Protein AF-0000000077534216 (afdb_homodimer)

pLDDT: mean 87.54, std 15.59, range [31.77, 98.69]

Organism: Fusarium solani (NCBI:txid169388)

Radius of gyration: 26.54 Å; Cα contacts (8 Å, |Δi|>4): 901; chains: 2; bounding box: 44×90×78 Å

InterPro domains:
  IPR046797 PD-(D/E)XK nuclease-like [PF20516] (5-261)

Sequence (556 aa):
MDDPRSRQDLLHELSQLQEIKKLSRRCSRDMEGEAEWNNAVHSAVLRLAFGHDDSEIGWRYITNAKIDPRYLPTMSDGLTSSSKMVDFALFIGDGQVDQLHDVSTSPSGRLDQTISHFITGGSDSINHISYFALRHHPIFLGIETKTISRTEEEARVQLGIWVTAHVRRIWSLGSLTSASKASALRGVLQEMVFPLIYVQSAKWSLLFARPFFRLDAKGSEVLHIVIYHDISLGETSSIDGLYRLLQAFRIIRKWGGTVFRGWWRRILEIIYEADVSSMDDPRSRQDLLHELSQLQEIKKLSRRCSRDMEGEAEWNNAVHSAVLRLAFGHDDSEIGWRYITNAKIDPRYLPTMSDGLTSSSKMVDFALFIGDGQVDQLHDVSTSPSGRLDQTISHFITGGSDSINHISYFALRHHPIFLGIETKTISRTEEEARVQLGIWVTAHVRRIWSLGSLTSASKASALRGVLQEMVFPLIYVQSAKWSLLFARPFFRLDAKGSEVLHIVIYHDISLGETSSIDGLYRLLQAFRIIRKWGGTVFRGWWRRILEIIYEADVSS

Solvent-accessible surface area (backbone atoms only — not comparable to full-atom values): 29800 Å² total; per-residue (Å²): 133,82,69,88,65,51,70,68,55,50,51,51,50,50,51,52,48,53,50,36,27,51,42,36,47,48,36,61,73,44,55,48,54,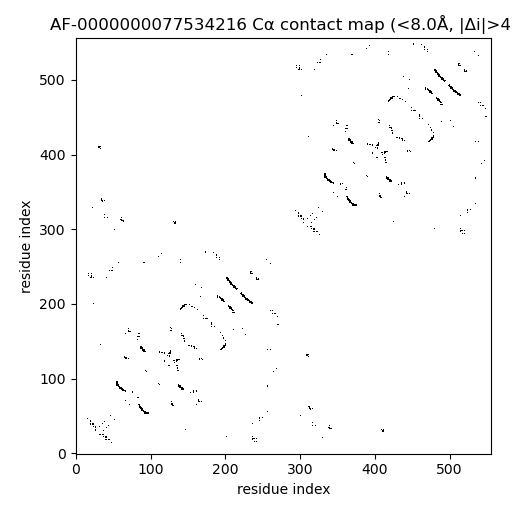55,59,28,44,42,57,60,30,53,44,49,52,49,41,71,62,52,53,83,59,36,39,48,46,32,72,46,50,36,64,80,35,40,51,39,75,92,30,55,52,75,84,52,64,88,54,58,74,74,45,42,34,39,39,32,37,30,25,41,33,54,49,70,56,78,74,71,73,84,81,67,76,73,68,81,62,42,64,34,63,62,37,48,72,72,40,69,51,92,83,45,38,69,40,37,40,66,41,74,57,42,20,62,28,53,64,60,34,47,31,33,73,37,36,89,90,49,58,69,65,58,48,50,52,19,49,48,44,50,52,47,13,39,51,45,36,56,48,60,66,27,50,79,73,38,72,68,40,28,53,53,48,48,55,54,48,58,69,43,73,38,48,34,34,46,30,49,71,49,39,35,31,36,30,41,29,36,50,43,79,42,68,46,96,87,66,47,82,39,84,39,74,48,73,48,80,71,42,80,46,34,27,36,76,39,69,69,27,39,51,38,36,43,52,52,45,53,52,48,50,52,42,45,61,45,56,53,44,48,52,51,53,52,49,50,50,54,57,58,57,67,73,69,82,116,133,82,69,88,64,50,71,67,53,51,51,50,50,50,52,51,49,52,49,37,25,51,42,36,47,46,36,62,73,44,54,50,55,56,59,30,41,42,56,59,29,54,43,49,52,49,41,70,63,51,53,85,60,36,39,48,47,32,72,46,50,36,62,80,35,40,51,39,74,92,30,55,52,74,84,52,63,88,54,58,74,74,45,42,34,41,37,31,39,31,27,42,34,54,46,72,57,78,69,75,66,86,80,68,77,73,71,79,62,44,65,35,61,61,38,48,70,70,41,69,52,91,83,45,38,70,40,37,39,65,41,75,57,41,21,62,29,53,64,58,33,48,31,34,72,37,36,88,89,48,58,69,64,57,49,50,51,19,51,48,45,49,51,47,12,39,52,44,37,57,46,60,67,26,51,80,73,39,70,69,38,29,54,53,49,48,56,53,47,56,69,43,72,38,46,34,34,44,30,48,71,50,39,36,30,36,31,41,31,35,50,42,79,42,67,45,98,86,66,46,81,40,85,41,75,48,73,47,78,71,42,82,45,32,26,35,76,39,69,70,26,38,52,40,37,44,53,50,45,52,51,48,51,53,42,45,61,44,57,53,43,48,53,50,51,53,50,48,50,55,57,59,58,67,73,69,82,113

Foldseek 3Di:
DDDPDDPVVVVVLLVLLVQLLVLLVVCVVVVNFPVSLVVRHVVSLQCSQPNPDPQAKDKDQCQPWFFDPVLFDPVCPPPDRSLGGAGMWMWGHQNPDPPPDDPDDDCPPRLQVLQCVVAPDQQAALFRTRDNVCRSTGTQETEHEHEPVDDPVSRVSSVVRRVSSGLSSLLVLQVVPDPVLNVQSLVLQQVDKGWYWYYYSFWIKIKIKGWDWDADPVRDIDIDIDIDDIDTQFTSNDSVRSVSVSVVSNVVSVCCSPVVSVSSVSSSCSNPVPPVPD/DDDPDDPVVVVVLLVLLVQLLVLLVVCVVVVNFPVSLVVRHVVSLQCSQPNPDPQAKDKDQCQPWFFDPVLFDPVCPPPDRSLGGAGMWMWGHQNPDPPPDDPDDDCPPRLQVLQCVVQPDQQAALFRTRDNVCRSTGTQETEHEHEPVDDPVSSVSSVVRRVSSGLSSLLVLQVVPDPVLNVQSLVLQQVDKGWYWYYYSFWIKIKIKGWDWDQDPVRDIDIDIDIDDIDTQFTSNDSVRSVSVSVVSNVVSVCCSPVVVVSSSSSSCSNPVPPVVD

Nearest PDB structures (foldseek):
  6yfc-assembly1_AA  TM=5.023E-01  e=2.000E-01  Leviviridae sp.
  8yqt-assembly1_B  TM=3.505E-01  e=1.943E+00  African swine fever virus
  2qr1-assembly2_C  TM=4.656E-01  e=4.225E+00  Schizosaccharomyces pombe
  1h93-assembly1_A  TM=2.850E-01  e=8.940E-01  Leuconostoc mesenteroides
  8fl0-assembly1_ND  TM=2.246E-01  e=5.134E-01  Homo sapiens

Secondary structure (DSSP, 8-state):
----S-HHHHHHHHHHHHHHHHHHHHHHHTT--HHHHIIIIIHHHHHHHH-S--SSEEEEE-TT-PBPGGG--GGGTT--GGGG--SEEEEE------TTS---S-----HHHHHHHH--STT--SSSB--GGGTTS-EEEEEEEE-TTS-HHHHHHHHHHHHHHHHHHHHHHHTTT-HHHHHHHHHHHHH--EEEEEEETTEEEEEEEEEEEEE-TTS-EEEEEEEEEEEEEEESSSHHHHHHHHHHHHHHHHHIIIIIHHHHHHHHHHHH------/----S-HHHHHHHHHHHHHHHHHHHHHHHTT--HHHHIIIIIHHHHHHHH-S--SSEEEEE-TT-PBPGGG--GGGTT--GGGG--SEEEEE------TTS---S-----HHHHHHHH--STT--SSSB--GGGTTS-EEEEEEEE-TTS-HHHHHHHHHHHHHHHHHHHHHTTTTT-HHHHHHHHHHHHH--EEEEEEETTEEEEEEEEEEEEE-TTS-EEEEEEEEEEEEEEESSSHHHHHHHHHHHHHHHHHIIIIIHHHHHHHHHHHH------

Structure (mmCIF, N/CA/C/O backbone):
data_AF-0000000077534216-model_v1
#
loop_
_entity.id
_entity.type
_entity.pdbx_description
1 polymer 'PD-(D/E)XK nuclease-like domain-containing protein'
#
loop_
_atom_site.group_PDB
_atom_site.id
_atom_site.type_symbol
_atom_site.label_atom_id
_atom_site.label_alt_id
_atom_site.label_comp_id
_atom_site.label_asym_id
_atom_site.label_entity_id
_atom_site.label_seq_id
_atom_site.pdbx_PDB_ins_code
_atom_site.Cartn_x
_atom_site.Cartn_y
_atom_site.Cartn_z
_atom_site.occupancy
_atom_site.B_iso_or_equiv
_atom_site.auth_seq_id
_atom_site.auth_comp_id
_atom_site.auth_asym_id
_atom_site.auth_atom_id
_atom_site.pdbx_PDB_model_num
ATOM 1 N N . MET A 1 1 ? -22.688 -28.359 8.742 1 41.25 1 MET A N 1
ATOM 2 C CA . MET A 1 1 ? -21.344 -28.797 9.094 1 41.25 1 MET A CA 1
ATOM 3 C C . MET A 1 1 ? -20.719 -27.859 10.141 1 41.25 1 MET A C 1
ATOM 5 O O . MET A 1 1 ? -20.875 -26.641 10.062 1 41.25 1 MET A O 1
ATOM 9 N N . ASP A 1 2 ? -20.438 -28.312 11.297 1 54.56 2 ASP A N 1
ATOM 10 C CA . ASP A 1 2 ? -20 -27.641 12.523 1 54.56 2 ASP A CA 1
ATOM 11 C C . ASP A 1 2 ? -18.688 -26.891 12.297 1 54.56 2 ASP A C 1
ATOM 13 O O . ASP A 1 2 ? -17.734 -27.438 11.75 1 54.56 2 ASP A O 1
ATOM 17 N N . ASP A 1 3 ? -18.703 -25.688 12.344 1 68.62 3 ASP A N 1
ATOM 18 C CA . ASP A 1 3 ? -17.516 -24.828 12.273 1 68.62 3 ASP A CA 1
ATOM 19 C C . ASP A 1 3 ? -16.531 -25.172 13.398 1 68.62 3 ASP A C 1
ATOM 21 O O . ASP A 1 3 ? -16.891 -25.078 14.578 1 68.62 3 ASP A O 1
ATOM 25 N N . PRO A 1 4 ? -15.5 -25.922 13.109 1 79.12 4 PRO A N 1
ATOM 26 C CA . PRO A 1 4 ? -14.539 -26.344 14.141 1 79.12 4 PRO A CA 1
ATOM 27 C C . PRO A 1 4 ? -13.984 -25.156 14.938 1 79.12 4 PRO A C 1
ATOM 29 O O . PRO A 1 4 ? -13.359 -25.359 15.984 1 79.12 4 PRO A O 1
ATOM 32 N N . ARG A 1 5 ? -14.32 -24.062 14.578 1 81.44 5 ARG A N 1
ATOM 33 C CA . ARG A 1 5 ? -13.781 -22.891 15.273 1 81.44 5 ARG A CA 1
ATOM 34 C C . ARG A 1 5 ? -14.547 -22.641 16.578 1 81.44 5 ARG A C 1
ATOM 36 O O . ARG A 1 5 ? -15.75 -22.891 16.656 1 81.44 5 ARG A O 1
ATOM 43 N N . SER A 1 6 ? -13.789 -22.141 17.562 1 89.69 6 SER A N 1
ATOM 44 C CA . SER A 1 6 ? -14.391 -21.797 18.844 1 89.69 6 SER A CA 1
ATOM 45 C C . SER A 1 6 ? -15.266 -20.562 18.719 1 89.69 6 SER A C 1
ATOM 47 O O . SER A 1 6 ? -15.156 -19.797 17.75 1 89.69 6 SER A O 1
ATOM 49 N N . ARG A 1 7 ? -16.125 -20.406 19.688 1 90.12 7 ARG A N 1
ATOM 50 C CA . ARG A 1 7 ? -16.969 -19.219 19.734 1 90.12 7 ARG A CA 1
ATOM 51 C C . ARG A 1 7 ? -16.125 -17.953 19.781 1 90.12 7 ARG A C 1
ATOM 53 O O . ARG A 1 7 ? -16.453 -16.938 19.156 1 90.12 7 ARG A O 1
ATOM 60 N N . GLN A 1 8 ? -15.062 -18.031 20.547 1 88.56 8 GLN A N 1
ATOM 61 C CA . GLN A 1 8 ? -14.156 -16.891 20.672 1 88.56 8 GLN A CA 1
ATOM 62 C C . GLN A 1 8 ? -13.523 -16.547 19.328 1 88.56 8 GLN A C 1
ATOM 64 O O . GLN A 1 8 ? -13.398 -15.367 18.984 1 88.56 8 GLN A O 1
ATOM 69 N N . ASP A 1 9 ? -13.227 -17.516 18.578 1 89.44 9 ASP A N 1
ATOM 70 C CA . ASP A 1 9 ? -12.641 -17.312 17.266 1 89.44 9 ASP A CA 1
ATOM 71 C C . ASP A 1 9 ? -13.656 -16.688 16.297 1 89.44 9 ASP A C 1
ATOM 73 O O . ASP A 1 9 ? -13.305 -15.82 15.5 1 89.44 9 ASP A O 1
ATOM 77 N N . LEU A 1 10 ? -14.859 -17.156 16.453 1 91.62 10 LEU A N 1
ATOM 78 C CA . LEU A 1 10 ? -15.914 -16.672 15.578 1 91.62 10 LEU A CA 1
ATOM 79 C C . LEU A 1 10 ? -16.25 -15.211 15.891 1 91.62 10 LEU A C 1
ATOM 81 O O . LEU A 1 10 ? -16.516 -14.422 14.984 1 91.62 10 LEU A O 1
ATOM 85 N N . LEU A 1 11 ? -16.188 -14.891 17.109 1 92.56 11 LEU A N 1
ATOM 86 C CA . LEU A 1 11 ? -16.453 -13.516 17.516 1 92.56 11 LEU A CA 1
ATOM 87 C C . LEU A 1 11 ? -15.32 -12.594 17.078 1 92.56 11 LEU A C 1
ATOM 89 O O . LEU A 1 11 ? -15.562 -11.445 16.703 1 92.56 11 LEU A O 1
ATOM 93 N N . HIS A 1 12 ? -14.172 -13.148 17.156 1 91.12 12 HIS A N 1
ATOM 94 C CA . HIS A 1 12 ? -13.016 -12.383 16.688 1 91.12 12 HIS A CA 1
ATOM 95 C C . HIS A 1 12 ? -13.094 -12.117 15.188 1 91.12 12 HIS A C 1
ATOM 97 O O . HIS A 1 12 ? -12.812 -11.008 14.734 1 91.12 12 HIS A O 1
ATOM 103 N N . GLU A 1 13 ? -13.5 -13.094 14.484 1 94.62 13 GLU A N 1
ATOM 104 C CA . GLU A 1 13 ? -13.68 -12.938 13.047 1 94.62 13 GLU A CA 1
ATOM 105 C C . GLU A 1 13 ? -14.742 -11.898 12.727 1 94.62 13 GLU A C 1
ATOM 107 O O . GLU A 1 13 ? -14.547 -11.039 11.867 1 94.62 13 GLU A O 1
ATOM 112 N N . LEU A 1 14 ? -15.828 -11.992 13.43 1 96.12 14 LEU A N 1
ATOM 113 C CA . LEU A 1 14 ? -16.906 -11.031 13.219 1 96.12 14 LEU A CA 1
ATOM 114 C C . LEU A 1 14 ? -16.422 -9.609 13.508 1 96.12 14 LEU A C 1
ATOM 116 O O . LEU A 1 14 ? -16.766 -8.672 12.781 1 96.12 14 LEU A O 1
ATOM 120 N N . SER A 1 15 ? -15.664 -9.477 14.523 1 95.56 15 SER A N 1
ATOM 121 C CA . SER A 1 15 ? -15.133 -8.164 14.883 1 95.56 15 SER A CA 1
ATOM 122 C C . SER A 1 15 ? -14.234 -7.613 13.781 1 95.56 15 SER A C 1
ATOM 124 O O . SER A 1 15 ? -14.289 -6.426 13.461 1 95.56 15 SER A O 1
ATOM 126 N N . GLN A 1 16 ? -13.461 -8.453 13.234 1 96 16 GLN A N 1
ATOM 127 C CA . GLN A 1 16 ? -12.586 -8.047 12.141 1 96 16 GLN A CA 1
ATOM 128 C C . GLN A 1 16 ? -13.391 -7.645 10.906 1 96 16 GLN A C 1
ATOM 130 O O . GLN A 1 16 ? -13.047 -6.672 10.227 1 96 16 GLN A O 1
ATOM 135 N N . LEU A 1 17 ? -14.438 -8.359 10.672 1 98.19 17 LEU A N 1
ATOM 136 C CA . LEU A 1 17 ? -15.289 -8.047 9.523 1 98.19 17 LEU A CA 1
ATOM 137 C C . LEU A 1 17 ? -15.992 -6.711 9.719 1 98.19 17 LEU A C 1
ATOM 139 O O . LEU A 1 17 ? -16.156 -5.941 8.773 1 98.19 17 LEU A O 1
ATOM 143 N N . GLN A 1 18 ? -16.391 -6.477 10.906 1 98.12 18 GLN A N 1
ATOM 144 C CA . GLN A 1 18 ? -17.031 -5.199 11.211 1 98.12 18 GLN A CA 1
ATOM 145 C C . GLN A 1 18 ? -16.047 -4.039 11.008 1 98.12 18 GLN A C 1
ATOM 147 O O . GLN A 1 18 ? -16.438 -2.971 10.531 1 98.12 18 GLN A O 1
ATOM 152 N N . GLU A 1 19 ? -14.859 -4.277 11.375 1 97.19 19 GLU A N 1
ATOM 153 C CA . GLU A 1 19 ? -13.836 -3.254 11.18 1 97.19 19 GLU A CA 1
ATOM 154 C C . GLU A 1 19 ? -13.594 -2.994 9.695 1 97.19 19 GLU A C 1
ATOM 156 O O . GLU A 1 19 ? -13.461 -1.843 9.273 1 97.19 19 GLU A O 1
ATOM 161 N N . ILE A 1 20 ? -13.523 -4.035 8.938 1 98.44 20 ILE A N 1
ATOM 162 C CA . ILE A 1 20 ? -13.312 -3.893 7.5 1 98.44 20 ILE A CA 1
ATOM 163 C C . ILE A 1 20 ? -14.484 -3.135 6.883 1 98.44 20 ILE A C 1
ATOM 165 O O . ILE A 1 20 ? -14.289 -2.264 6.031 1 98.44 20 ILE A O 1
ATOM 169 N N . LYS A 1 21 ? -15.641 -3.473 7.285 1 98.69 21 LYS A N 1
ATOM 170 C CA . LYS A 1 21 ? -16.828 -2.771 6.793 1 98.69 21 LYS A CA 1
ATOM 171 C C . LYS A 1 21 ? -16.75 -1.281 7.109 1 98.69 21 LYS A C 1
ATOM 173 O O . LYS A 1 21 ? -17.062 -0.444 6.258 1 98.69 21 LYS A O 1
ATOM 178 N N . LYS A 1 22 ? -16.359 -0.98 8.297 1 97.75 22 LYS A N 1
ATOM 179 C CA . LYS A 1 22 ? -16.219 0.416 8.711 1 97.75 22 LYS A CA 1
ATOM 180 C C . LYS A 1 22 ? -15.188 1.142 7.852 1 97.75 22 LYS A C 1
ATOM 182 O O . LYS A 1 22 ? -15.414 2.279 7.434 1 97.75 22 LYS A O 1
ATOM 187 N N . LEU A 1 23 ? -14.125 0.489 7.617 1 97.88 23 LEU A N 1
ATOM 188 C CA . LEU A 1 23 ? -13.062 1.074 6.805 1 97.88 23 LEU A CA 1
ATOM 189 C C . LEU A 1 23 ? -13.523 1.258 5.359 1 97.88 23 LEU A C 1
ATOM 191 O O . LEU A 1 23 ? -13.188 2.258 4.723 1 97.88 23 LEU A O 1
ATOM 195 N N . SER A 1 24 ? -14.258 0.255 4.898 1 98.25 24 SER A N 1
ATOM 196 C CA . SER A 1 24 ? -14.828 0.358 3.555 1 98.25 24 SER A CA 1
ATOM 197 C C . SER A 1 24 ? -15.758 1.562 3.438 1 98.25 24 SER A C 1
ATOM 199 O O . SER A 1 24 ? -15.695 2.303 2.453 1 98.25 24 SER A O 1
ATOM 201 N N . ARG A 1 25 ? -16.516 1.787 4.379 1 97.31 25 ARG A N 1
ATOM 202 C CA . ARG A 1 25 ? -17.438 2.922 4.395 1 97.31 25 ARG A CA 1
ATOM 203 C C . ARG A 1 25 ? -16.672 4.242 4.457 1 97.31 25 ARG A C 1
ATOM 205 O O . ARG A 1 25 ? -17.047 5.207 3.783 1 97.31 25 ARG A O 1
ATOM 212 N N . ARG A 1 26 ? -15.711 4.254 5.23 1 95.62 26 ARG A N 1
ATOM 213 C CA . ARG A 1 26 ? -14.898 5.457 5.32 1 95.62 26 ARG A CA 1
ATOM 214 C C . ARG A 1 26 ? -14.266 5.797 3.975 1 95.62 26 ARG A C 1
ATOM 216 O O . ARG A 1 26 ? -14.305 6.949 3.537 1 95.62 26 ARG A O 1
ATOM 223 N N . CYS A 1 27 ? -13.688 4.781 3.375 1 96.94 27 CYS A N 1
ATOM 224 C CA . CYS A 1 27 ? -13.031 5.008 2.094 1 96.94 27 CYS A CA 1
ATOM 225 C C . CYS A 1 27 ? -14.023 5.516 1.054 1 96.94 27 CYS A C 1
ATOM 227 O O . CYS A 1 27 ? -13.695 6.395 0.255 1 96.94 27 CYS A O 1
ATOM 229 N N . SER A 1 28 ? -15.188 4.934 1.085 1 96.06 28 SER A N 1
ATOM 230 C CA . SER A 1 28 ? -16.219 5.359 0.148 1 96.06 28 SER A CA 1
ATOM 231 C C . SER A 1 28 ? -16.672 6.785 0.44 1 96.06 28 SER A C 1
ATOM 233 O O . SER A 1 28 ? -16.719 7.625 -0.461 1 96.06 28 SER A O 1
ATOM 235 N N . ARG A 1 29 ? -16.922 7.039 1.652 1 93.69 29 ARG A N 1
ATOM 236 C CA . ARG A 1 29 ? -17.422 8.336 2.082 1 93.69 29 ARG A CA 1
ATOM 237 C C . ARG A 1 29 ? -16.422 9.445 1.784 1 93.69 29 ARG A C 1
ATOM 239 O O . ARG A 1 29 ? -16.781 10.508 1.29 1 93.69 29 ARG A O 1
ATOM 246 N N . ASP A 1 30 ? -15.227 9.148 2.066 1 92.62 30 ASP A N 1
ATOM 247 C CA . ASP A 1 30 ? -14.188 10.172 1.972 1 92.62 30 ASP A CA 1
ATOM 248 C C . ASP A 1 30 ? -13.578 10.211 0.574 1 92.62 30 ASP A C 1
ATOM 250 O O . ASP A 1 30 ? -12.664 11 0.309 1 92.62 30 ASP A O 1
ATOM 254 N N . MET A 1 31 ? -13.992 9.336 -0.294 1 92.56 31 MET A N 1
ATOM 255 C CA . MET A 1 31 ? -13.477 9.258 -1.657 1 92.56 31 MET A CA 1
ATOM 256 C C . MET A 1 31 ? -11.969 9.047 -1.655 1 92.56 31 MET A C 1
ATOM 258 O O . MET A 1 31 ? -11.234 9.789 -2.316 1 92.56 31 MET A O 1
ATOM 262 N N . GLU A 1 32 ? -11.578 8.039 -0.865 1 95.44 32 GLU A N 1
ATOM 263 C CA . GLU A 1 32 ? -10.164 7.695 -0.741 1 95.44 32 GLU A CA 1
ATOM 264 C C . GLU A 1 32 ? -9.602 7.199 -2.068 1 95.44 32 GLU A C 1
ATOM 266 O O . GLU A 1 32 ? -10.336 6.672 -2.904 1 95.44 32 GLU A O 1
ATOM 271 N N . GLY A 1 33 ? -8.266 7.395 -2.254 1 94.19 33 GLY A N 1
ATOM 272 C CA . GLY A 1 33 ? -7.59 6.91 -3.445 1 94.19 33 GLY A CA 1
ATOM 273 C C . GLY A 1 33 ? -7.336 5.414 -3.416 1 94.19 33 GLY A C 1
ATOM 274 O O . GLY A 1 33 ? -7.516 4.77 -2.383 1 94.19 33 GLY A O 1
ATOM 275 N N . GLU A 1 34 ? -6.879 4.906 -4.426 1 95.19 34 GLU A N 1
ATOM 276 C CA . GLU A 1 34 ? -6.641 3.48 -4.629 1 95.19 34 GLU A CA 1
ATOM 277 C C . GLU A 1 34 ? -5.668 2.928 -3.594 1 95.19 34 GLU A C 1
ATOM 279 O O . GLU A 1 34 ? -5.898 1.856 -3.029 1 95.19 34 GLU A O 1
ATOM 284 N N . ALA A 1 35 ? -4.621 3.611 -3.336 1 96.5 35 ALA A N 1
ATOM 285 C CA . ALA A 1 35 ? -3.604 3.133 -2.402 1 96.5 35 ALA A CA 1
ATOM 286 C C . ALA A 1 35 ? -4.184 2.953 -1.003 1 96.5 35 ALA A C 1
ATOM 288 O O . ALA A 1 35 ? -3.895 1.963 -0.327 1 96.5 35 ALA A O 1
ATOM 289 N N . GLU A 1 36 ? -4.988 3.887 -0.583 1 97.69 36 GLU A N 1
ATOM 290 C CA . GLU A 1 36 ? -5.598 3.783 0.74 1 97.69 36 GLU A CA 1
ATOM 291 C C . GLU A 1 36 ? -6.652 2.68 0.779 1 97.69 36 GLU A C 1
ATOM 293 O O . GLU A 1 36 ? -6.773 1.967 1.777 1 97.69 36 GLU A O 1
ATOM 298 N N . TRP A 1 37 ? -7.422 2.527 -0.261 1 97.88 37 TRP A N 1
ATOM 299 C CA . TRP A 1 37 ? -8.312 1.378 -0.362 1 97.88 37 TRP A CA 1
ATOM 300 C C . TRP A 1 37 ? -7.543 0.072 -0.202 1 97.88 37 TRP A C 1
ATOM 302 O O . TRP A 1 37 ? -7.953 -0.81 0.557 1 97.88 37 TRP A O 1
ATOM 312 N N . ASN A 1 38 ? -6.457 -0.051 -0.912 1 98.25 38 ASN A N 1
ATOM 313 C CA . ASN A 1 38 ? -5.629 -1.252 -0.854 1 98.25 38 ASN A CA 1
ATOM 314 C C . ASN A 1 38 ? -5.074 -1.481 0.548 1 98.25 38 ASN A C 1
ATOM 316 O O . ASN A 1 38 ? -5.07 -2.609 1.042 1 98.25 38 ASN A O 1
ATOM 320 N N . ASN A 1 39 ? -4.684 -0.424 1.11 1 98 39 ASN A N 1
ATOM 321 C CA . ASN A 1 39 ? -4.043 -0.501 2.418 1 98 39 ASN A CA 1
ATOM 322 C C . ASN A 1 39 ? -5.055 -0.801 3.521 1 98 39 ASN A C 1
ATOM 324 O O . ASN A 1 39 ? -4.844 -1.703 4.332 1 98 39 ASN A O 1
ATOM 328 N N . ALA A 1 40 ? -6.152 -0.065 3.539 1 97.94 40 ALA A N 1
ATOM 329 C CA . ALA A 1 40 ? -7.066 -0.088 4.676 1 97.94 40 ALA A CA 1
ATOM 330 C C . ALA A 1 40 ? -8.086 -1.22 4.543 1 97.94 40 ALA A C 1
ATOM 332 O O . ALA A 1 40 ? -8.516 -1.8 5.543 1 97.94 40 ALA A O 1
ATOM 333 N N . VAL A 1 41 ? -8.43 -1.552 3.307 1 98.56 41 VAL A N 1
ATOM 334 C CA . VAL A 1 41 ? -9.586 -2.426 3.146 1 98.56 41 VAL A CA 1
ATOM 335 C C . VAL A 1 41 ? -9.156 -3.734 2.486 1 98.56 41 VAL A C 1
ATOM 337 O O . VAL A 1 41 ? -9.328 -4.812 3.064 1 98.56 41 VAL A O 1
ATOM 340 N N . HIS A 1 42 ? -8.602 -3.639 1.305 1 98.69 42 HIS A N 1
ATOM 341 C CA . HIS A 1 42 ? -8.328 -4.848 0.538 1 98.69 42 HIS A CA 1
ATOM 342 C C . HIS A 1 42 ? -7.281 -5.715 1.232 1 98.69 42 HIS A C 1
ATOM 344 O O . HIS A 1 42 ? -7.434 -6.934 1.312 1 98.69 42 HIS A O 1
ATOM 350 N N . SER A 1 43 ? -6.277 -5.062 1.726 1 98.5 43 SER A N 1
ATOM 351 C CA . SER A 1 43 ? -5.266 -5.812 2.467 1 98.5 43 SER A CA 1
ATOM 352 C C . SER A 1 43 ? -5.859 -6.457 3.713 1 98.5 43 SER A C 1
ATOM 354 O O . SER A 1 43 ? -5.445 -7.551 4.105 1 98.5 43 SER A O 1
ATOM 356 N N . ALA A 1 44 ? -6.773 -5.742 4.332 1 98.06 44 ALA A N 1
ATOM 357 C CA . ALA A 1 44 ? -7.398 -6.289 5.535 1 98.06 44 ALA A CA 1
ATOM 358 C C . ALA A 1 44 ? -8.188 -7.555 5.215 1 98.06 44 ALA A C 1
ATOM 360 O O . ALA A 1 44 ? -8.18 -8.508 5.996 1 98.06 44 ALA A O 1
ATOM 361 N N . VAL A 1 45 ? -8.805 -7.562 4.09 1 98.56 45 VAL A N 1
ATOM 362 C CA . VAL A 1 45 ? -9.555 -8.742 3.656 1 98.56 45 VAL A CA 1
ATOM 363 C C . VAL A 1 45 ? -8.594 -9.906 3.43 1 98.56 45 VAL A C 1
ATOM 365 O O . VAL A 1 45 ? -8.828 -11.016 3.916 1 98.56 45 VAL A O 1
ATOM 368 N N . LEU A 1 46 ? -7.551 -9.656 2.729 1 98.38 46 LEU A N 1
ATOM 369 C CA . LEU A 1 46 ? -6.59 -10.703 2.404 1 98.38 46 LEU A CA 1
ATOM 370 C C . LEU A 1 46 ? -5.891 -11.211 3.662 1 98.38 46 LEU A C 1
ATOM 372 O O . LEU A 1 46 ? -5.633 -12.406 3.797 1 98.38 46 LEU A O 1
ATOM 376 N N . ARG A 1 47 ? -5.613 -10.281 4.559 1 97.25 47 ARG A N 1
ATOM 377 C CA . ARG A 1 47 ? -4.996 -10.672 5.82 1 97.25 47 ARG A CA 1
ATOM 378 C C . ARG A 1 47 ? -5.914 -11.586 6.617 1 97.25 47 ARG A C 1
ATOM 380 O O . ARG A 1 47 ? -5.449 -12.531 7.258 1 97.25 47 ARG A O 1
ATOM 387 N N . LEU A 1 48 ? -7.125 -11.258 6.648 1 96.81 48 LEU A N 1
ATOM 388 C CA . LEU A 1 48 ? -8.086 -12.078 7.375 1 96.81 48 LEU A CA 1
ATOM 389 C C . LEU A 1 48 ? -8.227 -13.453 6.723 1 96.81 48 LEU A C 1
ATOM 391 O O . LEU A 1 48 ? -8.328 -14.469 7.418 1 96.81 48 LEU A O 1
ATOM 395 N N . ALA A 1 49 ? -8.195 -13.484 5.434 1 96.81 49 ALA A N 1
ATOM 396 C CA . ALA A 1 49 ? -8.438 -14.711 4.68 1 96.81 49 ALA A CA 1
ATOM 397 C C . ALA A 1 49 ? -7.211 -15.617 4.703 1 96.81 49 ALA A C 1
ATOM 399 O O . ALA A 1 49 ? -7.34 -16.844 4.801 1 96.81 49 ALA A O 1
ATOM 400 N N . PHE A 1 50 ? -5.996 -15.016 4.613 1 96.06 50 PHE A N 1
ATOM 401 C CA . PHE A 1 50 ? -4.816 -15.828 4.352 1 96.06 50 PHE A CA 1
ATOM 402 C C . PHE A 1 50 ? -3.84 -15.766 5.52 1 96.06 50 PHE A C 1
ATOM 404 O O . PHE A 1 50 ? -2.936 -16.594 5.629 1 96.06 50 PHE A O 1
ATOM 411 N N . GLY A 1 51 ? -3.998 -14.773 6.336 1 92.12 51 GLY A N 1
ATOM 412 C CA . GLY A 1 51 ? -3.068 -14.602 7.441 1 92.12 51 GLY A CA 1
ATOM 413 C C . GLY A 1 51 ? -1.667 -14.234 6.988 1 92.12 51 GLY A C 1
ATOM 414 O O . GLY A 1 51 ? -1.487 -13.656 5.914 1 92.12 51 GLY A O 1
ATOM 415 N N . HIS A 1 52 ? -0.678 -14.523 7.84 1 88.81 52 HIS A N 1
ATOM 416 C CA . HIS A 1 52 ? 0.703 -14.141 7.57 1 88.81 52 HIS A CA 1
ATOM 417 C C . HIS A 1 52 ? 1.568 -15.359 7.281 1 88.81 52 HIS A C 1
ATOM 419 O O . HIS A 1 52 ? 2.717 -15.227 6.852 1 88.81 52 HIS A O 1
ATOM 425 N N . ASP A 1 53 ? 0.995 -16.469 7.504 1 86.06 53 ASP A N 1
ATOM 426 C CA . ASP A 1 53 ? 1.726 -17.703 7.215 1 86.06 53 ASP A CA 1
ATOM 427 C C . ASP A 1 53 ? 1.648 -18.047 5.73 1 86.06 53 ASP A C 1
ATOM 429 O O . ASP A 1 53 ? 0.58 -18.391 5.223 1 86.06 53 ASP A O 1
ATOM 433 N N . ASP A 1 54 ? 2.76 -17.984 5.176 1 89.38 54 ASP A N 1
ATOM 434 C CA . ASP A 1 54 ? 2.756 -18.188 3.729 1 89.38 54 ASP A CA 1
ATOM 435 C C . ASP A 1 54 ? 3.406 -19.516 3.363 1 89.38 54 ASP A C 1
ATOM 437 O O . ASP A 1 54 ? 3.889 -19.688 2.242 1 89.38 54 ASP A O 1
ATOM 441 N N . SER A 1 55 ? 3.424 -20.469 4.32 1 87.62 55 SER A N 1
ATOM 442 C CA . SER A 1 55 ? 4.062 -21.75 4.066 1 87.62 55 SER A CA 1
ATOM 443 C C . SER A 1 55 ? 3.344 -22.516 2.963 1 87.62 55 SER A C 1
ATOM 445 O O . SER A 1 55 ? 3.986 -23.156 2.127 1 87.62 55 SER A O 1
ATOM 447 N N . GLU A 1 56 ? 2.02 -22.438 2.963 1 91.38 56 GLU A N 1
ATOM 448 C CA . GLU A 1 56 ? 1.262 -23.125 1.929 1 91.38 56 GLU A CA 1
ATOM 449 C C . GLU A 1 56 ? 0.845 -22.172 0.813 1 91.38 56 GLU A C 1
ATOM 451 O O . GLU A 1 56 ? 1.169 -22.406 -0.355 1 91.38 56 GLU A O 1
ATOM 456 N N . ILE A 1 57 ? 0.071 -21.188 1.238 1 96.19 57 ILE A N 1
ATOM 457 C CA . ILE A 1 57 ? -0.382 -20.125 0.345 1 96.19 57 ILE A CA 1
ATOM 458 C C . ILE A 1 57 ? -0.076 -18.766 0.964 1 96.19 57 ILE A C 1
ATOM 460 O O . ILE A 1 57 ? -0.296 -18.547 2.16 1 96.19 57 ILE A O 1
ATOM 464 N N . GLY A 1 58 ? 0.497 -17.938 0.186 1 96.75 58 GLY A N 1
ATOM 465 C CA . GLY A 1 58 ? 0.76 -16.578 0.658 1 96.75 58 GLY A CA 1
ATOM 466 C C . GLY A 1 58 ? 0.223 -15.508 -0.271 1 96.75 58 GLY A C 1
ATOM 467 O O . GLY A 1 58 ? -0.355 -15.82 -1.315 1 96.75 58 GLY A O 1
ATOM 468 N N . TRP A 1 59 ? 0.316 -14.281 0.152 1 98.12 59 TRP A N 1
ATOM 469 C CA . TRP A 1 59 ? -0.054 -13.117 -0.655 1 98.12 59 TRP A CA 1
ATOM 470 C C . TRP A 1 59 ? 0.914 -11.969 -0.427 1 98.12 59 TRP A C 1
ATOM 472 O O . TRP A 1 59 ? 1.6 -11.914 0.597 1 98.12 59 TRP A O 1
ATOM 482 N N . ARG A 1 60 ? 1.054 -11.125 -1.446 1 98.31 60 ARG A N 1
ATOM 483 C CA . ARG A 1 60 ? 1.934 -9.961 -1.371 1 98.31 60 ARG A CA 1
ATOM 484 C C . ARG A 1 60 ? 1.311 -8.758 -2.068 1 98.31 60 ARG A C 1
ATOM 486 O O . ARG A 1 60 ? 0.548 -8.914 -3.025 1 98.31 60 ARG A O 1
ATOM 493 N N . TYR A 1 61 ? 1.568 -7.641 -1.474 1 98.25 61 TYR A N 1
ATOM 494 C CA . TYR A 1 61 ? 1.278 -6.371 -2.129 1 98.25 61 TYR A CA 1
ATOM 495 C C . TYR A 1 61 ? 2.398 -5.98 -3.086 1 98.25 61 TYR A C 1
ATOM 497 O O . TYR A 1 61 ? 3.494 -5.613 -2.652 1 98.25 61 TYR A O 1
ATOM 505 N N . ILE A 1 62 ? 2.146 -6.02 -4.453 1 97.62 62 ILE A N 1
ATOM 506 C CA . ILE A 1 62 ? 3.24 -5.953 -5.414 1 97.62 62 ILE A CA 1
ATOM 507 C C . ILE A 1 62 ? 2.945 -4.879 -6.461 1 97.62 62 ILE A C 1
ATOM 509 O O . ILE A 1 62 ? 3.16 -5.094 -7.656 1 97.62 62 ILE A O 1
ATOM 513 N N . THR A 1 63 ? 2.479 -3.744 -6.039 1 95.56 63 THR A N 1
ATOM 514 C CA . THR A 1 63 ? 1.974 -2.707 -6.934 1 95.56 63 THR A CA 1
ATOM 515 C C . THR A 1 63 ? 3.094 -2.158 -7.812 1 95.56 63 THR A C 1
ATOM 517 O O . THR A 1 63 ? 2.834 -1.503 -8.82 1 95.56 63 THR A O 1
ATOM 520 N N . ASN A 1 64 ? 4.359 -2.461 -7.551 1 91.94 64 ASN A N 1
ATOM 521 C CA . ASN A 1 64 ? 5.473 -1.943 -8.336 1 91.94 64 ASN A CA 1
ATOM 522 C C . ASN A 1 64 ? 6.227 -3.064 -9.047 1 91.94 64 ASN A C 1
ATOM 524 O O . ASN A 1 64 ? 7.297 -2.838 -9.617 1 91.94 64 ASN A O 1
ATOM 528 N N . ALA A 1 65 ? 5.699 -4.246 -8.945 1 94.88 65 ALA A N 1
ATOM 529 C CA . ALA A 1 65 ? 6.336 -5.367 -9.633 1 94.88 65 ALA A CA 1
ATOM 530 C C . ALA A 1 65 ? 5.996 -5.367 -11.117 1 94.88 65 ALA A C 1
ATOM 532 O O . ALA A 1 65 ? 4.859 -5.664 -11.5 1 94.88 65 ALA A O 1
ATOM 533 N N . LYS A 1 66 ? 6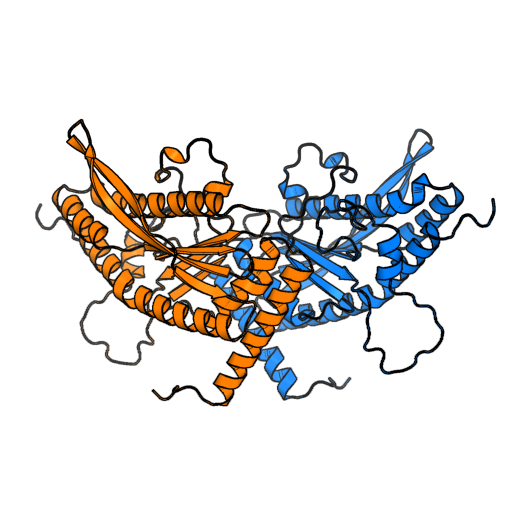.961 -5.164 -11.875 1 94.12 66 LYS A N 1
ATOM 534 C CA . LYS A 1 66 ? 6.734 -5.07 -13.312 1 94.12 66 LYS A CA 1
ATOM 535 C C . LYS A 1 66 ? 6.824 -6.441 -13.977 1 94.12 66 LYS A C 1
ATOM 537 O O . LYS A 1 66 ? 7.652 -7.27 -13.586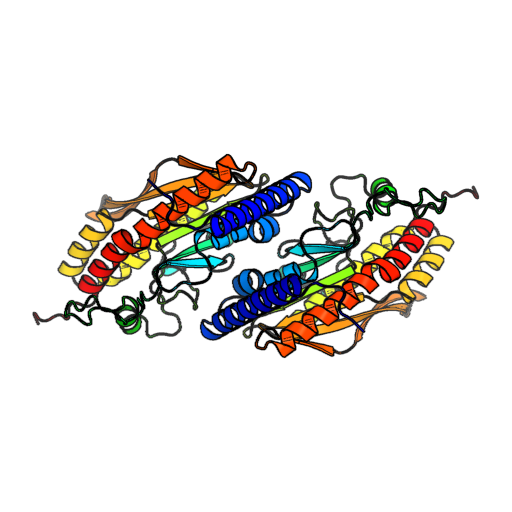 1 94.12 66 LYS A O 1
ATOM 542 N N . ILE A 1 67 ? 6.035 -6.539 -14.922 1 96.56 67 ILE A N 1
ATOM 543 C CA . ILE A 1 67 ? 6.137 -7.73 -15.758 1 96.56 67 ILE A CA 1
ATOM 544 C C . ILE A 1 67 ? 7.441 -7.691 -16.547 1 96.56 67 ILE A C 1
ATOM 546 O O . ILE A 1 67 ? 7.828 -6.645 -17.078 1 96.56 67 ILE A O 1
ATOM 550 N N . ASP A 1 68 ? 8.141 -8.781 -16.594 1 94.5 68 ASP A N 1
ATOM 551 C CA . ASP A 1 68 ? 9.336 -8.922 -17.422 1 94.5 68 ASP A CA 1
ATOM 552 C C . ASP A 1 68 ? 9.023 -8.656 -18.891 1 94.5 68 ASP A C 1
ATOM 554 O O . ASP A 1 68 ? 8.148 -9.312 -19.469 1 94.5 68 ASP A O 1
ATOM 558 N N . PRO A 1 69 ? 9.742 -7.734 -19.469 1 93.25 69 PRO A N 1
ATOM 559 C CA . PRO A 1 69 ? 9.438 -7.352 -20.844 1 93.25 69 PRO A CA 1
ATOM 560 C C . PRO A 1 69 ? 9.492 -8.539 -21.812 1 93.25 69 PRO A C 1
ATOM 562 O O . PRO A 1 69 ? 8.812 -8.531 -22.844 1 93.25 69 PRO A O 1
ATOM 565 N N . ARG A 1 70 ? 10.203 -9.648 -21.562 1 92.19 70 ARG A N 1
ATOM 566 C CA . ARG A 1 70 ? 10.336 -10.812 -22.422 1 92.19 70 ARG A CA 1
ATOM 567 C C . ARG A 1 70 ? 9 -11.516 -22.609 1 92.19 70 ARG A C 1
ATOM 569 O O . ARG A 1 70 ? 8.805 -12.242 -23.594 1 92.19 70 ARG A O 1
ATOM 576 N N . TYR A 1 71 ? 8.086 -11.195 -21.625 1 93.75 71 TYR A N 1
ATOM 577 C CA . TYR A 1 71 ? 6.859 -11.977 -21.641 1 93.75 71 TYR A CA 1
ATOM 578 C C . TYR A 1 71 ? 5.66 -11.109 -22 1 93.75 71 TYR A C 1
ATOM 580 O O . TYR A 1 71 ? 4.523 -11.594 -22.031 1 93.75 71 TYR A O 1
ATOM 588 N N . LEU A 1 72 ? 5.902 -9.906 -22.266 1 94.38 72 LEU A N 1
ATOM 589 C CA . LEU A 1 72 ? 4.812 -8.992 -22.594 1 94.38 72 LEU A CA 1
ATOM 590 C C . LEU A 1 72 ? 4.23 -9.32 -23.969 1 94.38 72 LEU A C 1
ATOM 592 O O . LEU A 1 72 ? 4.977 -9.562 -24.922 1 94.38 72 LEU A O 1
ATOM 596 N N . PRO A 1 73 ? 2.938 -9.328 -24.031 1 89.69 73 PRO A N 1
ATOM 597 C CA . PRO A 1 73 ? 2.336 -9.508 -25.359 1 89.69 73 PRO A CA 1
ATOM 598 C C . PRO A 1 73 ? 2.482 -8.273 -26.234 1 89.69 73 PRO A C 1
ATOM 600 O O . PRO A 1 73 ? 2.674 -7.164 -25.734 1 89.69 73 PRO A O 1
ATOM 603 N N . THR A 1 74 ? 2.334 -8.531 -27.406 1 81.81 74 THR A N 1
ATOM 604 C CA . THR A 1 74 ? 2.512 -7.473 -28.391 1 81.81 74 THR A CA 1
ATOM 605 C C . THR A 1 74 ? 1.467 -6.379 -28.203 1 81.81 74 THR A C 1
ATOM 607 O O . THR A 1 74 ? 1.752 -5.199 -28.406 1 81.81 74 THR A O 1
ATOM 610 N N . MET A 1 75 ? 0.303 -6.738 -27.781 1 76.69 75 MET A N 1
ATOM 611 C CA . MET A 1 75 ? -0.786 -5.777 -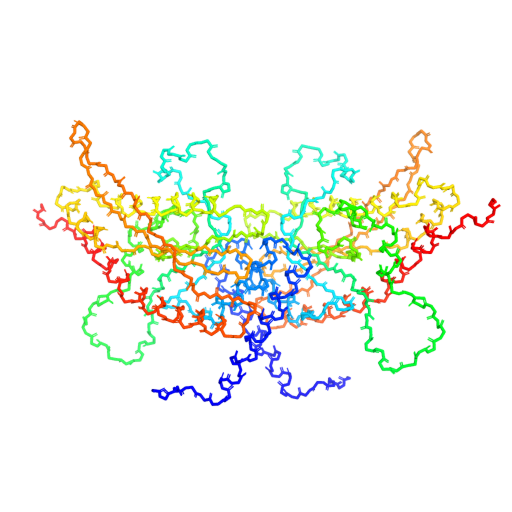27.625 1 76.69 75 MET A CA 1
ATOM 612 C C . MET A 1 75 ? -0.465 -4.758 -26.547 1 76.69 75 MET A C 1
ATOM 614 O O . MET A 1 75 ? -1.132 -3.727 -26.438 1 76.69 75 MET A O 1
ATOM 618 N N . SER A 1 76 ? 0.478 -5.117 -25.781 1 80.62 76 SER A N 1
ATOM 619 C CA . SER A 1 76 ? 0.823 -4.219 -24.688 1 80.62 76 SER A CA 1
ATOM 620 C C . SER A 1 76 ? 1.686 -3.061 -25.172 1 80.62 76 SER A C 1
ATOM 622 O O . SER A 1 76 ? 1.94 -2.113 -24.422 1 80.62 76 SER A O 1
ATOM 624 N N . ASP A 1 77 ? 2.01 -3.172 -26.391 1 81.62 77 ASP A N 1
ATOM 625 C CA . ASP A 1 77 ? 2.871 -2.123 -26.922 1 81.62 77 ASP A CA 1
ATOM 626 C C . ASP A 1 77 ? 2.174 -0.765 -26.891 1 81.62 77 ASP A C 1
ATOM 628 O O . ASP A 1 77 ? 1.007 -0.649 -27.266 1 81.62 77 ASP A O 1
ATOM 632 N N . GLY A 1 78 ? 2.814 0.15 -26.312 1 80.88 78 GLY A N 1
ATOM 633 C CA . GLY A 1 78 ? 2.258 1.493 -26.266 1 80.88 78 GLY A CA 1
ATOM 634 C C . GLY A 1 78 ? 1.474 1.768 -25 1 80.88 78 GLY A C 1
ATOM 635 O O . GLY A 1 78 ? 1.067 2.904 -24.734 1 80.88 78 GLY A O 1
ATOM 636 N N . LEU A 1 79 ? 1.244 0.678 -24.391 1 83.81 79 LEU A N 1
ATOM 637 C CA . LEU A 1 79 ? 0.518 0.879 -23.141 1 83.81 79 LEU A CA 1
ATOM 638 C C . LEU A 1 79 ? 1.45 1.385 -22.047 1 83.81 79 LEU A C 1
ATOM 640 O O . LEU A 1 79 ? 2.668 1.218 -22.141 1 83.81 79 LEU A O 1
ATOM 644 N N . THR A 1 80 ? 0.884 2.006 -21.078 1 83 80 THR A N 1
ATOM 645 C CA . THR A 1 80 ? 1.645 2.588 -19.984 1 83 80 THR A CA 1
ATOM 646 C C . THR A 1 80 ? 2.24 1.494 -19.094 1 83 80 THR A C 1
ATOM 648 O O . THR A 1 80 ? 1.781 0.35 -19.125 1 83 80 THR A O 1
ATOM 651 N N . SER A 1 81 ? 3.229 1.935 -18.375 1 79.75 81 SER A N 1
ATOM 652 C CA . SER A 1 81 ? 3.869 1.015 -17.438 1 79.75 81 SER A CA 1
ATOM 653 C C . SER A 1 81 ? 2.877 0.492 -16.406 1 79.75 81 SER A C 1
ATOM 655 O O . SER A 1 81 ? 2.961 -0.663 -15.984 1 79.75 81 SER A O 1
ATOM 657 N N . SER A 1 82 ? 1.957 1.337 -16.078 1 78.31 82 SER A N 1
ATOM 658 C CA . SER A 1 82 ? 0.969 0.962 -15.078 1 78.31 82 SER A CA 1
ATOM 659 C C . SER A 1 82 ? 0.073 -0.166 -15.578 1 78.31 82 SER A C 1
ATOM 661 O O . SER A 1 82 ? -0.521 -0.894 -14.781 1 78.31 82 SER A O 1
ATOM 663 N N . SER A 1 83 ? 0.036 -0.325 -16.844 1 83.94 83 SER A N 1
ATOM 664 C CA . SER A 1 83 ? -0.792 -1.375 -17.422 1 83.94 83 SER A CA 1
ATOM 665 C C . SER A 1 83 ? -0.104 -2.732 -17.344 1 83.94 83 SER A C 1
ATOM 667 O O . SER A 1 83 ? -0.726 -3.766 -17.594 1 83.94 83 SER A O 1
ATOM 669 N N . LYS A 1 84 ? 1.067 -2.686 -16.844 1 88.62 84 LYS A N 1
ATOM 670 C CA . LYS A 1 84 ? 1.878 -3.898 -16.859 1 88.62 84 LYS A CA 1
ATOM 671 C C . LYS A 1 84 ? 2.195 -4.375 -15.453 1 88.62 84 LYS A C 1
ATOM 673 O O . LYS A 1 84 ? 3.271 -4.918 -15.203 1 88.62 84 LYS A O 1
ATOM 678 N N . MET A 1 85 ? 1.25 -4.074 -14.555 1 93.69 85 MET A N 1
ATOM 679 C CA . MET A 1 85 ? 1.373 -4.477 -13.156 1 93.69 85 MET A CA 1
ATOM 680 C C . MET A 1 85 ? 0.008 -4.809 -12.562 1 93.69 85 MET A C 1
ATOM 682 O O . MET A 1 85 ? -1.024 -4.457 -13.141 1 93.69 85 MET A O 1
ATOM 686 N N . VAL A 1 86 ? 0.034 -5.523 -11.516 1 96.94 86 VAL A N 1
ATOM 687 C CA . VAL A 1 86 ? -1.155 -5.707 -10.688 1 96.94 86 VAL A CA 1
ATOM 688 C C . VAL A 1 86 ? -0.842 -5.344 -9.242 1 96.94 86 VAL A C 1
ATOM 690 O O . VAL A 1 86 ? 0.316 -5.102 -8.891 1 96.94 86 VAL A O 1
ATOM 693 N N . ASP A 1 87 ? -1.855 -5.336 -8.414 1 97.5 87 ASP A N 1
ATOM 694 C CA . ASP A 1 87 ? -1.679 -4.801 -7.062 1 97.5 87 ASP A CA 1
ATOM 695 C C . ASP A 1 87 ? -1.3 -5.906 -6.082 1 97.5 87 ASP A C 1
ATOM 697 O O . ASP A 1 87 ? -0.468 -5.695 -5.195 1 97.5 87 ASP A O 1
ATOM 701 N N . PHE A 1 88 ? -1.914 -7.055 -6.227 1 98.62 88 PHE A N 1
ATOM 702 C CA . PHE A 1 88 ? -1.645 -8.156 -5.312 1 98.62 88 PHE A CA 1
ATOM 703 C C . PHE A 1 88 ? -1.383 -9.445 -6.078 1 98.62 88 PHE A C 1
ATOM 705 O O . PHE A 1 88 ? -1.874 -9.617 -7.195 1 98.62 88 PHE A O 1
ATOM 712 N N . ALA A 1 89 ? -0.623 -10.289 -5.465 1 98.56 89 ALA A N 1
ATOM 713 C CA . ALA A 1 89 ? -0.424 -11.641 -5.973 1 98.56 89 ALA A CA 1
ATOM 714 C C . ALA A 1 89 ? -0.618 -12.672 -4.863 1 98.56 89 ALA A C 1
ATOM 716 O O . ALA A 1 89 ? -0.194 -12.461 -3.725 1 98.56 89 ALA A O 1
ATOM 717 N N . LEU A 1 90 ? -1.317 -13.734 -5.164 1 98.62 90 LEU A N 1
ATOM 718 C CA . LEU A 1 90 ? -1.318 -14.945 -4.344 1 98.62 90 LEU A CA 1
ATOM 719 C C . LEU A 1 90 ? -0.377 -15.992 -4.926 1 98.62 90 LEU A C 1
ATOM 721 O O . LEU A 1 90 ? -0.292 -16.156 -6.145 1 98.62 90 LEU A O 1
ATOM 725 N N . PHE A 1 91 ? 0.314 -16.688 -4.066 1 97.75 91 PHE A N 1
ATOM 726 C CA . PHE A 1 91 ? 1.354 -17.594 -4.559 1 97.75 91 PHE A CA 1
ATOM 727 C C . PHE A 1 91 ? 1.435 -18.844 -3.699 1 97.75 91 PHE A C 1
ATOM 729 O O . PHE A 1 91 ? 0.895 -18.875 -2.592 1 97.75 91 PHE A O 1
ATOM 736 N N . ILE A 1 92 ? 2.072 -19.828 -4.23 1 95.81 92 ILE A N 1
ATOM 737 C CA . ILE A 1 92 ? 2.285 -21.094 -3.545 1 95.81 92 ILE A CA 1
ATOM 738 C C . ILE A 1 92 ? 3.541 -21.016 -2.682 1 95.81 92 ILE A C 1
ATOM 740 O O . ILE A 1 92 ? 4.598 -20.594 -3.152 1 95.81 92 ILE A O 1
ATOM 744 N N . GLY A 1 93 ? 3.367 -21.344 -1.4 1 91.25 93 GLY A N 1
ATOM 745 C CA . GLY A 1 93 ? 4.5 -21.391 -0.488 1 91.25 93 GLY A CA 1
ATOM 746 C C . GLY A 1 93 ? 5.27 -22.703 -0.556 1 91.25 93 GLY A C 1
ATOM 747 O O . GLY A 1 93 ? 5.008 -23.531 -1.423 1 91.25 93 GLY A O 1
ATOM 748 N N . ASP A 1 94 ? 6.375 -22.859 0.247 1 75.62 94 ASP A N 1
ATOM 749 C CA . ASP A 1 94 ? 7.293 -24 0.195 1 75.62 94 ASP A CA 1
ATOM 750 C C . ASP A 1 94 ? 6.664 -25.234 0.826 1 75.62 94 ASP A C 1
ATOM 752 O O . ASP A 1 94 ? 7.141 -26.359 0.612 1 75.62 94 ASP A O 1
ATOM 756 N N . GLY A 1 95 ? 5.445 -25.219 1.258 1 66 95 GLY A N 1
ATOM 757 C CA . GLY A 1 95 ? 4.762 -26.375 1.806 1 66 95 GLY A CA 1
ATOM 758 C C . GLY A 1 95 ? 5.34 -26.844 3.129 1 66 95 GLY A C 1
ATOM 759 O O . GLY A 1 95 ? 5.109 -27.969 3.553 1 66 95 GLY A O 1
ATOM 760 N N . GLN A 1 96 ? 6.371 -26.219 3.742 1 52.59 96 GLN A N 1
ATOM 761 C CA . GLN A 1 96 ? 6.906 -26.844 4.941 1 52.59 96 GLN A CA 1
ATOM 762 C C . GLN A 1 96 ? 5.797 -27.156 5.941 1 52.59 96 GLN A C 1
ATOM 764 O O . GLN A 1 96 ? 5.23 -26.25 6.555 1 52.59 96 GLN A O 1
ATOM 769 N N . VAL A 1 97 ? 4.844 -27.953 5.594 1 43.03 97 VAL A N 1
ATOM 770 C CA . VAL A 1 97 ? 4.027 -28.484 6.676 1 43.03 97 VAL A CA 1
ATOM 771 C C . VAL A 1 97 ? 4.918 -28.859 7.859 1 43.03 97 VAL A C 1
ATOM 773 O O . VAL A 1 97 ? 6.043 -29.328 7.676 1 43.03 97 VAL A O 1
ATOM 776 N N . ASP A 1 98 ? 4.645 -28.391 8.977 1 40.5 98 ASP A N 1
ATOM 777 C CA . ASP A 1 98 ? 5.23 -29 10.172 1 40.5 98 ASP A CA 1
ATOM 778 C C . ASP A 1 98 ? 5.512 -30.484 9.953 1 40.5 98 ASP A C 1
ATOM 780 O O . ASP A 1 98 ? 4.605 -31.25 9.633 1 40.5 98 ASP A O 1
ATOM 784 N N . GLN A 1 99 ? 6.605 -30.891 9.602 1 37.16 99 GLN A N 1
ATOM 785 C CA . GLN A 1 99 ? 7.113 -32.25 9.609 1 37.16 99 GLN A CA 1
ATOM 786 C C . GLN A 1 99 ? 6.59 -33.031 10.82 1 37.16 99 GLN A C 1
ATOM 788 O O . GLN A 1 99 ? 7.188 -34.031 11.227 1 37.16 99 GLN A O 1
ATOM 793 N N . LEU A 1 100 ? 5.879 -32.562 11.805 1 35.75 100 LEU A N 1
ATOM 794 C CA . LEU A 1 100 ? 5.797 -33.688 12.719 1 35.75 100 LEU A CA 1
ATOM 795 C C . LEU A 1 100 ? 5.301 -34.938 11.984 1 35.75 100 LEU A C 1
ATOM 797 O O . LEU A 1 100 ? 5.457 -36.062 12.484 1 35.75 100 LEU A O 1
ATOM 801 N N . HIS A 1 101 ? 3.994 -34.906 11.484 1 34.81 101 HIS A N 1
ATOM 802 C CA . HIS A 1 101 ? 3.572 -36.312 11.305 1 34.81 101 HIS A CA 1
ATOM 803 C C . HIS A 1 101 ? 4.465 -37.031 10.297 1 34.81 101 HIS A C 1
ATOM 805 O O . HIS A 1 101 ? 5.359 -37.781 10.688 1 34.81 101 HIS A O 1
ATOM 811 N N . ASP A 1 102 ? 3.701 -37.938 9.273 1 32.94 102 ASP A N 1
ATOM 812 C CA . ASP A 1 102 ? 4.188 -39.125 8.578 1 32.94 102 ASP A CA 1
ATOM 813 C C . ASP A 1 102 ? 5.262 -38.781 7.555 1 32.94 102 ASP A C 1
ATOM 815 O O . ASP A 1 102 ? 5.008 -38 6.625 1 32.94 102 ASP A O 1
ATOM 819 N N . VAL A 1 103 ? 6.543 -38.812 7.824 1 35.22 103 VAL A N 1
ATOM 820 C CA . VAL A 1 103 ? 7.77 -39.031 7.07 1 35.22 103 VAL A CA 1
ATOM 821 C C . VAL A 1 103 ? 7.457 -39.844 5.809 1 35.22 103 VAL A C 1
ATOM 823 O O . VAL A 1 103 ? 8.359 -40.344 5.148 1 35.22 103 VAL A O 1
ATOM 826 N N . SER A 1 104 ? 6.262 -40.531 5.742 1 33.47 104 SER A N 1
ATOM 827 C CA . SER A 1 104 ? 6.23 -41.375 4.574 1 33.47 104 SER A CA 1
ATOM 828 C C . SER A 1 104 ? 6.738 -40.656 3.33 1 33.47 104 SER A C 1
ATOM 830 O O . SER A 1 104 ? 6.727 -39.438 3.27 1 33.47 104 SER A O 1
ATOM 832 N N . THR A 1 105 ? 7.156 -41.562 2.205 1 34.12 105 THR A N 1
ATOM 833 C CA . THR A 1 105 ? 7.902 -41.656 0.955 1 34.12 105 THR A CA 1
ATOM 834 C C . THR A 1 105 ? 7.461 -40.562 -0.019 1 34.12 105 THR A C 1
ATOM 836 O O . THR A 1 105 ? 7.977 -40.469 -1.136 1 34.12 105 THR A O 1
ATOM 839 N N . SER A 1 106 ? 6.195 -40.25 0.016 1 36.5 106 SER A N 1
ATOM 840 C CA . SER A 1 106 ? 6.047 -39.719 -1.328 1 36.5 106 SER A CA 1
ATOM 841 C C . SER A 1 106 ? 6.863 -38.438 -1.501 1 36.5 106 SER A C 1
ATOM 843 O O . SER A 1 106 ? 6.859 -37.562 -0.628 1 36.5 106 SER A O 1
ATOM 845 N N . PRO A 1 107 ? 8.039 -38.469 -2.172 1 37.62 107 PRO A N 1
ATOM 846 C CA . PRO A 1 107 ? 8.805 -37.312 -2.623 1 37.62 107 PRO A CA 1
ATOM 847 C C . PRO A 1 107 ? 7.918 -36.094 -2.873 1 37.62 107 PRO A C 1
ATOM 849 O O . PRO A 1 107 ? 8.203 -35.281 -3.764 1 37.62 107 PRO A O 1
ATOM 852 N N . SER A 1 108 ? 6.762 -36.062 -2.469 1 42.06 108 SER A N 1
ATOM 853 C CA . SER A 1 108 ? 6.125 -34.781 -2.807 1 42.06 108 SER A CA 1
ATOM 854 C C . SER A 1 108 ? 7.062 -33.625 -2.553 1 42.06 108 SER A C 1
ATOM 856 O O . SER A 1 108 ? 7.223 -33.156 -1.413 1 42.06 108 SER A O 1
ATOM 858 N N . GLY A 1 109 ? 8.258 -33.688 -3.1 1 48.97 109 GLY A N 1
ATOM 859 C CA . GLY A 1 109 ? 9.383 -32.781 -3.076 1 48.97 109 GLY A CA 1
ATOM 860 C C . GLY A 1 109 ? 8.961 -31.312 -3.094 1 48.97 109 GLY A C 1
ATOM 861 O O . GLY A 1 109 ? 7.867 -30.984 -3.562 1 48.97 109 GLY A O 1
ATOM 862 N N . ARG A 1 110 ? 9.461 -30.453 -2.129 1 62.91 110 ARG A N 1
ATOM 863 C CA . ARG A 1 110 ? 9.344 -29 -1.933 1 62.91 110 ARG A CA 1
ATOM 864 C C . ARG A 1 110 ? 9.523 -28.25 -3.248 1 62.91 110 ARG A C 1
ATOM 866 O O . ARG A 1 110 ? 10.562 -28.375 -3.895 1 62.91 110 ARG A O 1
ATOM 873 N N . LEU A 1 111 ? 8.336 -27.859 -3.859 1 75.38 111 LEU A N 1
ATOM 874 C CA . LEU A 1 111 ? 8.391 -27.062 -5.082 1 75.38 111 LEU A CA 1
ATOM 875 C C . LEU A 1 111 ? 9.586 -26.109 -5.059 1 75.38 111 LEU A C 1
ATOM 877 O O . LEU A 1 111 ? 10.258 -25.938 -6.074 1 75.38 111 LEU A O 1
ATOM 881 N N . ASP A 1 112 ? 9.844 -25.75 -3.889 1 69.75 112 ASP A N 1
ATOM 882 C CA . ASP A 1 112 ? 10.875 -24.719 -3.744 1 69.75 112 ASP A CA 1
ATOM 883 C C . ASP A 1 112 ? 12.258 -25.281 -4.055 1 69.75 112 ASP A C 1
ATOM 885 O O . ASP A 1 112 ? 13.078 -24.609 -4.688 1 69.75 112 ASP A O 1
ATOM 889 N N . GLN A 1 113 ? 12.453 -26.438 -3.621 1 74.25 113 GLN A N 1
ATOM 890 C CA . GLN A 1 113 ? 13.766 -27.016 -3.869 1 74.25 113 GLN A CA 1
ATOM 891 C C . GLN A 1 113 ? 14 -27.234 -5.363 1 74.25 113 GLN A C 1
ATOM 893 O O . GLN A 1 113 ? 15.078 -26.938 -5.879 1 74.25 113 GLN A O 1
ATOM 898 N N . THR A 1 114 ? 13.031 -27.734 -5.965 1 79.31 114 THR A N 1
ATOM 899 C CA . THR A 1 114 ? 13.148 -27.953 -7.402 1 79.31 114 THR A CA 1
ATOM 900 C C . THR A 1 114 ? 13.281 -26.641 -8.148 1 79.31 114 THR A C 1
ATOM 902 O O . THR A 1 114 ? 14.109 -26.516 -9.062 1 79.31 114 THR A O 1
ATOM 905 N N . ILE A 1 115 ? 12.547 -25.688 -7.73 1 87.25 115 ILE A N 1
ATOM 906 C CA . ILE A 1 115 ? 12.555 -24.391 -8.383 1 87.25 115 ILE A CA 1
ATOM 907 C C . ILE A 1 115 ? 13.906 -23.719 -8.18 1 87.25 115 ILE A C 1
ATOM 909 O O . ILE A 1 115 ? 14.438 -23.062 -9.086 1 87.25 115 ILE A O 1
ATOM 913 N N . SER A 1 116 ? 14.445 -23.906 -7.035 1 81.81 116 SER A N 1
ATOM 914 C CA . SER A 1 116 ? 15.719 -23.266 -6.715 1 81.81 116 SER A CA 1
ATOM 915 C C . SER A 1 116 ? 16.844 -23.781 -7.613 1 81.81 116 SER A C 1
ATOM 917 O O . SER A 1 116 ? 17.828 -23.078 -7.84 1 81.81 116 SER A O 1
ATOM 919 N N . HIS A 1 117 ? 16.625 -24.891 -8.164 1 77.06 117 HIS A N 1
ATOM 920 C CA . HIS A 1 117 ? 17.609 -25.453 -9.086 1 77.06 117 HIS A CA 1
ATOM 921 C C . HIS A 1 117 ? 17.547 -24.766 -10.445 1 77.06 117 HIS A C 1
ATOM 923 O O . HIS A 1 117 ? 18.547 -24.672 -11.148 1 77.06 117 HIS A O 1
ATOM 929 N N . PHE A 1 118 ? 16.406 -24.281 -10.68 1 75.06 118 PHE A N 1
ATOM 930 C CA . PHE A 1 118 ? 16.141 -23.672 -11.977 1 75.06 118 PHE A CA 1
ATOM 931 C C . PHE A 1 118 ? 16.406 -22.172 -11.93 1 75.06 118 PHE A C 1
ATOM 933 O O . PHE A 1 118 ? 16.875 -21.578 -12.914 1 75.06 118 PHE A O 1
ATOM 940 N N . ILE A 1 119 ? 16.062 -21.672 -10.867 1 79.94 119 ILE A N 1
ATOM 941 C CA . ILE A 1 119 ? 16.203 -20.234 -10.688 1 79.94 119 ILE A CA 1
ATOM 942 C C . ILE A 1 119 ? 17.438 -19.922 -9.859 1 79.94 119 ILE A C 1
ATOM 944 O O . ILE A 1 119 ? 17.391 -19.906 -8.625 1 79.94 119 ILE A O 1
ATOM 948 N N . THR A 1 120 ? 18.562 -19.781 -10.562 1 73.12 120 THR A N 1
ATOM 949 C CA . THR A 1 120 ? 19.828 -19.625 -9.859 1 73.12 120 THR A CA 1
ATOM 950 C C . THR A 1 120 ? 20.344 -18.203 -9.961 1 73.12 120 THR A C 1
ATOM 952 O O . THR A 1 120 ? 21.031 -17.703 -9.062 1 73.12 120 THR A O 1
ATOM 955 N N . GLY A 1 121 ? 20.016 -17.641 -11.055 1 72.25 121 GLY A N 1
ATOM 956 C CA . GLY A 1 121 ? 20.5 -16.281 -11.227 1 72.25 121 GLY A CA 1
ATOM 957 C C . GLY A 1 121 ? 19.719 -15.258 -10.422 1 72.25 121 GLY A C 1
ATOM 958 O O . GLY A 1 121 ? 18.547 -15.461 -10.133 1 72.25 121 GLY A O 1
ATOM 959 N N . GLY A 1 122 ? 20.406 -14.258 -10.086 1 67.31 122 GLY A N 1
ATOM 960 C CA . GLY A 1 122 ? 19.797 -13.211 -9.273 1 67.31 122 GLY A CA 1
ATOM 961 C C . GLY A 1 122 ? 18.609 -12.539 -9.945 1 67.31 122 GLY A C 1
ATOM 962 O O . GLY A 1 122 ? 17.719 -12.039 -9.273 1 67.31 122 GLY A O 1
ATOM 963 N N . SER A 1 123 ? 18.562 -12.633 -11.18 1 72.69 123 SER A N 1
ATOM 964 C CA . SER A 1 123 ? 17.484 -11.953 -11.906 1 72.69 123 SER A CA 1
ATOM 965 C C . SER A 1 123 ? 16.469 -12.945 -12.438 1 72.69 123 SER A C 1
ATOM 967 O O . SER A 1 123 ? 15.453 -12.547 -13.023 1 72.69 123 SER A O 1
ATOM 969 N N . ASP A 1 124 ? 16.672 -14.164 -12.141 1 84.75 124 ASP A N 1
ATOM 970 C CA . ASP A 1 124 ? 15.781 -15.195 -12.648 1 84.75 124 ASP A CA 1
ATOM 971 C C . ASP A 1 124 ? 14.586 -15.383 -11.727 1 84.75 124 ASP A C 1
ATOM 973 O O . ASP A 1 124 ? 14.688 -15.188 -10.516 1 84.75 124 ASP A O 1
ATOM 977 N N . SER A 1 125 ? 13.469 -15.617 -12.336 1 93.12 125 SER A N 1
ATOM 978 C CA . SER A 1 125 ? 12.234 -15.844 -11.586 1 93.12 125 SER A CA 1
ATOM 979 C C . SER A 1 125 ? 11.391 -16.938 -12.219 1 93.12 125 SER A C 1
ATOM 981 O O . SER A 1 125 ? 11.359 -17.078 -13.445 1 93.12 125 SER A O 1
ATOM 983 N N . ILE A 1 126 ? 10.805 -17.672 -11.391 1 93.56 126 ILE A N 1
ATOM 984 C CA . ILE A 1 126 ? 9.875 -18.688 -11.891 1 93.56 126 ILE A CA 1
ATOM 985 C C . ILE A 1 126 ? 8.625 -18 -12.438 1 93.56 126 ILE A C 1
ATOM 987 O O . ILE A 1 126 ? 7.855 -18.609 -13.188 1 93.56 126 ILE A O 1
ATOM 991 N N . ASN A 1 127 ? 8.445 -16.766 -12.055 1 96.5 127 ASN A N 1
ATOM 992 C CA . ASN A 1 127 ? 7.266 -15.992 -12.438 1 96.5 127 ASN A CA 1
ATOM 993 C C . ASN A 1 127 ? 7.574 -15.031 -13.578 1 96.5 127 ASN A C 1
ATOM 995 O O . ASN A 1 127 ? 8.734 -14.875 -13.969 1 96.5 127 ASN A O 1
ATOM 999 N N . HIS A 1 128 ? 6.559 -14.406 -14.062 1 96.56 128 HIS A N 1
ATOM 1000 C CA . HIS A 1 128 ? 6.633 -13.484 -15.188 1 96.56 128 HIS A CA 1
ATOM 1001 C C . HIS A 1 128 ? 6.965 -12.07 -14.719 1 96.56 128 HIS A C 1
ATOM 1003 O O . HIS A 1 128 ? 6.969 -11.133 -15.516 1 96.56 128 HIS A O 1
ATOM 1009 N N . ILE A 1 129 ? 7.156 -11.891 -13.461 1 95.88 129 ILE A N 1
ATOM 1010 C CA . ILE A 1 129 ? 7.496 -10.578 -12.922 1 95.88 129 ILE A CA 1
ATOM 1011 C C . ILE A 1 129 ? 8.898 -10.617 -12.32 1 95.88 129 ILE A C 1
ATOM 1013 O O . ILE A 1 129 ? 9.367 -11.664 -11.875 1 95.88 129 ILE A O 1
ATOM 1017 N N . SER A 1 130 ? 9.422 -9.406 -12.312 1 89 130 SER A N 1
ATOM 1018 C CA . SER A 1 130 ? 10.703 -9.211 -11.656 1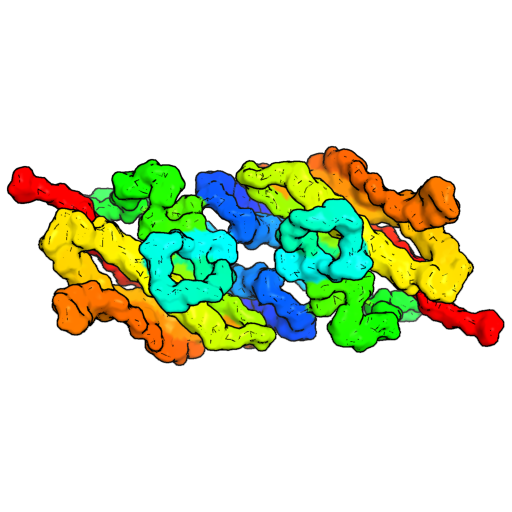 89 130 SER A CA 1
ATOM 1019 C C . SER A 1 130 ? 10.516 -8.789 -10.195 1 89 130 SER A C 1
ATOM 1021 O O . SER A 1 130 ? 10.617 -7.609 -9.867 1 89 130 SER A O 1
ATOM 1023 N N . TYR A 1 131 ? 10.219 -9.672 -9.375 1 93.62 131 TYR A N 1
ATOM 1024 C CA . TYR A 1 131 ? 10.023 -9.445 -7.945 1 93.62 131 TYR A CA 1
ATOM 1025 C C . TYR A 1 131 ? 10.773 -10.484 -7.121 1 93.62 131 TYR A C 1
ATOM 1027 O O . TYR A 1 131 ? 10.367 -11.641 -7.043 1 93.62 131 TYR A O 1
ATOM 1035 N N . PHE A 1 132 ? 11.805 -10.086 -6.516 1 91.56 132 PHE A N 1
ATOM 1036 C CA . PHE A 1 132 ? 12.789 -10.977 -5.902 1 91.56 132 PHE A CA 1
ATOM 1037 C C . PHE A 1 132 ? 12.125 -11.883 -4.875 1 91.56 132 PHE A C 1
ATOM 1039 O O . PHE A 1 132 ? 12.406 -13.086 -4.828 1 91.56 132 PHE A O 1
ATOM 1046 N N . ALA A 1 133 ? 11.273 -11.344 -4.121 1 92.75 133 ALA A N 1
ATOM 1047 C CA . ALA A 1 133 ? 10.711 -12.078 -2.988 1 92.75 133 ALA A CA 1
ATOM 1048 C C . ALA A 1 133 ? 9.859 -13.25 -3.463 1 92.75 133 ALA A C 1
ATOM 1050 O O . ALA A 1 133 ? 9.648 -14.219 -2.723 1 92.75 133 ALA A O 1
ATOM 1051 N N . LEU A 1 134 ? 9.398 -13.211 -4.699 1 94.88 134 LEU A N 1
ATOM 1052 C CA . LEU A 1 134 ? 8.5 -14.258 -5.176 1 94.88 134 LEU A CA 1
ATOM 1053 C C . LEU A 1 134 ? 9.172 -15.117 -6.238 1 94.88 134 LEU A C 1
ATOM 1055 O O . LEU A 1 134 ? 8.539 -15.984 -6.84 1 94.88 134 LEU A O 1
ATOM 1059 N N . ARG A 1 135 ? 10.422 -14.977 -6.445 1 93.25 135 ARG A N 1
ATOM 1060 C CA . ARG A 1 135 ? 11.102 -15.578 -7.59 1 93.25 135 ARG A CA 1
ATOM 1061 C C . ARG A 1 135 ? 11.062 -17.094 -7.512 1 93.25 135 ARG A C 1
ATOM 1063 O O . ARG A 1 135 ? 11.234 -17.781 -8.523 1 93.25 135 ARG A O 1
ATOM 1070 N N . HIS A 1 136 ? 10.852 -17.625 -6.312 1 91.94 136 HIS A N 1
ATOM 1071 C CA . HIS A 1 136 ? 10.828 -19.078 -6.168 1 91.94 136 HIS A CA 1
ATOM 1072 C C . HIS A 1 136 ? 9.422 -19.562 -5.824 1 91.94 136 HIS A C 1
ATOM 1074 O O . HIS A 1 136 ? 9.242 -20.734 -5.469 1 91.94 136 HIS A O 1
ATOM 1080 N N . HIS A 1 137 ? 8.438 -18.672 -5.855 1 94.31 137 HIS A N 1
ATOM 1081 C CA . HIS A 1 137 ? 7.07 -19 -5.465 1 94.31 137 HIS A CA 1
ATOM 1082 C C . HIS A 1 137 ? 6.098 -18.781 -6.621 1 94.31 137 HIS A C 1
ATOM 1084 O O . HIS A 1 137 ? 5.73 -17.641 -6.926 1 94.31 137 HIS A O 1
ATOM 1090 N N . PRO A 1 138 ? 5.633 -19.859 -7.199 1 96.12 138 PRO A N 1
ATOM 1091 C CA . PRO A 1 138 ? 4.711 -19.688 -8.328 1 96.12 138 PRO A CA 1
ATOM 1092 C C . PRO A 1 138 ? 3.463 -18.891 -7.953 1 96.12 138 PRO A C 1
ATOM 1094 O O . PRO A 1 138 ? 2.75 -19.266 -7.012 1 96.12 138 PRO A O 1
ATOM 1097 N N . ILE A 1 139 ? 3.225 -17.859 -8.641 1 98.19 139 ILE A N 1
ATOM 1098 C CA . ILE A 1 139 ? 2.01 -17.062 -8.477 1 98.19 139 ILE A CA 1
ATOM 1099 C C . ILE A 1 139 ? 0.833 -17.781 -9.133 1 98.19 139 ILE A C 1
ATOM 1101 O O . ILE A 1 139 ? 0.958 -18.297 -10.242 1 98.19 139 ILE A O 1
ATOM 1105 N N . PHE A 1 140 ? -0.33 -17.812 -8.43 1 98.19 140 PHE A N 1
ATOM 1106 C CA . PHE A 1 140 ? -1.437 -18.516 -9.078 1 98.19 140 PHE A CA 1
ATOM 1107 C C . PHE A 1 140 ? -2.623 -17.578 -9.273 1 98.19 140 PHE A C 1
ATOM 1109 O O . PHE A 1 140 ? -3.584 -17.906 -9.961 1 98.19 140 PHE A O 1
ATOM 1116 N N . LEU A 1 141 ? -2.545 -16.359 -8.711 1 98.38 141 LEU A N 1
ATOM 1117 C CA . LEU A 1 141 ? -3.668 -15.445 -8.828 1 98.38 141 LEU A CA 1
ATOM 1118 C C . LEU A 1 141 ? -3.197 -14 -8.711 1 98.38 141 LEU A C 1
ATOM 1120 O O . LEU A 1 141 ? -2.445 -13.656 -7.801 1 98.38 141 LEU A O 1
ATOM 1124 N N . GLY A 1 142 ? -3.555 -13.148 -9.711 1 98.19 142 GLY A N 1
ATOM 1125 C CA . GLY A 1 142 ? -3.336 -11.711 -9.656 1 98.19 142 GLY A CA 1
ATOM 1126 C C . GLY A 1 142 ? -4.594 -10.93 -9.336 1 98.19 142 GLY A C 1
ATOM 1127 O O . GLY A 1 142 ? -5.684 -11.281 -9.781 1 98.19 142 GLY A O 1
ATOM 1128 N N . ILE A 1 143 ? -4.453 -9.883 -8.547 1 98.38 143 ILE A N 1
ATOM 1129 C CA . ILE A 1 143 ? -5.574 -9.008 -8.203 1 98.38 143 ILE A CA 1
ATOM 1130 C C . ILE A 1 143 ? -5.289 -7.59 -8.695 1 98.38 143 ILE A C 1
ATOM 1132 O O . ILE A 1 143 ? -4.25 -7.012 -8.367 1 98.38 143 ILE A O 1
ATOM 1136 N N . GLU A 1 144 ? -6.176 -7.066 -9.453 1 97.44 144 GLU A N 1
ATOM 1137 C CA . GLU A 1 144 ? -6.148 -5.684 -9.914 1 97.44 144 GLU A CA 1
ATOM 1138 C C . GLU A 1 144 ? -7.242 -4.855 -9.25 1 97.44 144 GLU A C 1
ATOM 1140 O O . GLU A 1 144 ? -8.391 -5.301 -9.148 1 97.44 144 GLU A O 1
ATOM 1145 N N . THR A 1 145 ? -6.867 -3.699 -8.773 1 96.94 145 THR A N 1
ATOM 1146 C CA . THR A 1 145 ? -7.836 -2.867 -8.07 1 96.94 145 THR A CA 1
ATOM 1147 C C . THR A 1 145 ? -7.98 -1.511 -8.75 1 96.94 145 THR A C 1
ATOM 1149 O O . THR A 1 145 ? -7.035 -1.016 -9.367 1 96.94 145 THR A O 1
ATOM 1152 N N . LYS A 1 146 ? -9.172 -1.052 -8.711 1 94.5 146 LYS A N 1
ATOM 1153 C CA . LYS A 1 146 ? -9.508 0.29 -9.18 1 94.5 146 LYS A CA 1
ATOM 1154 C C . LYS A 1 146 ? -10.477 0.98 -8.219 1 94.5 146 LYS A C 1
ATOM 1156 O O . LYS A 1 146 ? -11.133 0.321 -7.414 1 94.5 146 LYS A O 1
ATOM 1161 N N . THR A 1 147 ? -10.422 2.242 -8.281 1 90.94 147 THR A N 1
ATOM 1162 C CA . THR A 1 147 ? -11.484 3.02 -7.641 1 90.94 147 THR A CA 1
ATOM 1163 C C . THR A 1 147 ? -12.453 3.574 -8.68 1 90.94 147 THR A C 1
ATOM 1165 O O . THR A 1 147 ? -12.312 3.305 -9.875 1 90.94 147 THR A O 1
ATOM 1168 N N . ILE A 1 148 ? -13.438 4.199 -8.273 1 76.31 148 ILE A N 1
ATOM 1169 C CA . ILE A 1 148 ? -14.57 4.586 -9.109 1 76.31 148 ILE A CA 1
ATOM 1170 C C . ILE A 1 148 ? -14.086 5.477 -10.25 1 76.31 148 ILE A C 1
ATOM 1172 O O . ILE A 1 148 ? -14.641 5.445 -11.352 1 76.31 148 ILE A O 1
ATOM 1176 N N . SER A 1 149 ? -13.039 5.988 -10.102 1 70.69 149 SER A N 1
ATOM 1177 C CA . SER A 1 149 ? -12.586 6.922 -11.117 1 70.69 149 SER A CA 1
ATOM 1178 C C . SER A 1 149 ? -11.961 6.188 -12.305 1 70.69 149 SER A C 1
ATOM 1180 O O . SER A 1 149 ? -11.797 6.762 -13.383 1 70.69 149 SER A O 1
ATOM 1182 N N . ARG A 1 150 ? -11.781 4.965 -12.148 1 71.69 150 ARG A N 1
ATOM 1183 C CA . ARG A 1 150 ? -11.117 4.223 -13.211 1 71.69 150 ARG A CA 1
ATOM 1184 C C . ARG A 1 150 ? -12.031 3.127 -13.758 1 71.69 150 ARG A C 1
ATOM 1186 O O . ARG A 1 150 ? -12.867 2.584 -13.039 1 71.69 150 ARG A O 1
ATOM 1193 N N . THR A 1 151 ? -11.672 2.666 -14.969 1 76.19 151 THR A N 1
ATOM 1194 C CA . THR A 1 151 ? -12.633 1.831 -15.688 1 76.19 151 THR A CA 1
ATOM 1195 C C . THR A 1 151 ? -12.328 0.351 -15.477 1 76.19 151 THR A C 1
ATOM 1197 O O . THR A 1 151 ? -11.172 -0.025 -15.273 1 76.19 151 THR A O 1
ATOM 1200 N N . GLU A 1 152 ? -13.375 -0.318 -15.531 1 82.12 152 GLU A N 1
ATOM 1201 C CA . GLU A 1 152 ? -13.289 -1.775 -15.516 1 82.12 152 GLU A CA 1
ATOM 1202 C C . GLU A 1 152 ? -12.516 -2.291 -16.719 1 82.12 152 GLU A C 1
ATOM 1204 O O . GLU A 1 152 ? -11.781 -3.281 -16.625 1 82.12 152 GLU A O 1
ATOM 1209 N N . GLU A 1 153 ? -12.656 -1.64 -17.766 1 83.88 153 GLU A N 1
ATOM 1210 C CA . GLU A 1 153 ? -11.977 -2.043 -19 1 83.88 153 GLU A CA 1
ATOM 1211 C C . GLU A 1 153 ? -10.461 -1.971 -18.828 1 83.88 153 GLU A C 1
ATOM 1213 O O . GLU A 1 153 ? -9.734 -2.857 -19.297 1 83.88 153 GLU A O 1
ATOM 1218 N N . GLU A 1 154 ? -10.031 -0.992 -18.203 1 87.5 154 GLU A N 1
ATOM 1219 C CA . GLU A 1 154 ? -8.602 -0.855 -17.938 1 87.5 154 GLU A CA 1
ATOM 1220 C C . GLU A 1 154 ? -8.086 -2.012 -17.094 1 87.5 154 GLU A C 1
ATOM 1222 O O . GLU A 1 154 ? -7.004 -2.541 -17.344 1 87.5 154 GLU A O 1
ATOM 1227 N N . ALA A 1 155 ? -8.914 -2.297 -16.141 1 89.38 155 ALA A N 1
ATOM 1228 C CA . ALA A 1 155 ? -8.531 -3.391 -15.25 1 89.38 155 ALA A CA 1
ATOM 1229 C C . ALA A 1 155 ? -8.469 -4.715 -16.016 1 89.38 155 ALA A C 1
ATOM 1231 O O . ALA A 1 155 ? -7.562 -5.523 -15.781 1 89.38 155 ALA A O 1
ATOM 1232 N N . ARG A 1 156 ? -9.336 -4.922 -16.906 1 89.31 156 ARG A N 1
ATOM 1233 C CA . ARG A 1 156 ? -9.383 -6.152 -17.688 1 89.31 156 ARG A CA 1
ATOM 1234 C C . ARG A 1 156 ? -8.18 -6.254 -18.625 1 89.31 156 ARG A C 1
ATOM 1236 O O . ARG A 1 156 ? -7.625 -7.34 -18.812 1 89.31 156 ARG A O 1
ATOM 1243 N N . VAL A 1 157 ? -7.855 -5.16 -19.156 1 91.31 157 VAL A N 1
ATOM 1244 C CA . VAL A 1 157 ? -6.68 -5.133 -20.016 1 91.31 157 VAL A CA 1
ATOM 1245 C C . VAL A 1 157 ? -5.434 -5.484 -19.203 1 91.31 157 VAL A C 1
ATOM 1247 O O . VAL A 1 157 ? -4.613 -6.297 -19.641 1 91.31 157 VAL A O 1
ATOM 1250 N N . GLN A 1 158 ? -5.305 -4.922 -18.031 1 94.06 158 GLN A N 1
ATOM 1251 C CA . GLN A 1 158 ? -4.152 -5.176 -17.172 1 94.06 158 GLN A CA 1
ATOM 1252 C C . GLN A 1 158 ? -4.086 -6.645 -16.766 1 94.06 158 GLN A C 1
ATOM 1254 O O . GLN A 1 158 ? -3.016 -7.258 -16.781 1 94.06 158 GLN A O 1
ATOM 1259 N N . LEU A 1 159 ? -5.223 -7.172 -16.453 1 95.81 159 LEU A N 1
ATOM 1260 C CA . LEU A 1 159 ? -5.281 -8.578 -16.078 1 95.81 159 LEU A CA 1
ATOM 1261 C C . LEU A 1 159 ? -4.992 -9.484 -17.266 1 95.81 159 LEU A C 1
ATOM 1263 O O . LEU A 1 159 ? -4.363 -10.531 -17.125 1 95.81 159 LEU A O 1
ATOM 1267 N N . GLY A 1 160 ? -5.453 -9.039 -18.406 1 95.19 160 GLY A N 1
ATOM 1268 C CA . GLY A 1 160 ? -5.148 -9.781 -19.625 1 95.19 160 GLY A CA 1
ATOM 1269 C C . GLY A 1 160 ? -3.662 -9.836 -19.938 1 95.19 160 GLY A C 1
ATOM 1270 O O . GLY A 1 160 ? -3.129 -10.898 -20.25 1 95.19 160 GLY A O 1
ATOM 1271 N N . ILE A 1 161 ? -3.029 -8.734 -19.844 1 96.69 161 ILE A N 1
ATOM 1272 C CA . ILE A 1 161 ? -1.588 -8.664 -20.047 1 96.69 161 ILE A CA 1
ATOM 1273 C C . ILE A 1 161 ? -0.869 -9.523 -19.016 1 96.69 161 ILE A C 1
ATOM 1275 O O . ILE A 1 161 ? 0.049 -10.273 -19.359 1 96.69 161 ILE A O 1
ATOM 1279 N N . TRP A 1 162 ? -1.335 -9.43 -17.797 1 97.56 162 TRP A N 1
ATOM 1280 C CA . TRP A 1 162 ? -0.755 -10.164 -16.672 1 97.56 162 TRP A CA 1
ATOM 1281 C C . TRP A 1 162 ? -0.789 -11.672 -16.938 1 97.56 162 TRP A C 1
ATOM 1283 O O . TRP A 1 162 ? 0.24 -12.344 -16.844 1 97.56 162 TRP A O 1
ATOM 1293 N N . VAL A 1 163 ? -1.946 -12.156 -17.281 1 97.44 163 VAL A N 1
ATOM 1294 C CA . VAL A 1 163 ? -2.104 -13.602 -17.391 1 97.44 163 VAL A CA 1
ATOM 1295 C C . VAL A 1 163 ? -1.425 -14.086 -18.672 1 97.44 163 VAL A C 1
ATOM 1297 O O . VAL A 1 163 ? -0.866 -15.188 -18.703 1 97.44 163 VAL A O 1
ATOM 1300 N N . THR A 1 164 ? -1.437 -13.281 -19.688 1 96.69 164 THR A N 1
ATOM 1301 C CA . THR A 1 164 ? -0.735 -13.672 -20.906 1 96.69 164 THR A CA 1
ATOM 1302 C C . THR A 1 164 ? 0.762 -13.805 -20.641 1 96.69 164 THR A C 1
ATOM 1304 O O . THR A 1 164 ? 1.377 -14.797 -21.047 1 96.69 164 THR A O 1
ATOM 1307 N N . ALA A 1 165 ? 1.31 -12.836 -20 1 97.12 165 ALA A N 1
ATOM 1308 C CA . ALA A 1 165 ? 2.727 -12.891 -19.641 1 97.12 165 ALA A CA 1
ATOM 1309 C C . ALA A 1 165 ? 3.027 -14.086 -18.75 1 97.12 165 ALA A C 1
ATOM 1311 O O . ALA A 1 165 ? 4.078 -14.719 -18.891 1 97.12 165 ALA A O 1
ATOM 1312 N N . HIS A 1 166 ? 2.107 -14.352 -17.875 1 97.88 166 HIS A N 1
ATOM 1313 C CA . HIS A 1 166 ? 2.25 -15.484 -16.969 1 97.88 166 HIS A CA 1
ATOM 1314 C C . HIS A 1 166 ? 2.352 -16.797 -17.734 1 97.88 166 HIS A C 1
ATOM 1316 O O . HIS A 1 166 ? 3.279 -17.578 -17.5 1 97.88 166 HIS A O 1
ATOM 1322 N N . VAL A 1 167 ? 1.493 -17 -18.594 1 96.94 167 VAL A N 1
ATOM 1323 C CA . VAL A 1 167 ? 1.455 -18.219 -19.391 1 96.94 167 VAL A CA 1
ATOM 1324 C C . VAL A 1 167 ? 2.689 -18.297 -20.281 1 96.94 167 VAL A C 1
ATOM 1326 O O . VAL A 1 167 ? 3.289 -19.375 -20.438 1 96.94 167 VAL A O 1
ATOM 1329 N N . ARG A 1 168 ? 3.066 -17.219 -20.828 1 94.94 168 ARG A N 1
ATOM 1330 C CA . ARG A 1 168 ? 4.254 -17.188 -21.672 1 94.94 168 ARG A CA 1
ATOM 1331 C C . ARG A 1 168 ? 5.5 -17.562 -20.891 1 94.94 168 ARG A C 1
ATOM 1333 O O . ARG A 1 168 ? 6.387 -18.25 -21.406 1 94.94 168 ARG A O 1
ATOM 1340 N N . ARG A 1 169 ? 5.59 -17.109 -19.703 1 95.19 169 ARG A N 1
ATOM 1341 C CA . ARG A 1 169 ? 6.727 -17.469 -18.859 1 95.19 169 ARG A CA 1
ATOM 1342 C C . ARG A 1 169 ? 6.758 -18.969 -18.578 1 95.19 169 ARG A C 1
ATOM 1344 O O . ARG A 1 169 ? 7.809 -19.609 -18.703 1 95.19 169 ARG A O 1
ATOM 1351 N N . ILE A 1 170 ? 5.605 -19.5 -18.234 1 94.81 170 ILE A N 1
ATOM 1352 C CA . ILE A 1 170 ? 5.543 -20.938 -18 1 94.81 170 ILE A CA 1
ATOM 1353 C C . ILE A 1 170 ? 5.938 -21.688 -19.266 1 94.81 170 ILE A C 1
ATOM 1355 O O . ILE A 1 170 ? 6.734 -22.641 -19.219 1 94.81 170 ILE A O 1
ATOM 1359 N N . TRP A 1 171 ? 5.434 -21.234 -20.344 1 93.06 171 TRP A N 1
ATOM 1360 C CA . TRP A 1 171 ? 5.723 -21.859 -21.641 1 93.06 171 TRP A CA 1
ATOM 1361 C C . TRP A 1 171 ? 7.215 -21.812 -21.938 1 93.06 171 TRP A C 1
ATOM 1363 O O . TRP A 1 171 ? 7.781 -22.781 -22.453 1 93.06 171 TRP A O 1
ATOM 1373 N N . SER A 1 172 ? 7.816 -20.766 -21.609 1 90.31 172 SER A N 1
ATOM 1374 C CA . SER A 1 172 ? 9.227 -20.547 -21.922 1 90.31 172 SER A CA 1
ATOM 1375 C C . SER A 1 172 ? 10.117 -21.484 -21.094 1 90.31 172 SER A C 1
ATOM 1377 O O . SER A 1 172 ? 11.281 -21.688 -21.438 1 90.31 172 SER A O 1
ATOM 1379 N N . LEU A 1 173 ? 9.617 -22.016 -20.062 1 86.44 173 LEU A N 1
ATOM 1380 C CA . LEU A 1 173 ? 10.406 -22.891 -19.203 1 86.44 173 LEU A CA 1
ATOM 1381 C C . LEU A 1 173 ? 10.758 -24.188 -19.922 1 86.44 173 LEU A C 1
ATOM 1383 O O . LEU A 1 173 ? 11.797 -24.797 -19.641 1 86.44 173 LEU A O 1
ATOM 1387 N N . GLY A 1 174 ? 9.961 -24.641 -20.797 1 78.31 174 GLY A N 1
ATOM 1388 C CA . GLY A 1 174 ? 10.211 -25.953 -21.391 1 78.31 174 GLY A CA 1
ATOM 1389 C C . GLY A 1 174 ? 10.188 -25.922 -22.906 1 78.31 174 GLY A C 1
ATOM 1390 O O . GLY A 1 174 ? 10.641 -26.875 -23.547 1 78.31 174 GLY A O 1
ATOM 1391 N N . SER A 1 175 ? 9.711 -24.938 -23.438 1 69.5 175 SER A N 1
ATOM 1392 C CA . SER A 1 175 ? 9.43 -24.969 -24.875 1 69.5 175 SER A CA 1
ATOM 1393 C C . SER A 1 175 ? 10.711 -24.938 -25.688 1 69.5 175 SER A C 1
ATOM 1395 O O . SER A 1 175 ? 10.734 -25.406 -26.844 1 69.5 175 SER A O 1
ATOM 1397 N N . LEU A 1 176 ? 11.672 -24.484 -25.031 1 70 176 LEU A N 1
ATOM 1398 C CA . LEU A 1 176 ? 12.883 -24.344 -25.828 1 70 176 LEU A CA 1
ATOM 1399 C C . LEU A 1 176 ? 13.828 -25.516 -25.609 1 70 176 LEU A C 1
ATOM 1401 O O . LEU A 1 176 ? 14.891 -25.594 -26.219 1 70 176 LEU A O 1
ATOM 1405 N N . THR A 1 177 ? 13.398 -26.5 -24.891 1 75.75 177 THR A N 1
ATOM 1406 C CA . THR A 1 177 ? 14.32 -27.578 -24.531 1 75.75 177 THR A CA 1
ATOM 1407 C C . THR A 1 177 ? 14.188 -28.75 -25.5 1 75.75 177 THR A C 1
ATOM 1409 O O . THR A 1 177 ? 15.18 -29.234 -26.047 1 75.75 177 THR A O 1
ATOM 1412 N N . SER A 1 178 ? 13.086 -29.344 -25.734 1 82.88 178 SER A N 1
ATOM 1413 C CA . SER A 1 178 ? 12.844 -30.422 -26.688 1 82.88 178 SER A CA 1
ATOM 1414 C C . SER A 1 178 ? 11.383 -30.453 -27.125 1 82.88 178 SER A C 1
ATOM 1416 O O . SER A 1 178 ? 10.516 -29.922 -26.453 1 82.88 178 SER A O 1
ATOM 1418 N N . ALA A 1 179 ? 11.234 -31.047 -28.219 1 84.75 179 ALA A N 1
ATOM 1419 C CA . ALA A 1 179 ? 9.883 -31.156 -28.766 1 84.75 179 ALA A CA 1
ATOM 1420 C C . ALA A 1 179 ? 8.984 -31.969 -27.828 1 84.75 179 ALA A C 1
ATOM 1422 O O . ALA A 1 179 ? 7.793 -31.672 -27.688 1 84.75 179 ALA A O 1
ATOM 1423 N N . SER A 1 180 ? 9.562 -32.938 -27.25 1 87.56 180 SER A N 1
ATOM 1424 C CA . SER A 1 180 ? 8.805 -33.781 -26.328 1 87.56 180 SER A CA 1
ATOM 1425 C C . SER A 1 180 ? 8.383 -33 -25.094 1 87.56 180 SER A C 1
ATOM 1427 O O . SER A 1 180 ? 7.242 -33.125 -24.641 1 87.56 180 SER A O 1
ATOM 1429 N N . LYS A 1 181 ? 9.234 -32.219 -24.609 1 88.44 181 LYS A N 1
ATOM 1430 C CA . LYS A 1 181 ? 8.93 -31.406 -23.438 1 88.44 181 LYS A CA 1
ATOM 1431 C C . LYS A 1 181 ? 7.91 -30.312 -23.766 1 88.44 181 LYS A C 1
ATOM 1433 O O . LYS A 1 181 ? 7.02 -30.031 -22.969 1 88.44 181 LYS A O 1
ATOM 1438 N N . ALA A 1 182 ? 8.062 -29.797 -24.891 1 88.69 182 ALA A N 1
ATOM 1439 C CA . ALA A 1 182 ? 7.117 -28.781 -25.344 1 88.69 182 ALA A CA 1
ATOM 1440 C C . ALA A 1 182 ? 5.703 -29.344 -25.453 1 88.69 182 ALA A C 1
ATOM 1442 O O . ALA A 1 182 ? 4.738 -28.688 -25.031 1 88.69 182 ALA A O 1
ATOM 1443 N N . SER A 1 183 ? 5.645 -30.5 -25.984 1 90.88 183 SER A N 1
ATOM 1444 C CA . SER A 1 183 ? 4.344 -31.141 -26.125 1 90.88 183 SER A CA 1
ATOM 1445 C C . SER A 1 183 ? 3.734 -31.469 -24.766 1 90.88 183 SER A C 1
ATOM 1447 O O . SER A 1 183 ? 2.535 -31.266 -24.562 1 90.88 183 SER A O 1
ATOM 1449 N N . ALA A 1 184 ? 4.535 -31.938 -23.875 1 93.44 184 ALA A N 1
ATOM 1450 C CA . ALA A 1 184 ? 4.062 -32.25 -22.531 1 93.44 184 ALA A CA 1
ATOM 1451 C C . ALA A 1 184 ? 3.604 -31.016 -21.797 1 93.44 184 ALA A C 1
ATOM 1453 O O . ALA A 1 184 ? 2.561 -31.016 -21.141 1 93.44 184 ALA A O 1
ATOM 1454 N N . LEU A 1 185 ? 4.395 -30.016 -21.938 1 93.38 185 LEU A N 1
ATOM 1455 C CA . LEU A 1 185 ? 4.062 -28.75 -21.281 1 93.38 185 LEU A CA 1
ATOM 1456 C C . LEU A 1 185 ? 2.779 -28.156 -21.844 1 93.38 185 LEU A C 1
ATOM 1458 O O . LEU A 1 185 ? 1.971 -27.594 -21.109 1 93.38 185 LEU A O 1
ATOM 1462 N N . ARG A 1 186 ? 2.643 -28.266 -23.094 1 93 186 ARG A N 1
ATOM 1463 C CA . ARG A 1 186 ? 1.417 -27.812 -23.75 1 93 186 ARG A CA 1
ATOM 1464 C C . ARG A 1 186 ? 0.194 -28.5 -23.141 1 93 186 ARG A C 1
ATOM 1466 O O . ARG A 1 186 ? -0.838 -27.859 -22.922 1 93 186 ARG A O 1
ATOM 1473 N N . GLY A 1 187 ? 0.302 -29.75 -22.969 1 94 187 GLY A N 1
ATOM 1474 C CA . GLY A 1 187 ? -0.784 -30.516 -22.359 1 94 187 GLY A CA 1
ATOM 1475 C C . GLY A 1 187 ? -1.184 -30 -20.984 1 94 187 GLY A C 1
ATOM 1476 O O . GLY A 1 187 ? -2.373 -29.844 -20.703 1 94 187 GLY A O 1
ATOM 1477 N N . VAL A 1 188 ? -0.233 -29.719 -20.141 1 95.88 188 VAL A N 1
ATOM 1478 C CA . VAL A 1 188 ? -0.494 -29.203 -18.797 1 95.88 188 VAL A CA 1
ATOM 1479 C C . VAL A 1 188 ? -1.117 -27.812 -18.891 1 95.88 188 VAL A C 1
ATOM 1481 O O . VAL A 1 188 ? -2.1 -27.531 -18.203 1 95.88 188 VAL A O 1
ATOM 1484 N N . LEU A 1 189 ? -0.54 -26.984 -19.734 1 95.94 189 LEU A N 1
ATOM 1485 C CA . LEU A 1 189 ? -1.003 -25.609 -19.875 1 95.94 189 LEU A CA 1
ATOM 1486 C C . LEU A 1 189 ? -2.459 -25.578 -20.328 1 95.94 189 LEU A C 1
ATOM 1488 O O . LEU A 1 189 ? -3.229 -24.719 -19.891 1 95.94 189 LEU A O 1
ATOM 1492 N N . GLN A 1 190 ? -2.816 -26.469 -21.141 1 94.62 190 GLN A N 1
ATOM 1493 C CA . GLN A 1 190 ? -4.176 -26.5 -21.672 1 94.62 190 GLN A CA 1
ATOM 1494 C C . GLN A 1 190 ? -5.172 -26.922 -20.594 1 94.62 190 GLN A C 1
ATOM 1496 O O . GLN A 1 190 ? -6.367 -26.625 -20.688 1 94.62 190 GLN A O 1
ATOM 1501 N N . GLU A 1 191 ? -4.684 -27.547 -19.578 1 97 191 GLU A N 1
ATOM 1502 C CA . GLU A 1 191 ? -5.531 -27.938 -18.453 1 97 191 GLU A CA 1
ATOM 1503 C C . GLU A 1 191 ? -5.625 -26.828 -17.422 1 97 191 GLU A C 1
ATOM 1505 O O . GLU A 1 191 ? -6.574 -26.781 -16.641 1 97 191 GLU A O 1
ATOM 1510 N N . MET A 1 192 ? -4.707 -25.969 -17.438 1 97.75 192 MET A N 1
ATOM 1511 C CA . MET A 1 192 ? -4.582 -24.984 -16.375 1 97.75 192 MET A CA 1
ATOM 1512 C C . MET A 1 192 ? -5.664 -23.906 -16.5 1 97.75 192 MET A C 1
ATOM 1514 O O . MET A 1 192 ? -6.055 -23.547 -17.609 1 97.75 192 MET A O 1
ATOM 1518 N N . VAL A 1 193 ? -6.172 -23.531 -15.359 1 97.31 193 VAL A N 1
ATOM 1519 C CA . VAL A 1 193 ? -7.059 -22.375 -15.211 1 97.31 193 VAL A CA 1
ATOM 1520 C C . VAL A 1 193 ? -6.387 -21.312 -14.344 1 97.31 193 VAL A C 1
ATOM 1522 O O . VAL A 1 193 ? -5.77 -21.641 -13.328 1 97.31 193 VAL A O 1
ATOM 1525 N N . PHE A 1 194 ? -6.465 -20.109 -14.812 1 97.94 194 PHE A N 1
ATOM 1526 C CA . PHE A 1 194 ? -5.855 -19 -14.078 1 97.94 194 PHE A CA 1
ATOM 1527 C C . PHE A 1 194 ? -6.926 -18.062 -13.531 1 97.94 194 PHE A C 1
ATOM 1529 O O . PHE A 1 194 ? -7.508 -17.266 -14.273 1 97.94 194 PHE A O 1
ATOM 1536 N N . PRO A 1 195 ? -7.145 -18.172 -12.242 1 97.5 195 PRO A N 1
ATOM 1537 C CA . PRO A 1 195 ? -8.078 -17.188 -11.664 1 97.5 195 PRO A CA 1
ATOM 1538 C C . PRO A 1 195 ? -7.5 -15.781 -11.617 1 97.5 195 PRO A C 1
ATOM 1540 O O . PRO A 1 195 ? -6.301 -15.602 -11.391 1 97.5 195 PRO A O 1
ATOM 1543 N N . LEU A 1 196 ? -8.328 -14.82 -11.844 1 97.69 196 LEU A N 1
ATOM 1544 C CA . LEU A 1 196 ? -8.039 -13.391 -11.773 1 97.69 196 LEU A CA 1
ATOM 1545 C C . LEU A 1 196 ? -9.109 -12.664 -10.969 1 97.69 196 LEU A C 1
ATOM 1547 O O . LEU A 1 196 ? -10.289 -13.023 -11.016 1 97.69 196 LEU A O 1
ATOM 1551 N N . ILE A 1 197 ? -8.656 -11.672 -10.25 1 97.81 197 ILE A N 1
ATOM 1552 C CA . ILE A 1 197 ? -9.633 -10.906 -9.492 1 97.81 197 ILE A CA 1
ATOM 1553 C C . ILE A 1 197 ? -9.523 -9.422 -9.844 1 97.81 197 ILE A C 1
ATOM 1555 O O . ILE A 1 197 ? -8.414 -8.883 -9.922 1 97.81 197 ILE A O 1
ATOM 1559 N N . TYR A 1 198 ? -10.633 -8.867 -10.086 1 96.31 198 TYR A N 1
ATOM 1560 C CA . TYR A 1 198 ? -10.781 -7.422 -10.219 1 96.31 198 TYR A CA 1
ATOM 1561 C C . TYR A 1 198 ? -11.594 -6.844 -9.07 1 96.31 198 TYR A C 1
ATOM 1563 O O . TYR A 1 198 ? -12.656 -7.371 -8.727 1 96.31 198 TYR A O 1
ATOM 1571 N N . VAL A 1 199 ? -11.023 -5.773 -8.445 1 97.19 199 VAL A N 1
ATOM 1572 C CA . VAL A 1 199 ? -11.719 -5.105 -7.348 1 97.19 199 VAL A CA 1
ATOM 1573 C C . VAL A 1 199 ? -11.984 -3.648 -7.723 1 97.19 199 VAL A C 1
ATOM 1575 O O . VAL A 1 199 ? -11.078 -2.938 -8.172 1 97.19 199 VAL A O 1
ATOM 1578 N N . GLN A 1 200 ? -13.164 -3.289 -7.609 1 96 200 GLN A N 1
ATOM 1579 C CA . GLN A 1 200 ? -13.523 -1.879 -7.715 1 96 200 GLN A CA 1
ATOM 1580 C C . GLN A 1 200 ? -14.094 -1.357 -6.402 1 96 200 GLN A C 1
ATOM 1582 O O . GLN A 1 200 ? -15.266 -1.603 -6.086 1 96 200 GLN A O 1
ATOM 1587 N N . SER A 1 201 ? -13.297 -0.55 -5.676 1 96.25 201 SER A N 1
ATOM 1588 C CA . SER A 1 201 ? -13.68 -0.072 -4.352 1 96.25 201 SER A CA 1
ATOM 1589 C C . SER A 1 201 ? -14.125 -1.224 -3.457 1 96.25 201 SER A C 1
ATOM 1591 O O . SER A 1 201 ? -13.312 -2.062 -3.066 1 96.25 201 SER A O 1
ATOM 1593 N N . ALA A 1 202 ? -15.43 -1.371 -3.297 1 97.75 202 ALA A N 1
ATOM 1594 C CA . ALA A 1 202 ? -15.906 -2.369 -2.346 1 97.75 202 ALA A CA 1
ATOM 1595 C C . ALA A 1 202 ? -16.25 -3.678 -3.049 1 97.75 202 ALA A C 1
ATOM 1597 O O . ALA A 1 202 ? -16.422 -4.715 -2.4 1 97.75 202 ALA A O 1
ATOM 1598 N N . LYS A 1 203 ? -16.312 -3.725 -4.332 1 96.69 203 LYS A N 1
ATOM 1599 C CA . LYS A 1 203 ? -16.844 -4.867 -5.07 1 96.69 203 LYS A CA 1
ATOM 1600 C C . LYS A 1 203 ? -15.711 -5.73 -5.629 1 96.69 203 LYS A C 1
ATOM 1602 O O . LYS A 1 203 ? -14.773 -5.219 -6.242 1 96.69 203 LYS A O 1
ATOM 1607 N N . TRP A 1 204 ? -15.828 -7.02 -5.449 1 97.56 204 TRP A N 1
ATOM 1608 C CA . TRP A 1 204 ? -14.836 -7.992 -5.887 1 97.56 204 TRP A CA 1
ATOM 1609 C C . TRP A 1 204 ? -15.414 -8.914 -6.957 1 97.56 204 TRP A C 1
ATOM 1611 O O . TRP A 1 204 ? -16.484 -9.484 -6.777 1 97.56 204 TRP A O 1
ATOM 1621 N N . SER A 1 205 ? -14.672 -9.07 -8 1 96.5 205 SER A N 1
ATOM 1622 C CA . SER A 1 205 ? -15.086 -9.953 -9.094 1 96.5 205 SER A CA 1
ATOM 1623 C C . SER A 1 205 ? -13.992 -10.961 -9.438 1 96.5 205 SER A C 1
ATOM 1625 O O . SER A 1 205 ? -12.805 -10.625 -9.438 1 96.5 205 SER A O 1
ATOM 1627 N N . LEU A 1 206 ? -14.469 -12.141 -9.719 1 96.81 206 LEU A N 1
ATOM 1628 C CA . LEU A 1 206 ? -13.57 -13.227 -10.102 1 96.81 206 LEU A CA 1
ATOM 1629 C C . LEU A 1 206 ? -13.695 -13.539 -11.586 1 96.81 206 LEU A C 1
ATOM 1631 O O . LEU A 1 206 ? -14.805 -13.641 -12.109 1 96.81 206 LEU A O 1
ATOM 1635 N N . LEU A 1 207 ? -12.57 -13.602 -12.227 1 96.31 207 LEU A N 1
ATOM 1636 C CA . LEU A 1 207 ? -12.469 -14.031 -13.617 1 96.31 207 LEU A CA 1
ATOM 1637 C C . LEU A 1 207 ? -11.609 -15.281 -13.742 1 96.31 207 LEU A C 1
ATOM 1639 O O . LEU A 1 207 ? -10.852 -15.609 -12.82 1 96.31 207 LEU A O 1
ATOM 1643 N N . PHE A 1 208 ? -11.805 -15.969 -14.852 1 96.38 208 PHE A N 1
ATOM 1644 C CA . PHE A 1 208 ? -10.977 -17.125 -15.164 1 96.38 208 PHE A CA 1
ATOM 1645 C C . PHE A 1 208 ? -10.352 -17 -16.547 1 96.38 208 PHE A C 1
ATOM 1647 O O . PHE A 1 208 ? -11.008 -16.531 -17.484 1 96.38 208 PHE A O 1
ATOM 1654 N N . ALA A 1 209 ? -9.125 -17.297 -16.594 1 97.06 209 ALA A N 1
ATOM 1655 C CA . ALA A 1 209 ? -8.43 -17.297 -17.875 1 97.06 209 ALA A CA 1
ATOM 1656 C C . ALA A 1 209 ? -7.91 -18.688 -18.219 1 97.06 209 ALA A C 1
ATOM 1658 O O . ALA A 1 209 ? -7.504 -19.438 -17.328 1 97.06 209 ALA A O 1
ATOM 1659 N N . ARG A 1 210 ? -7.934 -19.016 -19.5 1 96.62 210 ARG A N 1
ATOM 1660 C CA . ARG A 1 210 ? -7.383 -20.281 -19.984 1 96.62 210 ARG A CA 1
ATOM 1661 C C . ARG A 1 210 ? -6.551 -20.047 -21.25 1 96.62 210 ARG A C 1
ATOM 1663 O O . ARG A 1 210 ? -6.918 -19.25 -22.109 1 96.62 210 ARG A O 1
ATOM 1670 N N . PRO A 1 211 ? -5.5 -20.719 -21.297 1 95.94 211 PRO A N 1
ATOM 1671 C CA . PRO A 1 211 ? -4.691 -20.672 -22.516 1 95.94 211 PRO A CA 1
ATOM 1672 C C . PRO A 1 211 ? -5.141 -21.703 -23.562 1 95.94 211 PRO A C 1
ATOM 1674 O O . PRO A 1 211 ? -5.59 -22.797 -23.203 1 95.94 211 PRO A O 1
ATOM 1677 N N . PHE A 1 212 ? -5.023 -21.266 -24.797 1 93.31 212 PHE A N 1
ATOM 1678 C CA . PHE A 1 212 ? -5.258 -22.141 -25.938 1 93.31 212 PHE A CA 1
ATOM 1679 C C . PHE A 1 212 ? -4.156 -21.984 -26.969 1 93.31 212 PHE A C 1
ATOM 1681 O O . PHE A 1 212 ? -3.627 -20.875 -27.156 1 93.31 212 PHE A O 1
ATOM 1688 N N . PHE A 1 213 ? -3.836 -23.109 -27.547 1 91.38 213 PHE A N 1
ATOM 1689 C CA . PHE A 1 213 ? -2.869 -23.078 -28.641 1 91.38 213 PHE A CA 1
ATOM 1690 C C . PHE A 1 213 ? -3.559 -23.281 -29.984 1 91.38 213 PHE A C 1
ATOM 1692 O O . PHE A 1 213 ? -4.406 -24.172 -30.125 1 91.38 213 PHE A O 1
ATOM 1699 N N . ARG A 1 214 ? -3.223 -22.375 -30.828 1 88.88 214 ARG A N 1
ATOM 1700 C CA . ARG A 1 214 ? -3.74 -22.484 -32.188 1 88.88 214 ARG A CA 1
ATOM 1701 C C . ARG A 1 214 ? -2.625 -22.312 -33.219 1 88.88 214 ARG A C 1
ATOM 1703 O O . ARG A 1 214 ? -1.585 -21.734 -32.906 1 88.88 214 ARG A O 1
ATOM 1710 N N . LEU A 1 215 ? -2.803 -22.938 -34.375 1 86.94 215 LEU A N 1
ATOM 1711 C CA . LEU A 1 215 ? -1.861 -22.734 -35.469 1 86.94 215 LEU A CA 1
ATOM 1712 C C . LEU A 1 215 ? -2.197 -21.484 -36.25 1 86.94 215 LEU A C 1
ATOM 1714 O O . LEU A 1 215 ? -3.373 -21.188 -36.5 1 86.94 215 LEU A O 1
ATOM 1718 N N . ASP A 1 216 ? -1.198 -20.703 -36.406 1 83.06 216 ASP A N 1
ATOM 1719 C CA . ASP A 1 216 ? -1.433 -19.531 -37.281 1 83.06 216 ASP A CA 1
ATOM 1720 C C . ASP A 1 216 ? -1.377 -19.922 -38.75 1 83.06 216 ASP A C 1
ATOM 1722 O O . ASP A 1 216 ? -1.321 -21.109 -39.094 1 83.06 216 ASP A O 1
ATOM 1726 N N . ALA A 1 217 ? -1.511 -18.859 -39.594 1 86.75 217 ALA A N 1
ATOM 1727 C CA . ALA A 1 217 ? -1.557 -19.078 -41.062 1 86.75 217 ALA A CA 1
ATOM 1728 C C . ALA A 1 217 ? -0.274 -19.75 -41.531 1 86.75 217 ALA A C 1
ATOM 1730 O O . ALA A 1 217 ? -0.284 -20.469 -42.531 1 86.75 217 ALA A O 1
ATOM 1731 N N . LYS A 1 218 ? 0.842 -19.609 -41 1 88.75 218 LYS A N 1
ATOM 1732 C CA . LYS A 1 218 ? 2.143 -20.125 -41.406 1 88.75 218 LYS A CA 1
ATOM 1733 C C . LYS A 1 218 ? 2.43 -21.469 -40.75 1 88.75 218 LYS A C 1
ATOM 1735 O O . LYS A 1 218 ? 3.512 -22.031 -40.938 1 88.75 218 LYS A O 1
ATOM 1740 N N . GLY A 1 219 ? 1.545 -21.891 -39.906 1 81.38 219 GLY A N 1
ATOM 1741 C CA . GLY A 1 219 ? 1.697 -23.188 -39.25 1 81.38 219 GLY A CA 1
ATOM 1742 C C . GLY A 1 219 ? 2.416 -23.109 -37.938 1 81.38 219 GLY A C 1
ATOM 1743 O O . GLY A 1 219 ? 2.76 -24.125 -37.344 1 81.38 219 GLY A O 1
ATOM 1744 N N . SER A 1 220 ? 2.619 -21.844 -37.5 1 81.69 220 SER A N 1
ATOM 1745 C CA . SER A 1 220 ? 3.293 -21.688 -36.219 1 81.69 220 SER A CA 1
ATOM 1746 C C . SER A 1 220 ? 2.295 -21.688 -35.062 1 81.69 220 SER A C 1
ATOM 1748 O O . SER A 1 220 ? 1.196 -21.141 -35.188 1 81.69 220 SER A O 1
ATOM 1750 N N . GLU A 1 221 ? 2.639 -22.281 -34 1 80.56 221 GLU A N 1
ATOM 1751 C CA . GLU A 1 221 ? 1.782 -22.328 -32.812 1 80.56 221 GLU A CA 1
ATOM 1752 C C . GLU A 1 221 ? 1.744 -20.984 -32.094 1 80.56 221 GLU A C 1
ATOM 1754 O O . GLU A 1 221 ? 2.789 -20.406 -31.797 1 80.56 221 GLU A O 1
ATOM 1759 N N . VAL A 1 222 ? 0.427 -20.516 -31.953 1 85.81 222 VAL A N 1
ATOM 1760 C CA . VAL A 1 222 ? 0.24 -19.234 -31.281 1 85.81 222 VAL A CA 1
ATOM 1761 C C . VAL A 1 222 ? -0.572 -19.438 -30 1 85.81 222 VAL A C 1
ATOM 1763 O O . VAL A 1 222 ? -1.576 -20.156 -30 1 85.81 222 VAL A O 1
ATOM 1766 N N . LEU A 1 223 ? -0.063 -18.828 -28.953 1 88.81 223 LEU A N 1
ATOM 1767 C CA . LEU A 1 223 ? -0.743 -18.875 -27.656 1 88.81 223 LEU A CA 1
ATOM 1768 C C . LEU A 1 223 ? -1.855 -17.828 -27.609 1 88.81 223 LEU A C 1
ATOM 1770 O O . LEU A 1 223 ? -1.623 -16.656 -27.875 1 88.81 223 LEU A O 1
ATOM 1774 N N . HIS A 1 224 ? -3.09 -18.312 -27.297 1 90.56 224 HIS A N 1
ATOM 1775 C CA . HIS A 1 224 ? -4.242 -17.453 -27.078 1 90.56 224 HIS A CA 1
ATOM 1776 C C . HIS A 1 224 ? -4.758 -17.578 -25.656 1 90.56 224 HIS A C 1
ATOM 1778 O O . HIS A 1 224 ? -4.801 -18.688 -25.094 1 90.56 224 HIS A O 1
ATOM 1784 N N . ILE A 1 225 ? -5.105 -16.391 -25.125 1 94 225 ILE A N 1
ATOM 1785 C CA . ILE A 1 225 ? -5.688 -16.391 -23.781 1 94 225 ILE A CA 1
ATOM 1786 C C . ILE A 1 225 ? -7.156 -15.969 -23.859 1 94 225 ILE A C 1
ATOM 1788 O O . ILE A 1 225 ? -7.488 -14.961 -24.484 1 94 225 ILE A O 1
ATOM 1792 N N . VAL A 1 226 ? -8.023 -16.734 -23.312 1 94.19 226 VAL A N 1
ATOM 1793 C CA . VAL A 1 226 ? -9.438 -16.375 -23.188 1 94.19 226 VAL A CA 1
ATOM 1794 C C . VAL A 1 226 ? -9.781 -16.109 -21.719 1 94.19 226 VAL A C 1
ATOM 1796 O O . VAL A 1 226 ? -9.5 -16.922 -20.844 1 94.19 226 VAL A O 1
ATOM 1799 N N . ILE A 1 227 ? -10.336 -14.945 -21.469 1 94.25 227 ILE A N 1
ATOM 1800 C CA . ILE A 1 227 ? -10.805 -14.594 -20.141 1 94.25 227 ILE A CA 1
ATOM 1801 C C . ILE A 1 227 ? -12.328 -14.656 -20.094 1 94.25 227 ILE A C 1
ATOM 1803 O O . ILE A 1 227 ? -13.008 -13.977 -20.859 1 94.25 227 ILE A O 1
ATOM 1807 N N . TYR A 1 228 ? -12.812 -15.445 -19.266 1 91 228 TYR A N 1
ATOM 1808 C CA . TYR A 1 228 ? -14.258 -15.641 -19.141 1 91 228 TYR A CA 1
ATOM 1809 C C . TYR A 1 228 ? -14.852 -14.664 -18.125 1 91 228 TYR A C 1
ATOM 1811 O O . TYR A 1 228 ? -14.156 -14.195 -17.219 1 91 228 TYR A O 1
ATOM 1819 N N . HIS A 1 229 ? -16.094 -14.406 -18.281 1 75.75 229 HIS A N 1
ATOM 1820 C CA . HIS A 1 229 ? -16.828 -13.375 -17.562 1 75.75 229 HIS A CA 1
ATOM 1821 C C . HIS A 1 229 ? -16.781 -13.609 -16.047 1 75.75 229 HIS A C 1
ATOM 1823 O O . HIS A 1 229 ? -16.625 -14.742 -15.602 1 75.75 229 HIS A O 1
ATOM 1829 N N . ASP A 1 230 ? -17.219 -12.508 -15.445 1 75.69 230 ASP A N 1
ATOM 1830 C CA . ASP A 1 230 ? -16.938 -12.336 -14.023 1 75.69 230 ASP A CA 1
ATOM 1831 C C . ASP A 1 230 ? -18.078 -12.883 -13.172 1 75.69 230 ASP A C 1
ATOM 1833 O O . ASP A 1 230 ? -19.234 -12.891 -13.609 1 75.69 230 ASP A O 1
ATOM 1837 N N . ILE A 1 231 ? -17.672 -13.508 -12.172 1 90.38 231 ILE A N 1
ATOM 1838 C CA . ILE A 1 231 ? -18.531 -13.898 -11.055 1 90.38 231 ILE A CA 1
ATOM 1839 C C . ILE A 1 231 ? -18.344 -12.922 -9.898 1 90.38 231 ILE A C 1
ATOM 1841 O O . ILE A 1 231 ? -17.203 -12.578 -9.547 1 90.38 231 ILE A O 1
ATOM 1845 N N . SER A 1 232 ? -19.453 -12.492 -9.398 1 93.31 232 SER A N 1
ATOM 1846 C CA . SER A 1 232 ? -19.359 -11.656 -8.203 1 93.31 232 SER A CA 1
ATOM 1847 C C . SER A 1 232 ? -18.906 -12.469 -6.996 1 93.31 232 SER A C 1
ATOM 1849 O O . SER A 1 232 ? -19.547 -13.453 -6.633 1 93.31 232 SER A O 1
ATOM 1851 N N . LEU A 1 233 ? -17.859 -12.055 -6.402 1 95.5 233 LEU A N 1
ATOM 1852 C CA . LEU A 1 233 ? -17.312 -12.758 -5.242 1 95.5 233 LEU A CA 1
ATOM 1853 C C . LEU A 1 233 ? -17.938 -12.234 -3.953 1 95.5 233 LEU A C 1
ATOM 1855 O O . LEU A 1 233 ? -18.094 -12.984 -2.984 1 95.5 233 LEU A O 1
ATOM 1859 N N . GLY A 1 234 ? -18.125 -10.945 -3.908 1 96.69 234 GLY A N 1
ATOM 1860 C CA . GLY A 1 234 ? -18.625 -10.281 -2.715 1 96.69 234 GLY A CA 1
ATOM 1861 C C . GLY A 1 234 ? -18.266 -8.805 -2.66 1 96.69 234 GLY A C 1
ATOM 1862 O O . GLY A 1 234 ? -17.859 -8.219 -3.67 1 96.69 234 GLY A O 1
ATOM 1863 N N . GLU A 1 235 ? -18.531 -8.266 -1.468 1 98.06 235 GLU A N 1
ATOM 1864 C CA . GLU A 1 235 ? -18.25 -6.848 -1.27 1 98.06 235 GLU A CA 1
ATOM 1865 C C . GLU A 1 235 ? -17.922 -6.551 0.191 1 98.06 235 GLU A C 1
ATOM 1867 O O . GLU A 1 235 ? -18.281 -7.324 1.083 1 98.06 235 GLU A O 1
ATOM 1872 N N . THR A 1 236 ? -17.281 -5.434 0.364 1 98.62 236 THR A N 1
ATOM 1873 C CA . THR A 1 236 ? -16.828 -5.113 1.711 1 98.62 236 THR A CA 1
ATOM 1874 C C . THR A 1 236 ? -17.766 -4.129 2.387 1 98.62 236 THR A C 1
ATOM 1876 O O . THR A 1 236 ? -17.562 -3.762 3.547 1 98.62 236 THR A O 1
ATOM 1879 N N . SER A 1 237 ? -18.844 -3.752 1.714 1 97.62 237 SER A N 1
ATOM 1880 C CA . SER A 1 237 ? -19.766 -2.76 2.266 1 97.62 237 SER A CA 1
ATOM 1881 C C . SER A 1 237 ? -20.797 -3.406 3.188 1 97.62 237 SER A C 1
ATOM 1883 O O . SER A 1 237 ? -21.547 -2.711 3.875 1 97.62 237 SER A O 1
ATOM 1885 N N . SER A 1 238 ? -20.844 -4.734 3.203 1 98.06 238 SER A N 1
ATOM 1886 C CA . SER A 1 238 ? -21.797 -5.441 4.059 1 98.06 238 SER A CA 1
ATOM 1887 C C . SER A 1 238 ? -21.156 -6.66 4.707 1 98.06 238 SER A C 1
ATOM 1889 O O . SER A 1 238 ? -20.203 -7.234 4.168 1 98.06 238 SER A O 1
ATOM 1891 N N . ILE A 1 239 ? -21.734 -7.039 5.812 1 98.06 239 ILE A N 1
ATOM 1892 C CA . ILE A 1 239 ? -21.219 -8.188 6.539 1 98.06 239 ILE A CA 1
ATOM 1893 C C . ILE A 1 239 ? -21.438 -9.461 5.723 1 98.06 239 ILE A C 1
ATOM 1895 O O . ILE A 1 239 ? -20.562 -10.312 5.633 1 98.06 239 ILE A O 1
ATOM 1899 N N . ASP A 1 240 ? -22.578 -9.516 5.152 1 97.62 240 ASP A N 1
ATOM 1900 C CA . ASP A 1 240 ? -22.875 -10.672 4.309 1 97.62 240 ASP A CA 1
ATOM 1901 C C . ASP A 1 240 ? -21.891 -10.773 3.145 1 97.62 240 ASP A C 1
ATOM 1903 O O . ASP A 1 240 ? -21.422 -11.859 2.811 1 97.62 240 ASP A O 1
ATOM 1907 N N . GLY A 1 241 ? -21.656 -9.688 2.527 1 98.12 241 GLY A N 1
ATOM 1908 C CA . GLY 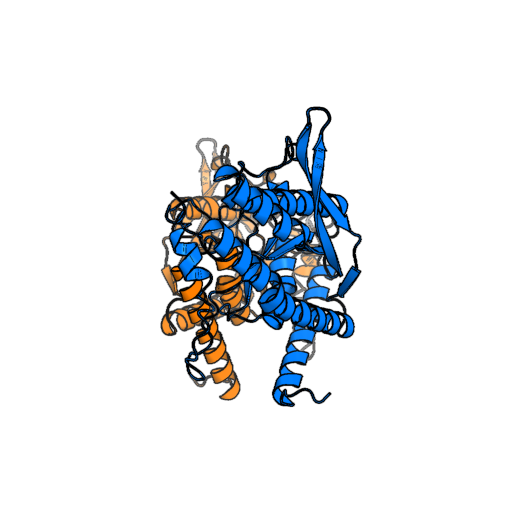A 1 241 ? -20.688 -9.648 1.443 1 98.12 241 GLY A CA 1
ATOM 1909 C C . GLY A 1 241 ? -19.281 -10.055 1.875 1 98.12 241 GLY A C 1
ATOM 1910 O O . GLY A 1 241 ? -18.594 -10.766 1.145 1 98.12 241 GLY A O 1
ATOM 1911 N N . LEU A 1 242 ? -18.969 -9.68 3.029 1 98.56 242 LEU A N 1
ATOM 1912 C CA . LEU A 1 242 ? -17.641 -10 3.57 1 98.56 242 LEU A CA 1
ATOM 1913 C C . LEU A 1 242 ? -17.531 -11.492 3.861 1 98.56 242 LEU A C 1
ATOM 1915 O O . LEU A 1 242 ? -16.484 -12.094 3.627 1 98.56 242 LEU A O 1
ATOM 1919 N N . TYR A 1 243 ? -18.562 -12.055 4.348 1 97.81 243 TYR A N 1
ATOM 1920 C CA . TYR A 1 243 ? -18.516 -13.484 4.602 1 97.81 243 TYR A CA 1
ATOM 1921 C C . TYR A 1 243 ? -18.453 -14.266 3.295 1 97.81 243 TYR A C 1
ATOM 1923 O O . TYR A 1 243 ? -17.812 -15.32 3.227 1 97.81 243 TYR A O 1
ATOM 1931 N N . ARG A 1 244 ? -19.078 -13.797 2.297 1 97.56 244 ARG A N 1
ATOM 1932 C CA . ARG A 1 244 ? -18.969 -14.43 0.987 1 97.56 244 ARG A CA 1
ATOM 1933 C C . ARG A 1 244 ? -17.547 -14.375 0.468 1 97.56 244 ARG A C 1
ATOM 1935 O O . ARG A 1 244 ? -17.031 -15.359 -0.071 1 97.56 244 ARG A O 1
ATOM 1942 N N . LEU A 1 245 ? -16.938 -13.258 0.648 1 97.94 245 LEU A N 1
ATOM 1943 C CA . LEU A 1 245 ? -15.555 -13.094 0.238 1 97.94 245 LEU A CA 1
ATOM 1944 C C . LEU A 1 245 ? -14.648 -14.078 0.979 1 97.94 245 LEU A C 1
ATOM 1946 O O . LEU A 1 245 ? -13.789 -14.719 0.369 1 97.94 245 LEU A O 1
ATOM 1950 N N . LEU A 1 246 ? -14.906 -14.156 2.25 1 97.25 246 LEU A N 1
ATOM 1951 C CA . LEU A 1 246 ? -14.078 -15.047 3.059 1 97.25 246 LEU A CA 1
ATOM 1952 C C . LEU A 1 246 ? -14.234 -16.5 2.605 1 97.25 246 LEU A C 1
ATOM 1954 O O . LEU A 1 246 ? -13.25 -17.234 2.527 1 97.25 246 LEU A O 1
ATOM 1958 N N . GLN A 1 247 ? -15.43 -16.844 2.346 1 96.81 247 GLN A N 1
ATOM 1959 C CA . GLN A 1 247 ? -15.672 -18.203 1.885 1 96.81 247 GLN A CA 1
ATOM 1960 C C . GLN A 1 247 ? -15.031 -18.453 0.525 1 96.81 247 GLN A C 1
ATOM 1962 O O . GLN A 1 247 ? -14.445 -19.516 0.293 1 96.81 247 GLN A O 1
ATOM 1967 N N . ALA A 1 248 ? -15.133 -17.516 -0.318 1 97.31 248 ALA A N 1
ATOM 1968 C CA . ALA A 1 248 ? -14.508 -17.625 -1.636 1 97.31 248 ALA A CA 1
ATOM 1969 C C . ALA A 1 248 ? -13 -17.781 -1.518 1 97.31 248 ALA A C 1
ATOM 1971 O O . ALA A 1 248 ? -12.398 -18.625 -2.201 1 97.31 248 ALA A O 1
ATOM 1972 N N . PHE A 1 249 ? -12.383 -17.062 -0.64 1 97.88 249 PHE A N 1
ATOM 1973 C CA . PHE A 1 249 ? -10.938 -17.109 -0.502 1 97.88 249 PHE A CA 1
ATOM 1974 C C . PHE A 1 249 ? -10.492 -18.406 0.153 1 97.88 249 PHE A C 1
ATOM 1976 O O . PHE A 1 249 ? -9.398 -18.906 -0.113 1 97.88 249 PHE A O 1
ATOM 1983 N N . ARG A 1 250 ? -11.367 -18.984 0.969 1 95.56 250 ARG A N 1
ATOM 1984 C CA . ARG A 1 250 ? -11.07 -20.312 1.504 1 95.56 250 ARG A CA 1
ATOM 1985 C C . ARG A 1 250 ? -11.031 -21.359 0.393 1 95.56 250 ARG A C 1
ATOM 1987 O O . ARG A 1 250 ? -10.164 -22.234 0.386 1 95.56 250 ARG A O 1
ATOM 1994 N N . ILE A 1 251 ? -11.93 -21.219 -0.479 1 97.06 251 ILE A N 1
ATOM 1995 C CA . ILE A 1 251 ? -11.977 -22.125 -1.622 1 97.06 251 ILE A CA 1
ATOM 1996 C C . ILE A 1 251 ? -10.758 -21.906 -2.51 1 97.06 251 ILE A C 1
ATOM 1998 O O . ILE A 1 251 ? -10.109 -22.875 -2.938 1 97.06 251 ILE A O 1
ATOM 2002 N N . ILE A 1 252 ? -10.391 -20.672 -2.717 1 97.38 252 ILE A N 1
ATOM 2003 C CA . ILE A 1 252 ? -9.25 -20.312 -3.555 1 97.38 252 ILE A CA 1
ATOM 2004 C C . ILE A 1 252 ? -7.961 -20.828 -2.914 1 97.38 252 ILE A C 1
ATOM 2006 O O . ILE A 1 252 ? -7.078 -21.359 -3.605 1 97.38 252 ILE A O 1
ATOM 2010 N N . ARG A 1 253 ? -7.875 -20.656 -1.641 1 97.12 253 ARG A N 1
ATOM 2011 C CA . ARG A 1 253 ? -6.711 -21.141 -0.904 1 97.12 253 ARG A CA 1
ATOM 2012 C C . ARG A 1 253 ? -6.531 -22.641 -1.098 1 97.12 253 ARG A C 1
ATOM 2014 O O . ARG A 1 253 ? -5.434 -23.109 -1.415 1 97.12 253 ARG A O 1
ATOM 2021 N N . LYS A 1 254 ? -7.582 -23.359 -0.9 1 96.31 254 LYS A N 1
ATOM 2022 C CA . LYS A 1 254 ? -7.535 -24.812 -1.064 1 96.31 254 LYS A CA 1
ATOM 2023 C C . LYS A 1 254 ? -7.203 -25.188 -2.506 1 96.31 254 LYS A C 1
ATOM 2025 O O . LYS A 1 254 ? -6.367 -26.062 -2.746 1 96.31 254 LYS A O 1
ATOM 2030 N N . TRP A 1 255 ? -7.887 -24.578 -3.395 1 97.38 255 TRP A N 1
ATOM 2031 C CA . TRP A 1 255 ? -7.676 -24.844 -4.816 1 97.38 255 TRP A CA 1
ATOM 2032 C C . TRP A 1 255 ? -6.227 -24.562 -5.207 1 97.38 255 TRP A C 1
ATOM 2034 O O . TRP A 1 255 ? -5.602 -25.375 -5.895 1 97.38 255 TRP A O 1
ATOM 2044 N N . GLY A 1 256 ? -5.648 -23.438 -4.801 1 97.06 256 GLY A N 1
ATOM 2045 C CA . GLY A 1 256 ? -4.258 -23.109 -5.066 1 97.06 256 GLY A CA 1
ATOM 2046 C C . GLY A 1 256 ? -3.285 -24.125 -4.488 1 97.06 256 GLY A C 1
ATOM 2047 O O . GLY A 1 256 ? -2.311 -24.5 -5.145 1 97.06 256 GLY A O 1
ATOM 2048 N N . GLY A 1 257 ? -3.561 -24.531 -3.307 1 94.69 257 GLY A N 1
ATOM 2049 C CA . GLY A 1 257 ? -2.674 -25.438 -2.586 1 94.69 257 GLY A CA 1
ATOM 2050 C C . GLY A 1 257 ? -2.754 -26.875 -3.072 1 94.69 257 GLY A C 1
ATOM 2051 O O . GLY A 1 257 ? -1.903 -27.688 -2.732 1 94.69 257 GLY A O 1
ATOM 2052 N N . THR A 1 258 ? -3.754 -27.172 -3.871 1 95.25 258 THR A N 1
ATOM 2053 C CA . THR A 1 258 ? -3.918 -28.547 -4.312 1 95.25 258 THR A CA 1
ATOM 2054 C C . THR A 1 258 ? -3.859 -28.641 -5.832 1 95.25 258 THR A C 1
ATOM 2056 O O . THR A 1 258 ? -2.863 -29.109 -6.395 1 95.25 258 THR A O 1
ATOM 2059 N N . VAL A 1 259 ? -4.781 -28 -6.465 1 97.19 259 VAL A N 1
ATOM 2060 C CA . VAL A 1 259 ? -4.918 -28.141 -7.91 1 97.19 259 VAL A CA 1
ATOM 2061 C C . VAL A 1 259 ? -3.781 -27.406 -8.609 1 97.19 259 VAL A C 1
ATOM 2063 O O . VAL A 1 259 ? -3.025 -28 -9.383 1 97.19 259 VAL A O 1
ATOM 2066 N N . PHE A 1 260 ? -3.658 -26.156 -8.336 1 97.44 260 PHE A N 1
ATOM 2067 C CA . PHE A 1 260 ? -2.629 -25.375 -9.016 1 97.44 260 PHE A CA 1
ATOM 2068 C C . PHE A 1 260 ? -1.239 -25.891 -8.656 1 97.44 260 PHE A C 1
ATOM 2070 O O . PHE A 1 260 ? -0.367 -25.984 -9.523 1 97.44 260 PHE A O 1
ATOM 2077 N N . ARG A 1 261 ? -1.047 -26.125 -7.418 1 95.88 261 ARG A N 1
ATOM 2078 C CA . ARG A 1 261 ? 0.204 -26.734 -6.984 1 95.88 261 ARG A CA 1
ATOM 2079 C C . ARG A 1 261 ? 0.479 -28.016 -7.754 1 95.88 261 ARG A C 1
ATOM 2081 O O . ARG A 1 261 ? 1.625 -28.312 -8.109 1 95.88 261 ARG A O 1
ATOM 2088 N N . GLY A 1 262 ? -0.539 -28.812 -7.953 1 94.88 262 GLY A N 1
ATOM 2089 C CA . GLY A 1 262 ? -0.403 -30.031 -8.719 1 94.88 262 GLY A CA 1
ATOM 2090 C C . GLY A 1 262 ? 0.067 -29.797 -10.148 1 94.88 262 GLY A C 1
ATOM 2091 O O . GLY A 1 262 ? 0.896 -30.547 -10.664 1 94.88 262 GLY A O 1
ATOM 2092 N N . TRP A 1 263 ? -0.465 -28.781 -10.773 1 96.81 263 TRP A N 1
ATOM 2093 C CA . TRP A 1 263 ? -0.012 -28.438 -12.109 1 96.81 263 TRP A CA 1
ATOM 2094 C C . TRP A 1 263 ? 1.467 -28.062 -12.109 1 96.81 263 TRP A C 1
ATOM 2096 O O . TRP A 1 263 ? 2.213 -28.453 -13.008 1 96.81 263 TRP A O 1
ATOM 2106 N N . TRP A 1 264 ? 1.931 -27.375 -11.109 1 94.62 264 TRP A N 1
ATOM 2107 C CA . TRP A 1 264 ? 3.33 -26.969 -11.055 1 94.62 264 TRP A CA 1
ATOM 2108 C C . TRP A 1 264 ? 4.234 -28.156 -10.773 1 94.62 264 TRP A C 1
ATOM 2110 O O . TRP A 1 264 ? 5.367 -28.219 -11.258 1 94.62 264 TRP A O 1
ATOM 2120 N N . ARG A 1 265 ? 3.73 -29.062 -10.008 1 92.62 265 ARG A N 1
ATOM 2121 C CA . ARG A 1 265 ? 4.492 -30.297 -9.836 1 92.62 265 ARG A CA 1
ATOM 2122 C C . ARG A 1 265 ? 4.738 -30.984 -11.18 1 92.62 265 ARG A C 1
ATOM 2124 O O . ARG A 1 265 ? 5.855 -31.406 -11.469 1 92.62 265 ARG A O 1
ATOM 2131 N N . ARG A 1 266 ? 3.738 -31.047 -11.938 1 93.56 266 ARG A N 1
ATOM 2132 C CA . ARG A 1 266 ? 3.852 -31.672 -13.25 1 93.56 266 ARG A CA 1
ATOM 2133 C C . ARG A 1 266 ? 4.773 -30.875 -14.164 1 93.56 266 ARG A C 1
ATOM 2135 O O . ARG A 1 266 ? 5.57 -31.438 -14.906 1 93.56 266 ARG A O 1
ATOM 2142 N N . ILE A 1 267 ? 4.672 -29.562 -14.117 1 93.25 267 ILE A N 1
ATOM 2143 C CA . ILE A 1 267 ? 5.512 -28.688 -14.922 1 93.25 267 ILE A CA 1
ATOM 2144 C C . ILE A 1 267 ? 6.98 -28.906 -14.57 1 93.25 267 ILE A C 1
ATOM 2146 O O . ILE A 1 267 ? 7.824 -29.062 -15.461 1 93.25 267 ILE A O 1
ATOM 2150 N N . LEU A 1 268 ? 7.246 -28.969 -13.32 1 90.19 268 LEU A N 1
ATOM 2151 C CA . LEU A 1 268 ? 8.625 -29.109 -12.875 1 90.19 268 LEU A CA 1
ATOM 2152 C C . LEU A 1 268 ? 9.164 -30.5 -13.234 1 90.19 268 LEU A C 1
ATOM 2154 O O . LEU A 1 268 ? 10.352 -30.641 -13.531 1 90.19 268 LEU A O 1
ATOM 2158 N N . GLU A 1 269 ? 8.344 -31.469 -13.164 1 88.31 269 GLU A N 1
ATOM 2159 C CA . GLU A 1 269 ? 8.734 -32.812 -13.594 1 88.31 269 GLU A CA 1
ATOM 2160 C C . GLU A 1 269 ? 9.117 -32.812 -15.07 1 88.31 269 GLU A C 1
ATOM 2162 O O . GLU A 1 269 ? 10.078 -33.5 -15.461 1 88.31 269 GLU A O 1
ATOM 2167 N N . ILE A 1 270 ? 8.344 -32.094 -15.766 1 89.25 270 ILE A N 1
ATOM 2168 C CA . ILE A 1 270 ? 8.586 -32.031 -17.203 1 89.25 270 ILE A CA 1
ATOM 2169 C C . ILE A 1 270 ? 9.906 -31.328 -17.469 1 89.25 270 ILE A C 1
ATOM 2171 O O . ILE A 1 270 ? 10.719 -31.797 -18.266 1 89.25 270 ILE A O 1
ATOM 2175 N N . ILE A 1 271 ? 10.094 -30.234 -16.828 1 84.31 271 ILE A N 1
ATOM 2176 C CA . ILE A 1 271 ? 11.258 -29.406 -17.109 1 84.31 271 ILE A CA 1
ATOM 2177 C C . ILE A 1 271 ? 12.516 -30.031 -16.531 1 84.31 271 ILE A C 1
ATOM 2179 O O . ILE A 1 271 ? 13.594 -29.938 -17.109 1 84.31 271 ILE A O 1
ATOM 2183 N N . TYR A 1 272 ? 12.5 -30.609 -15.359 1 79.69 272 TYR A N 1
ATOM 2184 C CA . TYR A 1 272 ? 13.672 -31.188 -14.711 1 79.69 272 TYR A CA 1
ATOM 2185 C C . TYR A 1 272 ? 13.977 -32.562 -15.266 1 79.69 272 TYR A C 1
ATOM 2187 O O . TYR A 1 272 ? 15.109 -33.031 -15.18 1 79.69 272 TYR A O 1
ATOM 2195 N N . GLU A 1 273 ? 13.062 -33.344 -15.719 1 66.31 273 GLU A N 1
ATOM 2196 C CA . GLU A 1 273 ? 13.383 -34.688 -16.219 1 66.31 273 GLU A CA 1
ATOM 2197 C C . GLU A 1 273 ? 14.625 -34.656 -17.109 1 66.31 273 GLU A C 1
ATOM 2199 O O . GLU A 1 273 ? 14.688 -33.875 -18.062 1 66.31 273 GLU A O 1
ATOM 2204 N N . ALA A 1 274 ? 15.836 -34.812 -16.406 1 52.28 274 ALA A N 1
ATOM 2205 C CA . ALA A 1 274 ? 17.141 -35.094 -16.984 1 52.28 274 ALA A CA 1
ATOM 2206 C C . ALA A 1 274 ? 17.031 -35.938 -18.25 1 52.28 274 ALA A C 1
ATOM 2208 O O . ALA A 1 274 ? 16.125 -36.75 -18.375 1 52.28 274 ALA A O 1
ATOM 2209 N N . ASP A 1 275 ? 17.484 -35.344 -19.359 1 47.88 275 ASP A N 1
ATOM 2210 C CA . ASP A 1 275 ? 17.734 -36.125 -20.562 1 47.88 275 ASP A CA 1
ATOM 2211 C C . ASP A 1 275 ? 18.25 -37.531 -20.188 1 47.88 275 ASP A C 1
ATOM 2213 O O . ASP A 1 275 ? 19.438 -37.688 -19.922 1 47.88 275 ASP A O 1
ATOM 2217 N N . VAL A 1 276 ? 17.75 -38.312 -19.469 1 40.84 276 VAL A N 1
ATOM 2218 C CA . VAL A 1 276 ? 18.25 -39.688 -19.422 1 40.84 276 VAL A CA 1
ATOM 2219 C C . VAL A 1 276 ? 18.375 -40.25 -20.844 1 40.84 276 VAL A C 1
ATOM 2221 O O . VAL A 1 276 ? 18.859 -41.375 -21.031 1 40.84 276 VAL A O 1
ATOM 2224 N N . SER A 1 277 ? 17.594 -39.969 -21.797 1 38.03 277 SER A N 1
ATOM 2225 C CA . SER A 1 277 ? 17.859 -40.75 -23 1 38.03 277 SER A CA 1
ATOM 2226 C C . SER A 1 277 ? 19.219 -40.406 -23.594 1 38.03 277 SER A C 1
ATOM 2228 O O . SER A 1 277 ? 19.688 -41.062 -24.516 1 38.03 277 SER A O 1
ATOM 2230 N N . SER A 1 278 ? 19.844 -39.156 -23.625 1 31.77 278 SER A N 1
ATOM 2231 C CA . SER A 1 278 ? 21.062 -39.281 -24.422 1 31.77 278 SER A CA 1
ATOM 2232 C C . SER A 1 278 ? 22.219 -39.781 -23.562 1 31.77 278 SER A C 1
ATOM 2234 O O . SER A 1 278 ? 22.328 -39.469 -22.391 1 31.77 278 SER A O 1
ATOM 2236 N N . MET B 1 1 ? 4.41 5.41 36.625 1 41.59 1 MET B N 1
ATOM 2237 C CA . MET B 1 1 ? 3.041 5.82 36.344 1 41.59 1 MET B CA 1
ATOM 2238 C C . MET B 1 1 ? 2.234 4.664 35.75 1 41.59 1 MET B C 1
ATOM 2240 O O . MET B 1 1 ? 2.742 3.895 34.938 1 41.59 1 MET B O 1
ATOM 2244 N N . ASP B 1 2 ? 1.21 4.207 36.406 1 55.72 2 ASP B N 1
ATOM 2245 C CA . ASP B 1 2 ? 0.367 3.035 36.188 1 55.72 2 ASP B CA 1
ATOM 2246 C C . ASP B 1 2 ? -0.3 3.096 34.812 1 55.72 2 ASP B C 1
ATOM 2248 O O . ASP B 1 2 ? -0.882 4.117 34.438 1 55.72 2 ASP B O 1
ATOM 2252 N N . ASP B 1 3 ? 0.008 2.287 33.969 1 69.38 3 ASP B N 1
ATOM 2253 C CA . ASP B 1 3 ? -0.625 2.133 32.656 1 69.38 3 ASP B CA 1
ATOM 2254 C C . ASP B 1 3 ? -2.117 1.839 32.781 1 69.38 3 ASP B C 1
ATOM 2256 O O . ASP B 1 3 ? -2.502 0.85 33.438 1 69.38 3 ASP B O 1
ATOM 2260 N N . PRO B 1 4 ? -2.961 2.84 32.625 1 79.56 4 PRO B N 1
ATOM 2261 C CA . PRO B 1 4 ? -4.406 2.66 32.812 1 79.56 4 PRO B CA 1
ATOM 2262 C C . PRO B 1 4 ? -4.961 1.5 31.984 1 79.56 4 PRO B C 1
ATOM 2264 O O . PRO B 1 4 ? -6.094 1.068 32.219 1 79.56 4 PRO B O 1
ATOM 2267 N N . ARG B 1 5 ? -4.219 0.934 31.219 1 81.5 5 ARG B N 1
ATOM 2268 C CA . ARG B 1 5 ? -4.711 -0.154 30.375 1 81.5 5 ARG B CA 1
ATOM 2269 C C . ARG B 1 5 ? -4.789 -1.459 31.156 1 81.5 5 ARG B C 1
ATOM 2271 O O . ARG B 1 5 ? -3.988 -1.693 32.062 1 81.5 5 ARG B O 1
ATOM 2278 N N . SER B 1 6 ? -5.766 -2.266 30.797 1 89.69 6 SER B N 1
ATOM 2279 C CA . SER B 1 6 ? -5.934 -3.574 31.406 1 89.69 6 SER B CA 1
ATOM 2280 C C . SER B 1 6 ? -4.828 -4.535 30.984 1 89.69 6 SER B C 1
ATOM 2282 O O . SER B 1 6 ? -4.141 -4.297 30 1 89.69 6 SER B O 1
ATOM 2284 N N . ARG B 1 7 ? -4.68 -5.559 31.766 1 90.12 7 ARG B N 1
ATOM 2285 C CA . ARG B 1 7 ? -3.717 -6.602 31.422 1 90.12 7 ARG B CA 1
ATOM 2286 C C . ARG B 1 7 ? -4.031 -7.211 30.062 1 90.12 7 ARG B C 1
ATOM 2288 O O . ARG B 1 7 ? -3.123 -7.5 29.281 1 90.12 7 ARG B O 1
ATOM 2295 N N . GLN B 1 8 ? -5.297 -7.391 29.828 1 88.56 8 GLN B N 1
ATOM 2296 C CA . GLN B 1 8 ? -5.73 -7.957 28.547 1 88.56 8 GLN B CA 1
ATOM 2297 C C . GLN B 1 8 ? -5.348 -7.051 27.391 1 88.56 8 GLN B C 1
ATOM 2299 O O . GLN B 1 8 ? -4.91 -7.527 26.344 1 88.56 8 GLN B O 1
ATOM 2304 N N . ASP B 1 9 ? -5.441 -5.809 27.594 1 89.38 9 ASP B N 1
ATOM 2305 C CA . ASP B 1 9 ? -5.074 -4.836 26.562 1 89.38 9 ASP B CA 1
ATOM 2306 C C . ASP B 1 9 ? -3.568 -4.844 26.312 1 89.38 9 ASP B C 1
ATOM 2308 O O . ASP B 1 9 ? -3.123 -4.738 25.172 1 89.38 9 ASP B O 1
ATOM 2312 N N . LEU B 1 10 ? -2.867 -5 27.406 1 91.62 10 LEU B N 1
ATOM 2313 C CA . LEU B 1 10 ? -1.413 -4.992 27.297 1 91.62 10 LEU B CA 1
ATOM 2314 C C . LEU B 1 10 ? -0.914 -6.25 26.594 1 91.62 10 LEU B C 1
ATOM 2316 O O . LEU B 1 10 ? 0.031 -6.188 25.812 1 91.62 10 LEU B O 1
ATOM 2320 N N . LEU B 1 11 ? -1.566 -7.309 26.828 1 92.5 11 LEU B N 1
ATOM 2321 C CA . LEU B 1 11 ? -1.199 -8.555 26.172 1 92.5 11 LEU B CA 1
ATOM 2322 C C . LEU B 1 11 ? -1.557 -8.516 24.688 1 92.5 11 LEU B C 1
ATOM 2324 O O . LEU B 1 11 ? -0.823 -9.047 23.859 1 92.5 11 LEU B O 1
ATOM 2328 N N . HIS B 1 12 ? -2.633 -7.879 24.453 1 91.25 12 HIS B N 1
ATOM 2329 C CA . HIS B 1 12 ? -3.035 -7.715 23.062 1 91.25 12 HIS B CA 1
ATOM 2330 C C . HIS B 1 12 ? -2.043 -6.844 22.297 1 91.25 12 HIS B C 1
ATOM 2332 O O . HIS B 1 12 ? -1.678 -7.16 21.172 1 91.25 12 HIS B O 1
ATOM 2338 N N . GLU B 1 13 ? -1.618 -5.832 22.938 1 94.69 13 GLU B N 1
ATOM 2339 C CA . GLU B 1 13 ? -0.615 -4.961 22.328 1 94.69 13 GLU B CA 1
ATOM 2340 C C . GLU B 1 13 ? 0.687 -5.715 22.062 1 94.69 13 GLU B C 1
ATOM 2342 O O . GLU B 1 13 ? 1.274 -5.598 20.984 1 94.69 13 GLU B O 1
ATOM 2347 N N . LEU B 1 14 ? 1.088 -6.461 23.047 1 96.12 14 LEU B N 1
ATOM 2348 C CA . LEU B 1 14 ? 2.312 -7.242 22.906 1 96.12 14 LEU B CA 1
ATOM 2349 C C . LEU B 1 14 ? 2.189 -8.227 21.734 1 96.12 14 LEU B C 1
ATOM 2351 O O . LEU B 1 14 ? 3.137 -8.406 20.969 1 96.12 14 LEU B O 1
ATOM 2355 N N . SER B 1 15 ? 1.072 -8.812 21.625 1 95.56 15 SER B N 1
ATOM 2356 C CA . SER B 1 15 ? 0.839 -9.758 20.547 1 95.56 15 SER B CA 1
ATOM 2357 C C . SER B 1 15 ? 0.933 -9.07 19.188 1 95.56 15 SER B C 1
ATOM 2359 O O . SER B 1 15 ? 1.501 -9.633 18.234 1 95.56 15 SER B O 1
ATOM 2361 N N . GLN B 1 16 ? 0.407 -7.93 19.109 1 96.12 16 GLN B N 1
ATOM 2362 C CA . GLN B 1 16 ? 0.472 -7.168 17.859 1 96.12 16 GLN B CA 1
ATOM 2363 C C . GLN B 1 16 ? 1.91 -6.781 17.531 1 96.12 16 GLN B C 1
ATOM 2365 O O . GLN B 1 16 ? 2.318 -6.824 16.359 1 96.12 16 GLN B O 1
ATOM 2370 N N . LEU B 1 17 ? 2.639 -6.449 18.547 1 98.25 17 LEU B N 1
ATOM 2371 C CA . LEU B 1 17 ? 4.035 -6.078 18.328 1 98.25 17 LEU B CA 1
ATOM 2372 C C . LEU B 1 17 ? 4.852 -7.281 17.875 1 98.25 17 LEU B C 1
ATOM 2374 O O . LEU B 1 17 ? 5.734 -7.148 17.016 1 98.25 17 LEU B O 1
ATOM 2378 N N . GLN B 1 18 ? 4.555 -8.391 18.422 1 98.19 18 GLN B N 1
ATOM 2379 C CA . GLN B 1 18 ? 5.238 -9.609 18 1 98.19 18 GLN B CA 1
ATOM 2380 C C . GLN B 1 18 ? 4.938 -9.938 16.547 1 98.19 18 GLN B C 1
ATOM 2382 O O . GLN B 1 18 ? 5.816 -10.398 15.805 1 98.19 18 GLN B O 1
ATOM 2387 N N . GLU B 1 19 ? 3.746 -9.695 16.172 1 97.31 19 GLU B N 1
ATOM 2388 C CA . GLU B 1 19 ? 3.365 -9.93 14.789 1 97.31 19 GLU B CA 1
ATOM 2389 C C . GLU B 1 19 ? 4.094 -8.969 13.852 1 97.31 19 GLU B C 1
ATOM 2391 O O . GLU B 1 19 ? 4.566 -9.375 12.781 1 97.31 19 GLU B O 1
ATOM 2396 N N . ILE B 1 20 ? 4.172 -7.742 14.234 1 98.44 20 ILE B N 1
ATOM 2397 C CA . ILE B 1 20 ? 4.871 -6.754 13.422 1 98.44 20 ILE B CA 1
ATOM 2398 C C . ILE B 1 20 ? 6.344 -7.137 13.297 1 98.44 20 ILE B C 1
ATOM 2400 O O . ILE B 1 20 ? 6.926 -7.039 12.211 1 98.44 20 ILE B O 1
ATOM 2404 N N . LYS B 1 21 ? 6.906 -7.531 14.367 1 98.69 21 LYS B N 1
ATOM 2405 C CA . LYS B 1 21 ? 8.297 -7.973 14.344 1 98.69 21 LYS B CA 1
ATOM 2406 C C . LYS B 1 21 ? 8.492 -9.133 13.375 1 98.69 21 LYS B C 1
ATOM 2408 O O . LYS B 1 21 ? 9.453 -9.156 12.602 1 98.69 21 LYS B O 1
ATOM 2413 N N . LYS B 1 22 ? 7.594 -10.062 13.43 1 97.75 22 LYS B N 1
ATOM 2414 C CA . LYS B 1 22 ? 7.656 -11.211 12.531 1 97.75 22 LYS B CA 1
ATOM 2415 C C . LYS B 1 22 ? 7.559 -10.781 11.07 1 97.75 22 LYS B C 1
ATOM 2417 O O . LYS B 1 22 ? 8.297 -11.281 10.219 1 97.75 22 LYS B O 1
ATOM 2422 N N . LEU B 1 23 ? 6.688 -9.891 10.82 1 97.94 23 LEU B N 1
ATOM 2423 C CA . LEU B 1 23 ? 6.504 -9.383 9.461 1 97.94 23 LEU B CA 1
ATOM 2424 C C . LEU B 1 23 ? 7.734 -8.609 9 1 97.94 23 LEU B C 1
ATOM 2426 O O . LEU B 1 23 ? 8.133 -8.703 7.836 1 97.94 23 LEU B O 1
ATOM 2430 N N . SER B 1 24 ? 8.281 -7.84 9.938 1 98.31 24 SER B N 1
ATOM 2431 C CA . SER B 1 24 ? 9.508 -7.117 9.633 1 98.31 24 SER B CA 1
ATOM 2432 C C . SER B 1 24 ? 10.641 -8.078 9.258 1 98.31 24 SER B C 1
ATOM 2434 O O . SER B 1 24 ? 11.367 -7.84 8.297 1 98.31 24 SER B O 1
ATOM 2436 N N . ARG B 1 25 ? 10.758 -9.109 9.93 1 97.31 25 ARG B N 1
ATOM 2437 C CA . ARG B 1 25 ? 11.781 -10.109 9.656 1 97.31 25 ARG B CA 1
ATOM 2438 C C . ARG B 1 25 ? 11.539 -10.789 8.312 1 97.31 25 ARG B C 1
ATOM 2440 O O . ARG B 1 25 ? 12.477 -11.039 7.559 1 97.31 25 ARG B O 1
ATOM 2447 N N . ARG B 1 26 ? 10.352 -11.078 8.086 1 95.62 26 ARG B N 1
ATOM 2448 C CA . ARG B 1 26 ? 10.016 -11.688 6.805 1 95.62 26 ARG B CA 1
ATOM 2449 C C . ARG B 1 26 ? 10.398 -10.773 5.645 1 95.62 26 ARG B C 1
ATOM 2451 O O . ARG B 1 26 ? 11.016 -11.219 4.672 1 95.62 26 ARG B O 1
ATOM 2458 N N . CYS B 1 27 ? 10 -9.523 5.781 1 96.94 27 CYS B N 1
ATOM 2459 C CA . CYS B 1 27 ? 10.297 -8.57 4.715 1 96.94 27 CYS B CA 1
ATOM 2460 C C . CYS B 1 27 ? 11.797 -8.445 4.488 1 96.94 27 CYS B C 1
ATOM 2462 O O . CYS B 1 27 ? 12.25 -8.359 3.348 1 96.94 27 CYS B O 1
ATOM 2464 N N . SER B 1 28 ? 12.508 -8.422 5.574 1 96 28 SER B N 1
ATOM 2465 C CA . SER B 1 28 ? 13.961 -8.328 5.473 1 96 28 SER B CA 1
ATOM 2466 C C . SER B 1 28 ? 14.555 -9.586 4.844 1 96 28 SER B C 1
ATOM 2468 O O . SER B 1 28 ? 15.344 -9.508 3.9 1 96 28 SER B O 1
ATOM 2470 N N . ARG B 1 29 ? 14.117 -10.68 5.309 1 93.69 29 ARG B N 1
ATOM 2471 C CA . ARG B 1 29 ? 14.625 -11.961 4.852 1 93.69 29 ARG B CA 1
ATOM 2472 C C . ARG B 1 29 ? 14.336 -12.172 3.369 1 93.69 29 ARG B C 1
ATOM 2474 O O . ARG B 1 29 ? 15.203 -12.617 2.617 1 93.69 29 ARG B O 1
ATOM 2481 N N . ASP B 1 30 ? 13.172 -11.852 3.012 1 92.69 30 ASP B N 1
ATOM 2482 C CA . ASP B 1 30 ? 12.719 -12.141 1.655 1 92.69 30 ASP B CA 1
ATOM 2483 C C . ASP B 1 30 ? 13.055 -10.992 0.704 1 92.69 30 ASP B C 1
ATOM 2485 O O . ASP B 1 30 ? 12.734 -11.055 -0.484 1 92.69 30 ASP B O 1
ATOM 2489 N N . MET B 1 31 ? 13.641 -9.93 1.21 1 92.5 31 MET B N 1
ATOM 2490 C CA . MET B 1 31 ? 14 -8.766 0.409 1 92.5 31 MET B CA 1
ATOM 2491 C C . MET B 1 31 ? 12.781 -8.195 -0.304 1 92.5 31 MET B C 1
ATOM 2493 O O . MET B 1 31 ? 12.805 -7.988 -1.519 1 92.5 31 MET B O 1
ATOM 2497 N N . G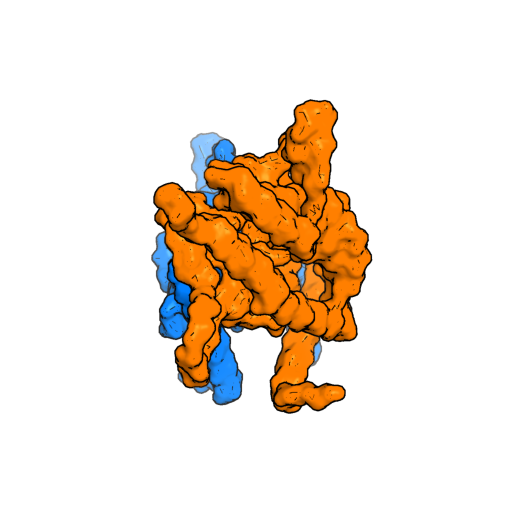LU B 1 32 ? 11.734 -7.984 0.508 1 95.44 32 GLU B N 1
ATOM 2498 C CA . GLU B 1 32 ? 10.477 -7.449 -0.006 1 95.44 32 GLU B CA 1
ATOM 2499 C C . GLU B 1 32 ? 10.656 -6.027 -0.528 1 95.44 32 GLU B C 1
ATOM 2501 O O . GLU B 1 32 ? 11.547 -5.305 -0.08 1 95.44 32 GLU B O 1
ATOM 2506 N N . GLY B 1 33 ? 9.797 -5.645 -1.519 1 94.06 33 GLY B N 1
ATOM 2507 C CA . GLY B 1 33 ? 9.812 -4.289 -2.049 1 94.06 33 GLY B CA 1
ATOM 2508 C C . GLY B 1 33 ? 9.172 -3.277 -1.121 1 94.06 33 GLY B C 1
ATOM 2509 O O . GLY B 1 33 ? 8.547 -3.648 -0.126 1 94.06 33 GLY B O 1
ATOM 2510 N N . GLU B 1 34 ? 9.242 -2.1 -1.436 1 95.19 34 GLU B N 1
ATOM 2511 C CA . GLU B 1 34 ? 8.766 -0.971 -0.641 1 95.19 34 GLU B CA 1
ATOM 2512 C C . GLU B 1 34 ? 7.27 -1.074 -0.374 1 95.19 34 GLU B C 1
ATOM 2514 O O . GLU B 1 34 ? 6.816 -0.85 0.751 1 95.19 34 GLU B O 1
ATOM 2519 N N . ALA B 1 35 ? 6.52 -1.406 -1.354 1 96.5 35 ALA B N 1
ATOM 2520 C CA . ALA B 1 35 ? 5.066 -1.471 -1.21 1 96.5 35 ALA B CA 1
ATOM 2521 C C . ALA B 1 35 ? 4.664 -2.516 -0.174 1 96.5 35 ALA B C 1
ATOM 2523 O O . ALA B 1 35 ? 3.768 -2.277 0.64 1 96.5 35 ALA B O 1
ATOM 2524 N N . GLU B 1 36 ? 5.312 -3.645 -0.198 1 97.69 36 GLU B N 1
ATOM 2525 C CA . GLU B 1 36 ? 4.996 -4.691 0.768 1 97.69 36 GLU B CA 1
ATOM 2526 C C . GLU B 1 36 ? 5.469 -4.312 2.168 1 97.69 36 GLU B C 1
ATOM 2528 O O . GLU B 1 36 ? 4.789 -4.602 3.156 1 97.69 36 GLU B O 1
ATOM 2533 N N . TRP B 1 37 ? 6.609 -3.689 2.293 1 97.81 37 TRP B N 1
ATOM 2534 C CA . TRP B 1 37 ? 7.023 -3.137 3.576 1 97.81 37 TRP B CA 1
ATOM 2535 C C . TRP B 1 37 ? 5.961 -2.189 4.129 1 97.81 37 TRP B C 1
ATOM 2537 O O . TRP B 1 37 ? 5.594 -2.279 5.305 1 97.81 37 TRP B O 1
ATOM 2547 N N . ASN B 1 38 ? 5.496 -1.298 3.303 1 98.25 38 ASN B N 1
ATOM 2548 C CA . ASN B 1 38 ? 4.48 -0.331 3.705 1 98.25 38 ASN B CA 1
ATOM 2549 C C . ASN B 1 38 ? 3.186 -1.02 4.125 1 98.25 38 ASN B C 1
ATOM 2551 O O . ASN B 1 38 ? 2.57 -0.64 5.125 1 98.25 38 ASN B O 1
ATOM 2555 N N . ASN B 1 39 ? 2.871 -1.982 3.387 1 98 39 ASN B N 1
ATOM 2556 C CA . ASN B 1 39 ? 1.612 -2.684 3.617 1 98 39 ASN B CA 1
ATOM 2557 C C . ASN B 1 39 ? 1.679 -3.559 4.867 1 98 39 ASN B C 1
ATOM 2559 O O . ASN B 1 39 ? 0.796 -3.49 5.723 1 98 39 ASN B O 1
ATOM 2563 N N . ALA B 1 40 ? 2.73 -4.355 4.98 1 97.94 40 ALA B N 1
ATOM 2564 C CA . ALA B 1 40 ? 2.779 -5.41 5.992 1 97.94 40 ALA B CA 1
ATOM 2565 C C . ALA B 1 40 ? 3.309 -4.871 7.316 1 97.94 40 ALA B C 1
ATOM 2567 O O . ALA B 1 40 ? 2.898 -5.328 8.391 1 97.94 40 ALA B O 1
ATOM 2568 N N . VAL B 1 41 ? 4.199 -3.887 7.246 1 98.56 41 VAL B N 1
ATOM 2569 C CA . VAL B 1 41 ? 4.93 -3.539 8.461 1 98.56 41 VAL B CA 1
ATOM 2570 C C . VAL B 1 41 ? 4.598 -2.105 8.867 1 98.56 41 VAL B C 1
ATOM 2572 O O . VAL B 1 41 ? 4.074 -1.871 9.961 1 98.56 41 VAL B O 1
ATOM 2575 N N . HIS B 1 42 ? 4.859 -1.17 7.992 1 98.69 42 HIS B N 1
ATOM 2576 C CA . HIS B 1 42 ? 4.734 0.233 8.375 1 98.69 42 HIS B CA 1
ATOM 2577 C C . HIS B 1 42 ? 3.285 0.594 8.68 1 98.69 42 HIS B C 1
ATOM 2579 O O . HIS B 1 42 ? 3.004 1.283 9.656 1 98.69 42 HIS B O 1
ATOM 2585 N N . SER B 1 43 ? 2.426 0.103 7.84 1 98.5 43 SER B N 1
ATOM 2586 C CA . SER B 1 43 ? 1.009 0.344 8.094 1 98.5 43 SER B CA 1
ATOM 2587 C C . SER B 1 43 ? 0.567 -0.296 9.406 1 98.5 43 SER B C 1
ATOM 2589 O O . SER B 1 43 ? -0.291 0.243 10.109 1 98.5 43 SER B O 1
ATOM 2591 N N . ALA B 1 44 ? 1.125 -1.454 9.672 1 98.06 44 ALA B N 1
ATOM 2592 C CA . ALA B 1 44 ? 0.765 -2.137 10.914 1 98.06 44 ALA B CA 1
ATOM 2593 C C . ALA B 1 44 ? 1.188 -1.32 12.133 1 98.06 44 ALA B C 1
ATOM 2595 O O . ALA B 1 44 ? 0.464 -1.26 13.125 1 98.06 44 ALA B O 1
ATOM 2596 N N . VAL B 1 45 ? 2.307 -0.683 12.031 1 98.56 45 VAL B N 1
ATOM 2597 C CA . VAL B 1 45 ? 2.791 0.171 13.109 1 98.56 45 VAL B CA 1
ATOM 2598 C C . VAL B 1 45 ? 1.847 1.357 13.297 1 98.56 45 VAL B C 1
ATOM 2600 O O . VAL B 1 45 ? 1.433 1.66 14.414 1 98.56 45 VAL B O 1
ATOM 2603 N N . LEU B 1 46 ? 1.515 1.993 12.234 1 98.38 46 LEU B N 1
ATOM 2604 C CA . LEU B 1 46 ? 0.658 3.174 12.297 1 98.38 46 LEU B CA 1
ATOM 2605 C C . LEU B 1 46 ? -0.742 2.807 12.773 1 98.38 46 LEU B C 1
ATOM 2607 O O . LEU B 1 46 ? -1.361 3.559 13.531 1 98.38 46 LEU B O 1
ATOM 2611 N N . ARG B 1 47 ? -1.203 1.652 12.32 1 97.25 47 ARG B N 1
ATOM 2612 C CA . ARG B 1 47 ? -2.51 1.183 12.766 1 97.25 47 ARG B CA 1
ATOM 2613 C C . ARG B 1 47 ? -2.521 0.946 14.273 1 97.25 47 ARG B C 1
ATOM 2615 O O . ARG B 1 47 ? -3.516 1.236 14.945 1 97.25 47 ARG B O 1
ATOM 2622 N N . LEU B 1 48 ? -1.508 0.363 14.75 1 96.88 48 LEU B N 1
ATOM 2623 C CA . LEU B 1 48 ? -1.422 0.105 16.188 1 96.88 48 LEU B CA 1
ATOM 2624 C C . LEU B 1 48 ? -1.331 1.411 16.969 1 96.88 48 LEU B C 1
ATOM 2626 O O . LEU B 1 48 ? -1.935 1.544 18.031 1 96.88 48 LEU B O 1
ATOM 2630 N N . ALA B 1 49 ? -0.628 2.352 16.438 1 96.81 49 ALA B N 1
ATOM 2631 C CA . ALA B 1 49 ? -0.363 3.609 17.125 1 96.81 49 ALA B CA 1
ATOM 2632 C C . ALA B 1 49 ? -1.58 4.527 17.078 1 96.81 49 ALA B C 1
ATOM 2634 O O . ALA B 1 49 ? -1.889 5.211 18.062 1 96.81 49 ALA B O 1
ATOM 2635 N N . PHE B 1 50 ? -2.287 4.551 15.93 1 96.06 50 PHE B N 1
ATOM 2636 C CA . PHE B 1 50 ? -3.281 5.602 15.727 1 96.06 50 PHE B CA 1
ATOM 2637 C C . PHE B 1 50 ? -4.68 5.008 15.602 1 96.06 50 PHE B C 1
ATOM 2639 O O . PHE B 1 50 ? -5.676 5.719 15.727 1 96.06 50 PHE B O 1
ATOM 2646 N N . GLY B 1 51 ? -4.734 3.752 15.32 1 92.06 51 GLY B N 1
ATOM 2647 C CA . GLY B 1 51 ? -6.031 3.123 15.125 1 92.06 51 GLY B CA 1
ATOM 2648 C C . GLY B 1 51 ? -6.75 3.609 13.883 1 92.06 51 GLY B C 1
ATOM 2649 O O . GLY B 1 51 ? -6.113 4.051 12.922 1 92.06 51 GLY B O 1
ATOM 2650 N N . HIS B 1 52 ? -8.086 3.465 13.867 1 88.56 52 HIS B N 1
ATOM 2651 C CA . HIS B 1 52 ? -8.891 3.801 12.695 1 88.56 52 HIS B CA 1
ATOM 2652 C C . HIS B 1 52 ? -9.742 5.039 12.953 1 88.56 52 HIS B C 1
ATOM 2654 O O . HIS B 1 52 ? -10.344 5.582 12.023 1 88.56 52 HIS B O 1
ATOM 2660 N N . ASP B 1 53 ? -9.742 5.434 14.156 1 85.62 53 ASP B N 1
ATOM 2661 C CA . ASP B 1 53 ? -10.492 6.637 14.5 1 85.62 53 ASP B CA 1
ATOM 2662 C C . ASP B 1 53 ? -9.688 7.898 14.18 1 85.62 53 ASP B C 1
ATOM 2664 O O . ASP B 1 53 ? -8.68 8.18 14.836 1 85.62 53 ASP B O 1
ATOM 2668 N N . ASP B 1 54 ? -10.203 8.57 13.266 1 89.31 54 ASP B N 1
ATOM 2669 C CA . ASP B 1 54 ? -9.438 9.727 12.82 1 89.31 54 ASP B CA 1
ATOM 2670 C C . ASP B 1 54 ? -10.109 11.031 13.25 1 89.31 54 ASP B C 1
ATOM 2672 O O . ASP B 1 54 ? -9.891 12.078 12.641 1 89.31 54 ASP B O 1
ATOM 2676 N N . SER B 1 55 ? -10.945 10.945 14.297 1 87.56 55 SER B N 1
ATOM 2677 C CA . SER B 1 55 ? -11.656 12.133 14.75 1 87.56 55 SER B CA 1
ATOM 2678 C C . SER B 1 55 ? -10.695 13.203 15.242 1 87.56 55 SER B C 1
ATOM 2680 O O . SER B 1 55 ? -10.891 14.391 14.984 1 87.56 55 SER B O 1
ATOM 2682 N N . GLU B 1 56 ? -9.648 12.781 15.945 1 91.31 56 GLU B N 1
ATOM 2683 C CA . GLU B 1 56 ? -8.672 13.75 16.438 1 91.31 56 GLU B CA 1
ATOM 2684 C C . GLU B 1 56 ? -7.449 13.805 15.531 1 91.31 56 GLU B C 1
ATOM 2686 O O . GLU B 1 56 ? -7.098 14.875 15.023 1 91.31 56 GLU B O 1
ATOM 2691 N N . ILE B 1 57 ? -6.816 12.641 15.438 1 96.12 57 ILE B N 1
ATOM 2692 C CA . ILE B 1 57 ? -5.652 12.469 14.578 1 96.12 57 ILE B CA 1
ATOM 2693 C C . ILE B 1 57 ? -5.848 11.234 13.695 1 96.12 57 ILE B C 1
ATOM 2695 O O . ILE B 1 57 ? -6.305 10.188 14.164 1 96.12 57 ILE B O 1
ATOM 2699 N N . GLY B 1 58 ? -5.605 11.414 12.461 1 96.69 58 GLY B N 1
ATOM 2700 C CA . GLY B 1 58 ? -5.688 10.289 11.547 1 96.69 58 GLY B CA 1
ATOM 2701 C C . GLY B 1 58 ? -4.434 10.109 10.711 1 96.69 58 GLY B C 1
ATOM 2702 O O . GLY B 1 58 ? -3.488 10.883 10.82 1 96.69 58 GLY B O 1
ATOM 2703 N N . TRP B 1 59 ? -4.391 9.039 9.961 1 98.12 59 TRP B N 1
ATOM 2704 C CA . TRP B 1 59 ? -3.316 8.766 9.016 1 98.12 59 TRP B CA 1
ATOM 2705 C C . TRP B 1 59 ? -3.861 8.133 7.738 1 98.12 59 TRP B C 1
ATOM 2707 O O . TRP B 1 59 ? -4.957 7.57 7.738 1 98.12 59 TRP B O 1
ATOM 2717 N N . ARG B 1 60 ? -3.146 8.359 6.648 1 98.25 60 ARG B N 1
ATOM 2718 C CA . ARG B 1 60 ? -3.533 7.812 5.352 1 98.25 60 ARG B CA 1
ATOM 2719 C C . ARG B 1 60 ? -2.311 7.352 4.566 1 98.25 60 ARG B C 1
ATOM 2721 O O . ARG B 1 60 ? -1.222 7.914 4.715 1 98.25 60 ARG B O 1
ATOM 2728 N N . TYR B 1 61 ? -2.531 6.281 3.865 1 98.25 61 TYR B N 1
ATOM 2729 C CA . TYR B 1 61 ? -1.571 5.84 2.859 1 98.25 61 TYR B CA 1
ATOM 2730 C C . TYR B 1 61 ? -1.774 6.59 1.548 1 98.25 61 TYR B C 1
ATOM 2732 O O . TYR B 1 61 ? -2.762 6.363 0.843 1 98.25 61 TYR B O 1
ATOM 2740 N N . ILE B 1 62 ? -0.793 7.52 1.152 1 97.62 62 ILE B N 1
ATOM 2741 C CA . ILE B 1 62 ? -1.065 8.469 0.083 1 97.62 62 ILE B CA 1
ATOM 2742 C C . ILE B 1 62 ? 0.07 8.445 -0.938 1 97.62 62 ILE B C 1
ATOM 2744 O O . ILE B 1 62 ? 0.536 9.492 -1.391 1 97.62 62 ILE B O 1
ATOM 2748 N N . THR B 1 63 ? 0.501 7.285 -1.329 1 95.56 63 THR B N 1
ATOM 2749 C CA . THR B 1 63 ? 1.702 7.109 -2.139 1 95.56 63 THR B CA 1
ATOM 2750 C C . THR B 1 63 ? 1.508 7.703 -3.531 1 95.56 63 THR B C 1
ATOM 2752 O O . THR B 1 63 ? 2.479 7.926 -4.258 1 95.56 63 THR B O 1
ATOM 2755 N N . ASN B 1 64 ? 0.305 8.094 -3.924 1 91.94 64 ASN B N 1
ATOM 2756 C CA . ASN B 1 64 ? 0.053 8.641 -5.254 1 91.94 64 ASN B CA 1
ATOM 2757 C C . ASN B 1 64 ? -0.454 10.078 -5.184 1 91.94 64 ASN B C 1
ATOM 2759 O O . ASN B 1 64 ? -0.892 10.641 -6.188 1 91.94 64 ASN B O 1
ATOM 2763 N N . ALA B 1 65 ? -0.445 10.602 -4.004 1 94.88 65 ALA B N 1
ATOM 2764 C CA . ALA B 1 65 ? -0.871 11.992 -3.854 1 94.88 65 ALA B CA 1
ATOM 2765 C C . ALA B 1 65 ? 0.235 12.953 -4.277 1 94.88 65 ALA B C 1
ATOM 2767 O O . ALA B 1 65 ? 1.249 13.086 -3.588 1 94.88 65 ALA B O 1
ATOM 2768 N N . LYS B 1 66 ? -0.034 13.641 -5.281 1 94.06 66 LYS B N 1
ATOM 2769 C CA . LYS B 1 66 ? 0.982 14.547 -5.816 1 94.06 66 LYS B CA 1
ATOM 2770 C C . LYS B 1 66 ? 0.898 15.922 -5.164 1 94.06 66 LYS B C 1
ATOM 2772 O O . LYS B 1 66 ? -0.195 16.406 -4.871 1 94.06 66 LYS B O 1
ATOM 2777 N N . ILE B 1 67 ? 2.02 16.422 -5.035 1 96.5 67 ILE B N 1
ATOM 2778 C CA . ILE B 1 67 ? 2.078 17.812 -4.59 1 96.5 67 ILE B CA 1
ATOM 2779 C C . ILE B 1 67 ? 1.536 18.734 -5.684 1 96.5 67 ILE B C 1
ATOM 2781 O O . ILE B 1 67 ? 1.834 18.547 -6.863 1 96.5 67 ILE B O 1
ATOM 2785 N N . ASP B 1 68 ? 0.713 19.656 -5.32 1 94.56 68 ASP B N 1
ATOM 2786 C CA . ASP B 1 68 ? 0.225 20.672 -6.242 1 94.56 68 ASP B CA 1
ATOM 2787 C C . ASP B 1 68 ? 1.383 21.453 -6.855 1 94.56 68 ASP B C 1
ATOM 2789 O O . ASP B 1 68 ? 2.199 22.031 -6.133 1 94.56 68 ASP B O 1
ATOM 2793 N N . PRO B 1 69 ? 1.422 21.5 -8.156 1 93.44 69 PRO B N 1
ATOM 2794 C CA . PRO B 1 69 ? 2.551 22.156 -8.82 1 93.44 69 PRO B CA 1
ATOM 2795 C C . PRO B 1 69 ? 2.725 23.609 -8.406 1 93.44 69 PRO B C 1
ATOM 2797 O O . PRO B 1 69 ? 3.836 24.141 -8.461 1 93.44 69 PRO B O 1
ATOM 2800 N N . ARG B 1 70 ? 1.753 24.312 -7.961 1 92.19 70 ARG B N 1
ATOM 2801 C CA . ARG B 1 70 ? 1.804 25.719 -7.562 1 92.19 70 ARG B CA 1
ATOM 2802 C C . ARG B 1 70 ? 2.734 25.922 -6.367 1 92.19 70 ARG B C 1
ATOM 2804 O O . ARG B 1 70 ? 3.23 27.016 -6.137 1 92.19 70 ARG B O 1
ATOM 2811 N N . TYR B 1 71 ? 2.926 24.781 -5.66 1 94.19 71 TYR B N 1
ATOM 2812 C CA . TYR B 1 71 ? 3.658 24.938 -4.41 1 94.19 71 TYR B CA 1
ATOM 2813 C C . TYR B 1 71 ? 5.031 24.281 -4.488 1 94.19 71 TYR B C 1
ATOM 2815 O O . TYR B 1 71 ? 5.789 24.297 -3.516 1 94.19 71 TYR B O 1
ATOM 2823 N N . LEU B 1 72 ? 5.344 23.75 -5.586 1 94.38 72 LEU B N 1
ATOM 2824 C CA . LEU B 1 72 ? 6.633 23.094 -5.746 1 94.38 72 LEU B CA 1
ATOM 2825 C C . LEU B 1 72 ? 7.77 24.109 -5.738 1 94.38 72 LEU B C 1
ATOM 2827 O O . LEU B 1 7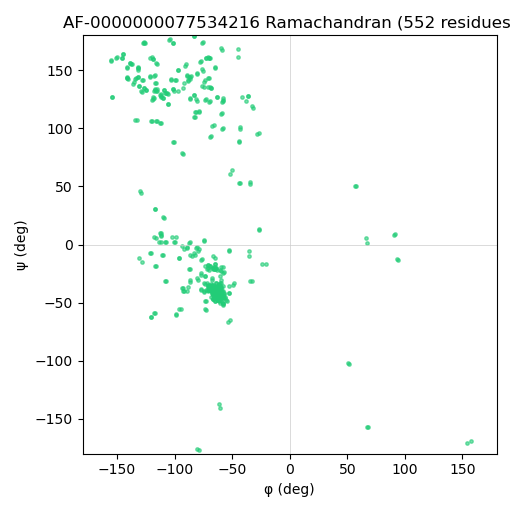2 ? 7.68 25.141 -6.387 1 94.38 72 LEU B O 1
ATOM 2831 N N . PRO B 1 73 ? 8.805 23.781 -5.023 1 89.75 73 PRO B N 1
ATOM 2832 C CA . PRO B 1 73 ? 9.977 24.656 -5.094 1 89.75 73 PRO B CA 1
ATOM 2833 C C . PRO B 1 73 ? 10.727 24.531 -6.418 1 89.75 73 PRO B C 1
ATOM 2835 O O . PRO B 1 73 ? 10.609 23.516 -7.109 1 89.75 73 PRO B O 1
ATOM 2838 N N . THR B 1 74 ? 11.43 25.484 -6.621 1 82.25 74 THR B N 1
ATOM 2839 C CA . THR B 1 74 ? 12.164 25.547 -7.879 1 82.25 74 THR B CA 1
ATOM 2840 C C . THR B 1 74 ? 13.172 24.406 -7.977 1 82.25 74 THR B C 1
ATOM 2842 O O . THR B 1 74 ? 13.422 23.875 -9.062 1 82.25 74 THR B O 1
ATOM 2845 N N . MET B 1 75 ? 13.719 24 -6.891 1 76.81 75 MET B N 1
ATOM 2846 C CA . MET B 1 75 ? 14.742 22.953 -6.887 1 76.81 75 MET B CA 1
ATOM 2847 C C . MET B 1 75 ? 14.164 21.625 -7.352 1 76.81 75 MET B C 1
ATOM 2849 O O . MET B 1 75 ? 14.914 20.703 -7.656 1 76.81 75 MET B O 1
ATOM 2853 N N . SER B 1 76 ? 12.891 21.594 -7.316 1 80.94 76 SER B N 1
ATOM 2854 C CA . SER B 1 76 ? 12.266 20.344 -7.711 1 80.94 76 SER B CA 1
ATOM 2855 C C . SER B 1 76 ? 12.219 20.203 -9.227 1 80.94 76 SER B C 1
ATOM 2857 O O . SER B 1 76 ? 11.875 19.141 -9.75 1 80.94 76 SER B O 1
ATOM 2859 N N . ASP B 1 77 ? 12.641 21.203 -9.828 1 81.88 77 ASP B N 1
ATOM 2860 C CA . ASP B 1 77 ? 12.586 21.172 -11.289 1 81.88 77 ASP B CA 1
ATOM 2861 C C . ASP B 1 77 ? 13.484 20.062 -11.844 1 81.88 77 ASP B C 1
ATOM 2863 O O . ASP B 1 77 ? 14.633 19.922 -11.422 1 81.88 77 ASP B O 1
ATOM 2867 N N . GLY B 1 78 ? 12.93 19.266 -12.633 1 81.25 78 GLY B N 1
ATOM 2868 C CA . GLY B 1 78 ? 13.703 18.203 -13.258 1 81.25 78 GLY B CA 1
ATOM 2869 C C . GLY B 1 78 ? 13.656 16.906 -12.484 1 81.25 78 GLY B C 1
ATOM 2870 O O . GLY B 1 78 ? 14.141 15.875 -12.969 1 81.25 78 GLY B O 1
ATOM 2871 N N . LEU B 1 79 ? 13.172 17.094 -11.336 1 83.88 79 LEU B N 1
ATOM 2872 C CA . LEU B 1 79 ? 13.078 15.875 -10.555 1 83.88 79 LEU B CA 1
ATOM 2873 C C . LEU B 1 79 ? 11.875 15.039 -10.992 1 83.88 79 LEU B C 1
ATOM 2875 O O . LEU B 1 79 ? 10.938 15.562 -11.594 1 83.88 79 LEU B O 1
ATOM 2879 N N . THR B 1 80 ? 11.938 13.812 -10.727 1 83.06 80 THR B N 1
ATOM 2880 C CA . THR B 1 80 ? 10.883 12.875 -11.109 1 83.06 80 THR B CA 1
ATOM 2881 C C . THR B 1 80 ? 9.617 13.125 -10.305 1 83.06 80 THR B C 1
ATOM 2883 O O . THR B 1 80 ? 9.656 13.75 -9.242 1 83.06 80 THR B O 1
ATOM 2886 N N . SER B 1 81 ? 8.555 12.609 -10.867 1 80.19 81 SER B N 1
ATOM 2887 C CA . SER B 1 81 ? 7.273 12.719 -10.188 1 80.19 81 SER B CA 1
ATOM 2888 C C . SER B 1 81 ? 7.309 12.039 -8.82 1 80.19 81 SER B C 1
ATOM 2890 O O . SER B 1 81 ? 6.676 12.5 -7.875 1 80.19 81 SER B O 1
ATOM 2892 N N . SER B 1 82 ? 8.07 11 -8.773 1 78 82 SER B N 1
ATOM 2893 C CA . SER B 1 82 ? 8.164 10.242 -7.535 1 78 82 SER B CA 1
ATOM 2894 C C . SER B 1 82 ? 8.828 11.062 -6.43 1 78 82 SER B C 1
ATOM 2896 O O . SER B 1 82 ? 8.641 10.781 -5.246 1 78 82 SER B O 1
ATOM 2898 N N . SER B 1 83 ? 9.516 12.062 -6.824 1 83.5 83 SER B N 1
ATOM 2899 C CA . SER B 1 83 ? 10.195 12.906 -5.852 1 83.5 83 SER B CA 1
ATOM 2900 C C . SER B 1 83 ? 9.234 13.922 -5.234 1 83.5 83 SER B C 1
ATOM 2902 O O . SER B 1 83 ? 9.57 14.586 -4.254 1 83.5 83 SER B O 1
ATOM 2904 N N . LYS B 1 84 ? 8.055 13.859 -5.734 1 88.75 84 LYS B N 1
ATOM 2905 C CA . LYS B 1 84 ? 7.105 14.891 -5.336 1 88.75 84 LYS B CA 1
ATOM 2906 C C . LYS B 1 84 ? 5.918 14.289 -4.594 1 88.75 84 LYS B C 1
ATOM 2908 O O . LYS B 1 84 ? 4.789 14.766 -4.727 1 88.75 84 LYS B O 1
ATOM 2913 N N . MET B 1 85 ? 6.207 13.188 -3.896 1 93.69 85 MET B N 1
ATOM 2914 C CA . MET B 1 85 ? 5.199 12.492 -3.1 1 93.69 85 MET B CA 1
ATOM 2915 C C . MET B 1 85 ? 5.816 11.898 -1.841 1 93.69 85 MET B C 1
ATOM 2917 O O . MET B 1 85 ? 7.039 11.789 -1.734 1 93.69 85 MET B O 1
ATOM 2921 N N . VAL B 1 86 ? 4.988 11.625 -0.907 1 97 86 VAL B N 1
ATOM 2922 C CA . VAL B 1 86 ? 5.383 10.812 0.242 1 97 86 VAL B CA 1
ATOM 2923 C C . VAL B 1 86 ? 4.422 9.641 0.401 1 97 86 VAL B C 1
ATOM 2925 O O . VAL B 1 86 ? 3.402 9.562 -0.291 1 97 86 VAL B O 1
ATOM 2928 N N . ASP B 1 87 ? 4.734 8.742 1.32 1 97.44 87 ASP B N 1
ATOM 2929 C CA . ASP B 1 87 ? 3.984 7.496 1.398 1 97.44 87 ASP B CA 1
ATOM 2930 C C . ASP B 1 87 ? 2.812 7.617 2.369 1 97.44 87 ASP B C 1
ATOM 2932 O O . ASP B 1 87 ? 1.728 7.09 2.111 1 97.44 87 ASP B O 1
ATOM 2936 N N . PHE B 1 88 ? 3.037 8.289 3.471 1 98.62 88 PHE B N 1
ATOM 2937 C CA . PHE B 1 88 ? 1.992 8.422 4.48 1 98.62 88 PHE B CA 1
ATOM 2938 C C . PHE B 1 88 ? 1.856 9.875 4.926 1 98.62 88 PHE B C 1
ATOM 2940 O O . PHE B 1 88 ? 2.822 10.641 4.871 1 98.62 88 PHE B O 1
ATOM 2947 N N . ALA B 1 89 ? 0.678 10.203 5.34 1 98.56 89 ALA B N 1
ATOM 2948 C CA . ALA B 1 89 ? 0.424 11.492 5.98 1 98.56 89 ALA B CA 1
ATOM 2949 C C . ALA B 1 89 ? -0.354 11.312 7.281 1 98.56 89 ALA B C 1
ATOM 2951 O O . ALA B 1 89 ? -1.268 10.484 7.355 1 98.56 89 ALA B O 1
ATOM 2952 N N . LEU B 1 90 ? 0.054 12.016 8.305 1 98.62 90 LEU B N 1
ATOM 2953 C CA . LEU B 1 90 ? -0.759 12.211 9.5 1 98.62 90 LEU B CA 1
ATOM 2954 C C . LEU B 1 90 ? -1.458 13.57 9.469 1 98.62 90 LEU B C 1
ATOM 2956 O O . LEU B 1 90 ? -0.875 14.562 9.023 1 98.62 90 LEU B O 1
ATOM 2960 N N . PHE B 1 91 ? -2.682 13.586 9.93 1 97.69 91 PHE B N 1
ATOM 2961 C CA . PHE B 1 91 ? -3.459 14.812 9.766 1 97.69 91 PHE B CA 1
ATOM 2962 C C . PHE B 1 91 ? -4.375 15.031 10.969 1 97.69 91 PHE B C 1
ATOM 2964 O O . PHE B 1 91 ? -4.602 14.117 11.758 1 97.69 91 PHE B O 1
ATOM 2971 N N . ILE B 1 92 ? -4.855 16.234 11.078 1 95.81 92 ILE B N 1
ATOM 2972 C CA . ILE B 1 92 ? -5.773 16.625 12.141 1 95.81 92 ILE B CA 1
ATOM 2973 C C . ILE B 1 92 ? -7.207 16.312 11.727 1 95.81 92 ILE B C 1
ATOM 2975 O O . ILE B 1 92 ? -7.629 16.688 10.625 1 95.81 92 ILE B O 1
ATOM 2979 N N . GLY B 1 93 ? -7.902 15.555 12.578 1 91.12 93 GLY B N 1
ATOM 2980 C CA . GLY B 1 93 ? -9.305 15.266 12.344 1 91.12 93 GLY B CA 1
ATOM 2981 C C . GLY B 1 93 ? -10.234 16.375 12.82 1 91.12 93 GLY B C 1
ATOM 2982 O O . GLY B 1 93 ? -9.773 17.438 13.211 1 91.12 93 GLY B O 1
ATOM 2983 N N . ASP B 1 94 ? -11.586 16.219 12.633 1 75.31 94 ASP B N 1
ATOM 2984 C CA . ASP B 1 94 ? -12.586 17.25 12.906 1 75.31 94 ASP B CA 1
ATOM 2985 C C . ASP B 1 94 ? -12.812 17.406 14.406 1 75.31 94 ASP B C 1
ATOM 2987 O O . ASP B 1 94 ? -13.375 18.406 14.852 1 75.31 94 ASP B O 1
ATOM 2991 N N . GLY B 1 95 ? -12.133 16.734 15.25 1 64.75 95 GLY B N 1
ATOM 2992 C CA . GLY B 1 95 ? -12.25 16.875 16.703 1 64.75 95 GLY B CA 1
ATOM 2993 C C . GLY B 1 95 ? -13.594 16.422 17.234 1 64.75 95 GLY B C 1
ATOM 2994 O O . GLY B 1 95 ? -13.992 16.828 18.328 1 64.75 95 GLY B O 1
ATOM 2995 N N . GLN B 1 96 ? -14.547 15.844 16.484 1 52.44 96 GLN B N 1
ATOM 2996 C CA . GLN B 1 96 ? -15.812 15.602 17.156 1 52.44 96 GLN B CA 1
ATOM 2997 C C . GLN B 1 96 ? -15.609 14.891 18.5 1 52.44 96 GLN B C 1
ATOM 2999 O O . GLN B 1 96 ? -15.188 13.734 18.531 1 52.44 96 GLN B O 1
ATOM 3004 N N . VAL B 1 97 ? -14.969 15.508 19.438 1 42.78 97 VAL B N 1
ATOM 3005 C CA . VAL B 1 97 ? -15.094 14.984 20.797 1 42.78 97 VAL B CA 1
ATOM 3006 C C . VAL B 1 97 ? -16.516 14.5 21.047 1 42.78 97 VAL B C 1
ATOM 3008 O O . VAL B 1 97 ? -17.484 15.117 20.578 1 42.78 97 VAL B O 1
ATOM 3011 N N . ASP B 1 98 ? -16.703 13.344 21.406 1 40.34 98 ASP B N 1
ATOM 3012 C CA . ASP B 1 98 ? -17.984 12.992 22.016 1 40.34 98 ASP B CA 1
ATOM 3013 C C . ASP B 1 98 ? -18.625 14.203 22.688 1 40.34 98 ASP B C 1
ATOM 3015 O O . ASP B 1 98 ? -18.016 14.82 23.578 1 40.34 98 ASP B O 1
ATOM 3019 N N . GLN B 1 99 ? -19.453 14.891 22.141 1 37.06 99 GLN B N 1
ATOM 3020 C CA . GLN B 1 99 ? -20.344 15.891 22.719 1 37.06 99 GLN B CA 1
ATOM 3021 C C . GLN B 1 99 ? -20.797 15.469 24.125 1 37.06 99 GLN B C 1
ATOM 3023 O O . GLN B 1 99 ? -21.75 16.031 24.672 1 37.06 99 GLN B O 1
ATOM 3028 N N . LEU B 1 100 ? -20.609 14.312 24.672 1 35.66 100 LEU B N 1
ATOM 3029 C CA . LEU B 1 100 ? -21.391 14.422 25.906 1 35.66 100 LEU B CA 1
ATOM 3030 C C . LEU B 1 100 ? -20.984 15.664 26.703 1 35.66 100 LEU B C 1
ATOM 3032 O O . LEU B 1 100 ? -21.703 16.094 27.594 1 35.66 100 LEU B O 1
ATOM 3036 N N . HIS B 1 101 ? -19.688 15.711 27.25 1 34.81 101 HIS B N 1
ATOM 3037 C CA . HIS B 1 101 ? -19.703 16.688 28.328 1 34.81 101 HIS B CA 1
ATOM 3038 C C . HIS B 1 101 ? -20.078 18.078 27.828 1 34.81 101 HIS B C 1
ATOM 3040 O O . HIS B 1 101 ? -20.453 18.234 26.656 1 34.81 101 HIS B O 1
ATOM 3046 N N . ASP B 1 102 ? -19.281 19.25 28.484 1 32.75 102 ASP B N 1
ATOM 3047 C CA . ASP B 1 102 ? -19.688 20.641 28.688 1 32.75 102 ASP B CA 1
ATOM 3048 C C . ASP B 1 102 ? -19.781 21.375 27.359 1 32.75 102 ASP B C 1
ATOM 3050 O O . ASP B 1 102 ? -18.781 21.5 26.641 1 32.75 102 ASP B O 1
ATOM 3054 N N . VAL B 1 103 ? -20.859 21.469 26.672 1 35.19 103 VAL B N 1
ATOM 3055 C CA . VAL B 1 103 ? -21.438 22.453 25.766 1 35.19 103 VAL B CA 1
ATOM 3056 C C . VAL B 1 103 ? -20.797 23.828 26.016 1 35.19 103 VAL B C 1
ATOM 3058 O O . VAL B 1 103 ? -21.297 24.844 25.531 1 35.19 103 VAL B O 1
ATOM 3061 N N . SER B 1 104 ? -20.109 24.031 27.188 1 33.25 104 SER B N 1
ATOM 3062 C CA . SER B 1 104 ? -19.75 25.438 27.344 1 33.25 104 SER B CA 1
ATOM 3063 C C . SER B 1 104 ? -19.203 26.016 26.047 1 33.25 104 SER B C 1
ATOM 3065 O O . SER B 1 104 ? -18.734 25.266 25.172 1 33.25 104 SER B O 1
ATOM 3067 N N . THR B 1 105 ? -19.062 27.516 26.016 1 34.19 105 THR B N 1
ATOM 3068 C CA . THR B 1 105 ? -18.938 28.703 25.156 1 34.19 105 THR B CA 1
ATOM 3069 C C . THR B 1 105 ? -17.719 28.578 24.25 1 34.19 105 THR B C 1
ATOM 3071 O O . THR B 1 105 ? -17.453 29.469 23.438 1 34.19 105 THR B O 1
ATOM 3074 N N . SER B 1 106 ? -16.672 27.984 24.75 1 36.78 106 SER B N 1
ATOM 3075 C CA . SER B 1 106 ? -15.625 28.516 23.891 1 36.78 106 SER B CA 1
ATOM 3076 C C . SER B 1 106 ? -15.766 28 22.469 1 36.78 106 SER B C 1
ATOM 3078 O O . SER B 1 106 ? -15.969 26.797 22.25 1 36.78 106 SER B O 1
ATOM 3080 N N . PRO B 1 107 ? -16.297 28.781 21.5 1 37.56 107 PRO B N 1
ATOM 3081 C CA . PRO B 1 107 ? -16.266 28.547 20.047 1 37.56 107 PRO B CA 1
ATOM 3082 C C . PRO B 1 107 ? -15.07 27.703 19.609 1 37.56 107 PRO B C 1
ATOM 3084 O O . PRO B 1 107 ? -14.539 27.891 18.516 1 37.56 107 PRO B O 1
ATOM 3087 N N . SER B 1 108 ? -14.375 27.094 20.453 1 41.72 108 SER B N 1
ATOM 3088 C CA . SER B 1 108 ? -13.312 26.344 19.797 1 41.72 108 SER B CA 1
ATOM 3089 C C . SER B 1 108 ? -13.82 25.609 18.562 1 41.72 108 SER B C 1
ATOM 3091 O O . SER B 1 108 ? -14.43 24.547 18.672 1 41.72 108 SER B O 1
ATOM 3093 N N . GLY B 1 109 ? -14.469 26.312 17.672 1 49.34 109 GLY B N 1
ATOM 3094 C CA . GLY B 1 109 ? -15.055 25.938 16.406 1 49.34 109 GLY B CA 1
ATOM 3095 C C . GLY B 1 109 ? -14.25 24.891 15.656 1 49.34 109 GLY B C 1
ATOM 3096 O O . GLY B 1 109 ? -13.039 24.766 15.875 1 49.34 109 GLY B O 1
ATOM 3097 N N . ARG B 1 110 ? -14.867 23.719 15.18 1 62.97 110 ARG B N 1
ATOM 3098 C CA . ARG B 1 110 ? -14.414 22.594 14.367 1 62.97 110 ARG B CA 1
ATOM 3099 C C . ARG B 1 110 ? -13.578 23.078 13.188 1 62.97 110 ARG B C 1
ATOM 3101 O O . ARG B 1 110 ? -14.047 23.891 12.383 1 62.97 110 ARG B O 1
ATOM 3108 N N . LEU B 1 111 ? -12.188 22.953 13.344 1 75.19 111 LEU B N 1
ATOM 3109 C CA . LEU B 1 111 ? -11.297 23.312 12.25 1 75.19 111 LEU B CA 1
ATOM 3110 C C . LEU B 1 111 ? -11.945 23.016 10.898 1 75.19 111 LEU B C 1
ATOM 3112 O O . LEU B 1 111 ? -11.82 23.812 9.961 1 75.19 111 LEU B O 1
ATOM 3116 N N . ASP B 1 112 ? -12.711 22.031 10.969 1 68.94 112 ASP B N 1
ATOM 3117 C CA . ASP B 1 112 ? -13.273 21.547 9.711 1 68.94 112 ASP B CA 1
ATOM 3118 C C . ASP B 1 112 ? -14.336 22.516 9.188 1 68.94 112 ASP B C 1
ATOM 3120 O O . ASP B 1 112 ? -14.414 22.766 7.98 1 68.94 112 ASP B O 1
ATOM 3124 N N . GLN B 1 113 ? -15.055 23 10.07 1 73.38 113 GLN B N 1
ATOM 3125 C CA . GLN B 1 113 ? -16.094 23.922 9.633 1 73.38 113 GLN B CA 1
ATOM 3126 C C . GLN B 1 113 ? -15.492 25.188 9.047 1 73.38 113 GLN B C 1
ATOM 3128 O O . GLN B 1 113 ? -15.945 25.672 8.008 1 73.38 113 GLN B O 1
ATOM 3133 N N . THR B 1 114 ? -14.547 25.656 9.695 1 78.44 114 THR B N 1
ATOM 3134 C CA . THR B 1 114 ? -13.883 26.859 9.203 1 78.44 114 THR B CA 1
ATOM 3135 C C . THR B 1 114 ? -13.188 26.594 7.875 1 78.44 114 THR B C 1
ATOM 3137 O O . THR B 1 114 ? -13.266 27.391 6.945 1 78.44 114 THR B O 1
ATOM 3140 N N . ILE B 1 115 ? -12.578 25.469 7.781 1 86.94 115 ILE B N 1
ATOM 3141 C CA . ILE B 1 115 ? -11.836 25.109 6.582 1 86.94 115 ILE B CA 1
ATOM 3142 C C . ILE B 1 115 ? -12.805 24.906 5.418 1 86.94 115 ILE B C 1
ATOM 3144 O O . ILE B 1 115 ? -12.508 25.297 4.285 1 86.94 115 ILE B O 1
ATOM 3148 N N . SER B 1 116 ? -13.93 24.375 5.73 1 81.31 116 SER B N 1
ATOM 3149 C CA . SER B 1 116 ? -14.906 24.094 4.684 1 81.31 116 SER B CA 1
ATOM 3150 C C . SER B 1 116 ? -15.414 25.375 4.043 1 81.31 116 SER B C 1
ATOM 3152 O O . SER B 1 116 ? -15.844 25.375 2.887 1 81.31 116 SER B O 1
ATOM 3154 N N . HIS B 1 117 ? -15.273 26.422 4.734 1 76.94 117 HIS B N 1
ATOM 3155 C CA . HIS B 1 117 ? -15.68 27.703 4.191 1 76.94 117 HIS B CA 1
ATOM 3156 C C . HIS B 1 117 ? -14.656 28.234 3.188 1 76.94 117 HIS B C 1
ATOM 3158 O O . HIS B 1 117 ? -15.008 28.953 2.256 1 76.94 117 HIS B O 1
ATOM 3164 N N . PHE B 1 118 ? -13.508 27.766 3.387 1 75.12 118 PHE B N 1
ATOM 3165 C CA . PHE B 1 118 ? -12.398 28.234 2.57 1 75.12 118 PHE B CA 1
ATOM 3166 C C . PHE B 1 118 ? -12.18 27.312 1.367 1 75.12 118 PHE B C 1
ATOM 3168 O O . PHE B 1 118 ? -11.828 27.781 0.284 1 75.12 118 PHE B O 1
ATOM 3175 N N . ILE B 1 119 ? -12.367 26.141 1.64 1 79.69 119 ILE B N 1
ATOM 3176 C CA . ILE B 1 119 ? -12.148 25.125 0.607 1 79.69 119 ILE B CA 1
ATOM 3177 C C . ILE B 1 119 ? -13.492 24.703 0.017 1 79.69 119 ILE B C 1
ATOM 3179 O O . ILE B 1 119 ? -14.141 23.797 0.536 1 79.69 119 ILE B O 1
ATOM 3183 N N . THR B 1 120 ? -13.906 25.422 -0.999 1 72.75 120 THR B N 1
ATOM 3184 C CA . THR B 1 120 ? -15.242 25.188 -1.542 1 72.75 120 THR B CA 1
ATOM 3185 C C . THR B 1 120 ? -15.156 24.5 -2.904 1 72.75 120 THR B C 1
ATOM 3187 O O . THR B 1 120 ? -16.062 23.75 -3.285 1 72.75 120 THR B O 1
ATOM 3190 N N . GLY B 1 121 ? -14.125 24.812 -3.553 1 72.31 121 GLY B N 1
ATOM 3191 C CA . GLY B 1 121 ? -13.984 24.203 -4.871 1 72.31 121 GLY B CA 1
ATOM 3192 C C . GLY B 1 121 ? -13.562 22.75 -4.824 1 72.31 121 GLY B C 1
ATOM 3193 O O . GLY B 1 121 ? -12.891 22.328 -3.883 1 72.31 121 GLY B O 1
ATOM 3194 N N . GLY B 1 122 ? -14 22.062 -5.777 1 67.69 122 GLY B N 1
ATOM 3195 C CA . GLY B 1 122 ? -13.703 20.641 -5.852 1 67.69 122 GLY B CA 1
ATOM 3196 C C . GLY B 1 122 ? -12.219 20.344 -5.926 1 67.69 122 GLY B C 1
ATOM 3197 O O . GLY B 1 122 ? -11.773 19.281 -5.488 1 67.69 122 GLY B O 1
ATOM 3198 N N . SER B 1 123 ? -11.484 21.266 -6.344 1 72.94 123 SER B N 1
ATOM 3199 C CA . SER B 1 123 ? -10.055 21.016 -6.52 1 72.94 123 SER B CA 1
ATOM 3200 C C . SER B 1 123 ? -9.242 21.734 -5.449 1 72.94 123 SER B C 1
ATOM 3202 O O . SER B 1 123 ? -8.016 21.594 -5.398 1 72.94 123 SER B O 1
ATOM 3204 N N . ASP B 1 124 ? -9.922 22.375 -4.578 1 84.88 124 ASP B N 1
ATOM 3205 C CA . ASP B 1 124 ? -9.227 23.141 -3.549 1 84.88 124 ASP B CA 1
ATOM 3206 C C . ASP B 1 124 ? -8.898 22.266 -2.34 1 84.88 124 ASP B C 1
ATOM 3208 O O . ASP B 1 124 ? -9.617 21.312 -2.041 1 84.88 124 ASP B O 1
ATOM 3212 N N . SER B 1 125 ? -7.777 22.531 -1.772 1 93.06 125 SER B N 1
ATOM 3213 C CA . SER B 1 125 ? -7.328 21.797 -0.598 1 93.06 125 SER B CA 1
ATOM 3214 C C . SER B 1 125 ? -6.629 22.719 0.4 1 93.06 125 SER B C 1
ATOM 3216 O O . SER B 1 125 ? -5.945 23.656 0.007 1 93.06 125 SER B O 1
ATOM 3218 N N . ILE B 1 126 ? -6.863 22.422 1.606 1 93.56 126 ILE B N 1
ATOM 3219 C CA . ILE B 1 126 ? -6.152 23.156 2.645 1 93.56 126 ILE B CA 1
ATOM 3220 C C . ILE B 1 126 ? -4.68 22.75 2.646 1 93.56 126 ILE B C 1
ATOM 3222 O O . ILE B 1 126 ? -3.836 23.453 3.207 1 93.56 126 ILE B O 1
ATOM 3226 N N . ASN B 1 127 ? -4.398 21.641 2.035 1 96.44 127 ASN B N 1
ATOM 3227 C CA . ASN B 1 127 ? -3.051 21.078 2 1 96.44 127 ASN B CA 1
ATOM 3228 C C . ASN B 1 127 ? -2.361 21.359 0.668 1 96.44 127 ASN B C 1
ATOM 3230 O O . ASN B 1 127 ? -2.982 21.875 -0.26 1 96.44 127 ASN B O 1
ATOM 3234 N N . HIS B 1 128 ? -1.123 21.016 0.618 1 96.56 128 HIS B N 1
ATOM 3235 C CA . HIS B 1 128 ? -0.272 21.25 -0.545 1 96.56 128 HIS B CA 1
ATOM 3236 C C . HIS B 1 128 ? -0.391 20.094 -1.546 1 96.56 128 HIS B C 1
ATOM 3238 O O . HIS B 1 128 ? 0.333 20.062 -2.543 1 96.56 128 HIS B O 1
ATOM 3244 N N . ILE B 1 129 ? -1.208 19.156 -1.26 1 95.88 129 ILE B N 1
ATOM 3245 C CA . ILE B 1 129 ? -1.395 18.016 -2.164 1 95.88 129 ILE B CA 1
ATOM 3246 C C . ILE B 1 129 ? -2.828 18.016 -2.691 1 95.88 129 ILE B C 1
ATOM 3248 O O . ILE B 1 129 ? -3.742 18.516 -2.031 1 95.88 129 ILE B O 1
ATOM 3252 N N . SER B 1 130 ? -2.873 17.359 -3.846 1 89.06 130 SER B N 1
ATOM 3253 C CA . SER B 1 130 ? -4.184 17.125 -4.441 1 89.06 130 SER B CA 1
ATOM 3254 C C . SER B 1 130 ? -4.742 15.773 -4.027 1 89.06 130 SER B C 1
ATOM 3256 O O . SER B 1 130 ? -4.656 14.805 -4.785 1 89.06 130 SER B O 1
ATOM 3258 N N . TYR B 1 131 ? -5.25 15.672 -2.916 1 93.56 131 TYR B N 1
ATOM 3259 C CA . TYR B 1 131 ? -5.844 14.453 -2.369 1 93.56 131 TYR B CA 1
ATOM 3260 C C . TYR B 1 131 ? -7.191 14.75 -1.72 1 93.56 131 TYR B C 1
ATOM 3262 O O . TYR B 1 131 ? -7.25 15.32 -0.629 1 93.56 131 TYR B O 1
ATOM 3270 N N . PHE B 1 132 ? -8.203 14.367 -2.336 1 91.62 132 PHE B N 1
ATOM 3271 C CA . PHE B 1 132 ? -9.562 14.781 -2.016 1 91.62 132 PHE B CA 1
ATOM 3272 C C . PHE B 1 132 ? -9.906 14.445 -0.568 1 91.62 132 PHE B C 1
ATOM 3274 O O . PHE B 1 132 ? -10.492 15.266 0.142 1 91.62 132 PHE B O 1
ATOM 3281 N N . ALA B 1 133 ? -9.531 13.328 -0.146 1 92.81 133 ALA B N 1
ATOM 3282 C CA . ALA B 1 133 ? -9.953 12.836 1.161 1 92.81 133 ALA B CA 1
ATOM 3283 C C . ALA B 1 133 ? -9.375 13.68 2.287 1 92.81 133 ALA B C 1
ATOM 3285 O O . ALA B 1 133 ? -9.914 13.711 3.395 1 92.81 133 ALA B O 1
ATOM 3286 N N . LEU B 1 134 ? -8.305 14.414 2.016 1 94.81 134 LEU B N 1
ATOM 3287 C CA . LEU B 1 134 ? -7.641 15.164 3.076 1 94.81 134 LEU B CA 1
ATOM 3288 C C . LEU B 1 134 ? -7.801 16.672 2.859 1 94.81 134 LEU B C 1
ATOM 3290 O O . LEU B 1 134 ? -7.219 17.469 3.59 1 94.81 134 LEU B O 1
ATOM 3294 N N . ARG B 1 135 ? -8.609 17.078 1.959 1 93.25 135 ARG B N 1
ATOM 3295 C CA . ARG B 1 135 ? -8.648 18.469 1.525 1 93.25 135 ARG B CA 1
ATOM 3296 C C . ARG B 1 135 ? -9.102 19.375 2.658 1 93.25 135 ARG B C 1
ATOM 3298 O O . ARG B 1 135 ? -8.852 20.578 2.629 1 93.25 135 ARG B O 1
ATOM 3305 N N . HIS B 1 136 ? -9.773 18.797 3.639 1 91.81 136 HIS B N 1
ATOM 3306 C CA . HIS B 1 136 ? -10.25 19.625 4.742 1 91.81 136 HIS B CA 1
ATOM 3307 C C . HIS B 1 136 ? -9.516 19.297 6.035 1 91.81 136 HIS B C 1
ATOM 3309 O O . HIS B 1 136 ? -9.914 19.734 7.113 1 91.81 136 HIS B O 1
ATOM 3315 N N . HIS B 1 137 ? -8.469 18.469 5.953 1 94.25 137 HIS B N 1
ATOM 3316 C CA . HIS B 1 137 ? -7.73 18 7.129 1 94.25 137 HIS B CA 1
ATOM 3317 C C . HIS B 1 137 ? -6.262 18.406 7.047 1 94.25 137 HIS B C 1
ATOM 3319 O O . HIS B 1 137 ? -5.48 17.781 6.324 1 94.25 137 HIS B O 1
ATOM 3325 N N . PRO B 1 138 ? -5.895 19.375 7.848 1 96.06 138 PRO B N 1
ATOM 3326 C CA . PRO B 1 138 ? -4.496 19.797 7.785 1 96.06 138 PRO B CA 1
ATOM 3327 C C . PRO B 1 138 ? -3.521 18.672 8.086 1 96.06 138 PRO B C 1
ATOM 3329 O O . PRO B 1 138 ? -3.611 18.031 9.133 1 96.06 138 PRO B O 1
ATOM 3332 N N . ILE B 1 139 ? -2.65 18.406 7.195 1 98.12 139 ILE B N 1
ATOM 3333 C CA . ILE B 1 139 ? -1.579 17.438 7.391 1 98.12 139 ILE B CA 1
ATOM 3334 C C . ILE B 1 139 ? -0.508 18.031 8.305 1 98.12 139 ILE B C 1
ATOM 3336 O O . ILE B 1 139 ? -0.126 19.203 8.156 1 98.12 139 ILE B O 1
ATOM 3340 N N . PHE B 1 140 ? -0.024 17.219 9.297 1 98.19 140 PHE B N 1
ATOM 3341 C CA . PHE B 1 140 ? 1 17.812 10.148 1 98.19 140 PHE B CA 1
ATOM 3342 C C . PHE B 1 140 ? 2.289 17.016 10.086 1 98.19 140 PHE B C 1
ATOM 3344 O O . PHE B 1 140 ? 3.326 17.438 10.594 1 98.19 140 PHE B O 1
ATOM 3351 N N . LEU B 1 141 ? 2.26 15.859 9.414 1 98.38 141 LEU B N 1
ATOM 3352 C CA . LEU B 1 141 ? 3.459 15.031 9.344 1 98.38 141 LEU B CA 1
ATOM 3353 C C . LEU B 1 141 ? 3.445 14.148 8.102 1 98.38 141 LEU B C 1
ATOM 3355 O O . LEU B 1 141 ? 2.441 13.5 7.809 1 98.38 141 LEU B O 1
ATOM 3359 N N . GLY B 1 142 ? 4.527 14.203 7.305 1 98.12 142 GLY B N 1
ATOM 3360 C CA . GLY B 1 142 ? 4.742 13.305 6.18 1 98.12 142 GLY B CA 1
ATOM 3361 C C . GLY B 1 142 ? 5.754 12.211 6.477 1 98.12 142 GLY B C 1
ATOM 3362 O O . GLY B 1 142 ? 6.742 12.445 7.172 1 98.12 142 GLY B O 1
ATOM 3363 N N . ILE B 1 143 ? 5.5 11.023 5.969 1 98.31 143 ILE B N 1
ATOM 3364 C CA . ILE B 1 143 ? 6.418 9.898 6.133 1 98.31 143 ILE B CA 1
ATOM 3365 C C . ILE B 1 143 ? 6.887 9.406 4.766 1 98.31 143 ILE B C 1
ATOM 3367 O O . ILE B 1 143 ? 6.066 9.102 3.895 1 98.31 143 ILE B O 1
ATOM 3371 N N . GLU B 1 144 ? 8.156 9.367 4.59 1 97.44 144 GLU B N 1
ATOM 3372 C CA . GLU B 1 144 ? 8.789 8.805 3.4 1 97.44 144 GLU B CA 1
ATOM 3373 C C . GLU B 1 144 ? 9.492 7.484 3.717 1 97.44 144 GLU B C 1
ATOM 3375 O O . GLU B 1 144 ? 10.18 7.371 4.734 1 97.44 144 GLU B O 1
ATOM 3380 N N . THR B 1 145 ? 9.258 6.508 2.873 1 96.88 145 THR B N 1
ATOM 3381 C CA . THR B 1 145 ? 9.844 5.199 3.125 1 96.88 145 THR B CA 1
ATOM 3382 C C . THR B 1 145 ? 10.734 4.77 1.962 1 96.88 145 THR B C 1
ATOM 3384 O O . THR B 1 145 ? 10.492 5.156 0.816 1 96.88 145 THR B O 1
ATOM 3387 N N . LYS B 1 146 ? 11.758 4.102 2.35 1 94.38 146 LYS B N 1
ATOM 3388 C CA . LYS B 1 146 ? 12.672 3.484 1.392 1 94.38 146 LYS B CA 1
ATOM 3389 C C . LYS B 1 146 ? 13.078 2.084 1.842 1 94.38 146 LYS B C 1
ATOM 3391 O O . LYS B 1 146 ? 12.938 1.74 3.018 1 94.38 146 LYS B O 1
ATOM 3396 N N . THR B 1 147 ? 13.438 1.325 0.88 1 90.69 147 THR B N 1
ATOM 3397 C CA . THR B 1 147 ? 14.102 0.065 1.187 1 90.69 147 THR B CA 1
ATOM 3398 C C . THR B 1 147 ? 15.602 0.16 0.898 1 90.69 147 THR B C 1
ATOM 3400 O O . THR B 1 147 ? 16.094 1.22 0.511 1 90.69 147 THR B O 1
ATOM 3403 N N . ILE B 1 148 ? 16.312 -0.811 1.19 1 76 148 ILE B N 1
ATOM 3404 C CA . ILE B 1 148 ? 17.766 -0.799 1.2 1 76 148 ILE B CA 1
ATOM 3405 C C . ILE B 1 148 ? 18.281 -0.417 -0.183 1 76 148 ILE B C 1
ATOM 3407 O O . ILE B 1 148 ? 19.344 0.219 -0.303 1 76 148 ILE B O 1
ATOM 3411 N N . SER B 1 149 ? 17.531 -0.538 -1.056 1 70.12 149 SER B N 1
ATOM 3412 C CA . SER B 1 149 ? 18.031 -0.277 -2.402 1 70.12 149 SER B CA 1
ATOM 3413 C C . SER B 1 149 ? 18.016 1.215 -2.719 1 70.12 149 SER B C 1
ATOM 3415 O O . SER B 1 149 ? 18.641 1.658 -3.68 1 70.12 149 SER B O 1
ATOM 3417 N N . ARG B 1 150 ? 17.469 1.936 -1.87 1 71.44 150 ARG B N 1
ATOM 3418 C CA . ARG B 1 150 ? 17.344 3.361 -2.158 1 71.44 150 ARG B CA 1
ATOM 3419 C C . ARG B 1 150 ? 18.047 4.195 -1.088 1 71.44 150 ARG B C 1
ATOM 3421 O O . ARG B 1 150 ? 18.109 3.789 0.074 1 71.44 150 ARG B O 1
ATOM 3428 N N . THR B 1 151 ? 18.328 5.449 -1.473 1 75.75 151 THR B N 1
ATOM 3429 C CA . THR B 1 151 ? 19.234 6.215 -0.626 1 75.75 151 THR B CA 1
ATOM 3430 C C . THR B 1 151 ? 18.453 7.109 0.333 1 75.75 151 THR B C 1
ATOM 3432 O O . THR B 1 151 ? 17.344 7.543 0.023 1 75.75 151 THR B O 1
ATOM 3435 N N . GLU B 1 152 ? 19.109 7.27 1.379 1 82.38 152 GLU B N 1
ATOM 3436 C CA . GLU B 1 152 ? 18.625 8.227 2.367 1 82.38 152 GLU B CA 1
ATOM 3437 C C . GLU B 1 152 ? 18.562 9.633 1.789 1 82.38 152 GLU B C 1
ATOM 3439 O O . GLU B 1 152 ? 17.656 10.406 2.119 1 82.38 152 GLU B O 1
ATOM 3444 N N . GLU B 1 153 ? 19.438 9.922 0.976 1 83.31 153 GLU B N 1
ATOM 3445 C CA . GLU B 1 153 ? 19.5 11.242 0.361 1 83.31 153 GLU B CA 1
ATOM 3446 C C . GLU B 1 153 ? 18.25 11.508 -0.482 1 83.31 153 GLU B C 1
ATOM 3448 O O . GLU B 1 153 ? 17.703 12.617 -0.459 1 83.31 153 GLU B O 1
ATOM 3453 N N . GLU B 1 154 ? 17.844 10.555 -1.152 1 87.19 154 GLU B N 1
ATOM 3454 C CA . GLU B 1 154 ? 16.625 10.688 -1.953 1 87.19 154 GLU B CA 1
ATOM 3455 C C . GLU B 1 154 ? 15.414 10.977 -1.074 1 87.19 154 GLU B C 1
ATOM 3457 O O . GLU B 1 154 ? 14.57 11.805 -1.421 1 87.19 154 GLU B O 1
ATOM 3462 N N . ALA B 1 155 ? 15.43 10.25 0.001 1 89 155 ALA B N 1
ATOM 3463 C CA . ALA B 1 155 ? 14.312 10.438 0.928 1 89 155 ALA B CA 1
ATOM 3464 C C . ALA B 1 155 ? 14.32 11.844 1.514 1 89 155 ALA B C 1
ATOM 3466 O O . ALA B 1 155 ? 13.266 12.469 1.67 1 89 155 ALA B O 1
ATOM 3467 N N . ARG B 1 156 ? 15.461 12.383 1.779 1 88.94 156 ARG B N 1
ATOM 3468 C CA . ARG B 1 156 ? 15.586 13.719 2.354 1 88.94 156 ARG B CA 1
ATOM 3469 C C . ARG B 1 156 ? 15.164 14.789 1.355 1 88.94 156 ARG B C 1
ATOM 3471 O O . ARG B 1 156 ? 14.531 15.781 1.73 1 88.94 156 ARG B O 1
ATOM 3478 N N . VAL B 1 157 ? 15.523 14.555 0.163 1 91.06 157 VAL B N 1
ATOM 3479 C CA . VAL B 1 157 ? 15.109 15.484 -0.883 1 91.06 157 VAL B CA 1
ATOM 3480 C C . VAL B 1 157 ? 13.594 15.492 -1.002 1 91.06 157 VAL B C 1
ATOM 3482 O O . VAL B 1 157 ? 12.969 16.562 -1.069 1 91.06 157 VAL B O 1
ATOM 3485 N N . GLN B 1 158 ? 12.969 14.328 -0.984 1 94 158 GLN B N 1
ATOM 3486 C CA . GLN B 1 158 ? 11.523 14.211 -1.104 1 94 158 GLN B CA 1
ATOM 3487 C C . GLN B 1 158 ? 10.82 14.883 0.071 1 94 158 GLN B C 1
ATOM 3489 O O . GLN B 1 158 ? 9.836 15.609 -0.117 1 94 158 GLN B O 1
ATOM 3494 N N . LEU B 1 159 ? 11.375 14.688 1.222 1 95.69 159 LEU B N 1
ATOM 3495 C CA . LEU B 1 159 ? 10.797 15.305 2.412 1 95.69 159 LEU B CA 1
ATOM 3496 C C . LEU B 1 159 ? 11 16.812 2.396 1 95.69 159 LEU B C 1
ATOM 3498 O O . LEU B 1 159 ? 10.133 17.562 2.848 1 95.69 159 LEU B O 1
ATOM 3502 N N . GLY B 1 160 ? 12.125 17.219 1.873 1 95.12 160 GLY B N 1
ATOM 3503 C CA . GLY B 1 160 ? 12.375 18.641 1.722 1 95.12 160 GLY B CA 1
ATOM 3504 C C . GLY B 1 160 ? 11.391 19.312 0.787 1 95.12 160 GLY B C 1
ATOM 3505 O O . GLY B 1 160 ? 10.852 20.375 1.105 1 95.12 160 GLY B O 1
ATOM 3506 N N . ILE B 1 161 ? 11.172 18.719 -0.313 1 96.69 161 ILE B N 1
ATOM 3507 C CA . ILE B 1 161 ? 10.211 19.219 -1.276 1 96.69 161 ILE B CA 1
ATOM 3508 C C . ILE B 1 161 ? 8.82 19.25 -0.648 1 96.69 161 ILE B C 1
ATOM 3510 O O . ILE B 1 161 ? 8.086 20.234 -0.779 1 96.69 161 ILE B O 1
ATOM 3514 N N . TRP B 1 162 ? 8.508 18.188 0.056 1 97.62 162 TRP B N 1
ATOM 3515 C CA . TRP B 1 162 ? 7.211 18.047 0.708 1 97.62 162 TRP B CA 1
ATOM 3516 C C . TRP B 1 162 ? 6.953 19.188 1.686 1 97.62 162 TRP B C 1
ATOM 3518 O O . TRP B 1 162 ? 5.918 19.844 1.612 1 97.62 162 TRP B O 1
ATOM 3528 N N . VAL B 1 163 ? 7.902 19.406 2.549 1 97.44 163 VAL B N 1
ATOM 3529 C CA . VAL B 1 163 ? 7.676 20.391 3.617 1 97.44 163 VAL B CA 1
ATOM 3530 C C . VAL B 1 163 ? 7.738 21.797 3.051 1 97.44 163 VAL B C 1
ATOM 3532 O O . VAL B 1 163 ? 7.012 22.688 3.502 1 97.44 163 VAL B O 1
ATOM 3535 N N . THR B 1 164 ? 8.562 22 2.074 1 96.69 164 THR B N 1
ATOM 3536 C CA . THR B 1 164 ? 8.609 23.312 1.444 1 96.69 164 THR B CA 1
ATOM 3537 C C . THR B 1 164 ? 7.27 23.641 0.791 1 96.69 164 THR B C 1
ATOM 3539 O O . THR B 1 164 ? 6.738 24.75 0.977 1 96.69 164 THR B O 1
ATOM 3542 N N . ALA B 1 165 ? 6.75 22.703 0.063 1 97.12 165 ALA B N 1
ATOM 3543 C CA . ALA B 1 165 ? 5.449 22.906 -0.568 1 97.12 165 ALA B CA 1
ATOM 3544 C C . ALA B 1 165 ? 4.359 23.125 0.478 1 97.12 165 ALA B C 1
ATOM 3546 O O . ALA B 1 165 ? 3.447 23.922 0.269 1 97.12 165 ALA B O 1
ATOM 3547 N N . HIS B 1 166 ? 4.492 22.422 1.548 1 97.88 166 HIS B N 1
ATOM 3548 C CA . HIS B 1 166 ? 3.535 22.547 2.643 1 97.88 166 HIS B CA 1
ATOM 3549 C C . HIS B 1 166 ? 3.516 23.953 3.203 1 97.88 166 HIS B C 1
ATOM 3551 O O . HIS B 1 166 ? 2.451 24.578 3.318 1 97.88 166 HIS B O 1
ATOM 3557 N N . VAL B 1 167 ? 4.617 24.469 3.475 1 96.94 167 VAL B N 1
ATOM 3558 C CA . VAL B 1 167 ? 4.746 25.812 4.043 1 96.94 167 VAL B CA 1
ATOM 3559 C C . VAL B 1 167 ? 4.289 26.844 3.021 1 96.94 167 VAL B C 1
ATOM 3561 O O . VAL B 1 167 ? 3.611 27.812 3.373 1 96.94 167 VAL B O 1
ATOM 3564 N N . ARG B 1 168 ? 4.625 26.625 1.817 1 94.94 168 ARG B N 1
ATOM 3565 C CA . ARG B 1 168 ? 4.203 27.547 0.764 1 94.94 168 ARG B CA 1
ATOM 3566 C C . ARG B 1 168 ? 2.684 27.578 0.649 1 94.94 168 ARG B C 1
ATOM 3568 O O . ARG B 1 168 ? 2.102 28.641 0.413 1 94.94 168 ARG B O 1
ATOM 3575 N N . ARG B 1 169 ? 2.064 26.484 0.76 1 95.25 169 ARG B N 1
ATOM 3576 C CA . ARG B 1 169 ? 0.607 26.453 0.712 1 95.25 169 ARG B CA 1
ATOM 3577 C C . ARG B 1 169 ? -0.004 27.219 1.872 1 95.25 169 ARG B C 1
ATOM 3579 O O . ARG B 1 169 ? -0.931 28.016 1.677 1 95.25 169 ARG B O 1
ATOM 3586 N N . ILE B 1 170 ? 0.529 27 3.045 1 94.81 170 ILE B N 1
ATOM 3587 C CA . ILE B 1 170 ? 0.026 27.734 4.203 1 94.81 170 ILE B CA 1
ATOM 3588 C C . ILE B 1 170 ? 0.23 29.234 3.994 1 94.81 170 ILE B C 1
ATOM 3590 O O . ILE B 1 170 ? -0.682 30.031 4.23 1 94.81 170 ILE B O 1
ATOM 3594 N N . TRP B 1 171 ? 1.373 29.562 3.502 1 93.06 171 TRP B N 1
ATOM 3595 C CA . TRP B 1 171 ? 1.704 30.953 3.25 1 93.06 171 TRP B CA 1
ATOM 3596 C C . TRP B 1 171 ? 0.743 31.578 2.238 1 93.06 171 TRP B C 1
ATOM 3598 O O . TRP B 1 171 ? 0.318 32.719 2.393 1 93.06 171 TRP B O 1
ATOM 3608 N N . SER B 1 172 ? 0.397 30.828 1.287 1 90.38 172 SER B N 1
ATOM 3609 C CA . SER B 1 172 ? -0.448 31.312 0.203 1 90.38 172 SER B CA 1
ATOM 3610 C C . SER B 1 172 ? -1.867 31.594 0.691 1 90.38 172 SER B C 1
ATOM 3612 O O . SER B 1 172 ? -2.627 32.312 0.034 1 90.38 172 SER B O 1
ATOM 3614 N N . LEU B 1 173 ? -2.234 31.062 1.786 1 86.56 173 LEU B N 1
ATOM 3615 C CA . LEU B 1 173 ? -3.584 31.234 2.309 1 86.56 173 LEU B CA 1
ATOM 3616 C C . LEU B 1 173 ? -3.814 32.688 2.736 1 86.56 173 LEU B C 1
ATOM 3618 O O . LEU B 1 173 ? -4.945 33.156 2.705 1 86.56 173 LEU B O 1
ATOM 3622 N N . GLY B 1 174 ? -2.83 33.375 3.123 1 78.5 174 GLY B N 1
ATOM 3623 C CA . GLY B 1 174 ? -3.055 34.719 3.664 1 78.5 174 GLY B CA 1
ATOM 3624 C C . GLY B 1 174 ? -2.156 35.75 3.047 1 78.5 174 GLY B C 1
ATOM 3625 O O . GLY B 1 174 ? -2.387 36.969 3.219 1 78.5 174 GLY B O 1
ATOM 3626 N N . SER B 1 175 ? -1.22 35.344 2.359 1 68.69 175 SER B N 1
ATOM 3627 C CA . SER B 1 175 ? -0.189 36.312 1.959 1 68.69 175 SER B CA 1
ATOM 3628 C C . SER B 1 175 ? -0.703 37.25 0.885 1 68.69 175 SER B C 1
ATOM 3630 O O . SER B 1 175 ? -0.189 38.375 0.735 1 68.69 175 SER B O 1
ATOM 3632 N N . LEU B 1 176 ? -1.714 36.812 0.305 1 70 176 LEU B N 1
ATOM 3633 C CA . LEU B 1 176 ? -2.156 37.656 -0.8 1 70 176 LEU B CA 1
ATOM 3634 C C . LEU B 1 176 ? -3.352 38.5 -0.386 1 70 176 LEU B C 1
ATOM 3636 O O . LEU B 1 176 ? -3.857 39.312 -1.183 1 70 176 LEU B O 1
ATOM 3640 N N . THR B 1 177 ? -3.713 38.469 0.843 1 75.38 177 THR B N 1
ATOM 3641 C CA . THR B 1 177 ? -4.934 39.156 1.24 1 75.38 177 THR B CA 1
ATOM 3642 C C . THR B 1 177 ? -4.621 40.562 1.751 1 75.38 177 THR B C 1
ATOM 3644 O O . THR B 1 177 ? -5.219 41.562 1.298 1 75.38 177 THR B O 1
ATOM 3647 N N . SER B 1 178 ? -3.793 40.812 2.713 1 82.5 178 SER B N 1
ATOM 3648 C CA . SER B 1 178 ? -3.373 42.125 3.225 1 82.5 178 SER B CA 1
ATOM 3649 C C . SER B 1 178 ? -2.004 42.031 3.891 1 82.5 178 SER B C 1
ATOM 3651 O O . SER B 1 178 ? -1.566 40.938 4.285 1 82.5 178 SER B O 1
ATOM 3653 N N . ALA B 1 179 ? -1.424 43.125 3.939 1 84.56 179 ALA B N 1
ATOM 3654 C CA . ALA B 1 179 ? -0.107 43.188 4.566 1 84.56 179 ALA B CA 1
ATOM 3655 C C . ALA B 1 179 ? -0.178 42.781 6.039 1 84.56 179 ALA B C 1
ATOM 3657 O O . ALA B 1 179 ? 0.749 42.156 6.562 1 84.56 179 ALA B O 1
ATOM 3658 N N . SER B 1 180 ? -1.238 43.188 6.645 1 87.38 180 SER B N 1
ATOM 3659 C CA . SER B 1 180 ? -1.42 42.844 8.055 1 87.38 180 SER B CA 1
ATOM 3660 C C . SER B 1 180 ? -1.576 41.344 8.25 1 87.38 180 SER B C 1
ATOM 3662 O O . SER B 1 180 ? -0.988 40.781 9.172 1 87.38 180 SER B O 1
ATOM 3664 N N . LYS B 1 181 ? -2.283 40.75 7.391 1 88.25 181 LYS B N 1
ATOM 3665 C CA . LYS B 1 181 ? -2.486 39.312 7.465 1 88.25 181 LYS B CA 1
ATOM 3666 C C . LYS B 1 181 ? -1.201 38.531 7.133 1 88.25 181 LYS B C 1
ATOM 3668 O O . LYS B 1 181 ? -0.889 37.531 7.766 1 88.25 181 LYS B O 1
ATOM 3673 N N . ALA B 1 182 ? -0.528 39.031 6.223 1 88.75 182 ALA B N 1
ATOM 3674 C CA . ALA B 1 182 ? 0.748 38.438 5.848 1 88.75 182 ALA B CA 1
ATOM 3675 C C . ALA B 1 182 ? 1.73 38.469 7.016 1 88.75 182 ALA B C 1
ATOM 3677 O O . ALA B 1 182 ? 2.428 37.469 7.266 1 88.75 182 ALA B O 1
ATOM 3678 N N . SER B 1 183 ? 1.757 39.562 7.656 1 90.94 183 SER B N 1
ATOM 3679 C CA . SER B 1 183 ? 2.656 39.719 8.797 1 90.94 183 SER B CA 1
ATOM 3680 C C . SER B 1 183 ? 2.262 38.781 9.93 1 90.94 183 SER B C 1
ATOM 3682 O O . SER B 1 183 ? 3.123 38.156 10.562 1 90.94 183 SER B O 1
ATOM 3684 N N . ALA B 1 184 ? 0.991 38.688 10.172 1 93.38 184 ALA B N 1
ATOM 3685 C CA . ALA B 1 184 ? 0.498 37.781 11.227 1 93.38 184 ALA B CA 1
ATOM 3686 C C . ALA B 1 184 ? 0.79 36.344 10.906 1 93.38 184 ALA B C 1
ATOM 3688 O O . ALA B 1 184 ? 1.214 35.562 11.773 1 93.38 184 ALA B O 1
ATOM 3689 N N . LEU B 1 185 ? 0.561 36.031 9.688 1 93.44 185 LEU B N 1
ATOM 3690 C CA . LEU B 1 185 ? 0.799 34.656 9.25 1 93.44 185 LEU B CA 1
ATOM 3691 C C . LEU B 1 185 ? 2.283 34.312 9.32 1 93.44 185 LEU B C 1
ATOM 3693 O O . LEU B 1 185 ? 2.646 33.188 9.688 1 93.44 185 LEU B O 1
ATOM 3697 N N . ARG B 1 186 ? 3.061 35.219 8.977 1 93 186 ARG B N 1
ATOM 3698 C CA . ARG B 1 186 ? 4.504 35.031 9.094 1 93 186 ARG B CA 1
ATOM 3699 C C . ARG B 1 186 ? 4.906 34.719 10.523 1 93 186 ARG B C 1
ATOM 3701 O O . ARG B 1 186 ? 5.762 33.844 10.75 1 93 186 ARG B O 1
ATOM 3708 N N . GLY B 1 187 ? 4.355 35.406 11.422 1 93.94 187 GLY B N 1
ATOM 3709 C CA . GLY B 1 187 ? 4.629 35.156 12.82 1 93.94 187 GLY B CA 1
ATOM 3710 C C . GLY B 1 187 ? 4.305 33.75 13.25 1 93.94 187 GLY B C 1
ATOM 3711 O O . GLY B 1 187 ? 5.098 33.094 13.938 1 93.94 187 GLY B O 1
ATOM 3712 N N . VAL B 1 188 ? 3.166 33.219 12.852 1 95.88 188 VAL B N 1
ATOM 3713 C CA . VAL B 1 188 ? 2.748 31.859 13.195 1 95.88 188 VAL B CA 1
ATOM 3714 C C . VAL B 1 188 ? 3.676 30.844 12.523 1 95.88 188 VAL B C 1
ATOM 3716 O O . VAL B 1 188 ? 4.125 29.891 13.164 1 95.88 188 VAL B O 1
ATOM 3719 N N . LEU B 1 189 ? 3.959 31.094 11.266 1 95.88 189 LEU B N 1
ATOM 3720 C CA . LEU B 1 189 ? 4.789 30.172 10.5 1 95.88 189 LEU B CA 1
ATOM 3721 C C . LEU B 1 189 ? 6.18 30.047 11.109 1 95.88 189 LEU B C 1
ATOM 3723 O O . LEU B 1 189 ? 6.762 28.969 11.117 1 95.88 189 LEU B O 1
ATOM 3727 N N . GLN B 1 190 ? 6.66 31.109 11.617 1 94.56 190 GLN B N 1
ATOM 3728 C CA . GLN B 1 190 ? 8 31.109 12.203 1 94.56 190 GLN B CA 1
ATOM 3729 C C . GLN B 1 190 ? 8.031 30.312 13.508 1 94.56 190 GLN B C 1
ATOM 3731 O O . GLN B 1 190 ? 9.086 29.859 13.945 1 94.56 190 GLN B O 1
ATOM 3736 N N . GLU B 1 191 ? 6.895 30.156 14.102 1 96.88 191 GLU B N 1
ATOM 3737 C CA . GLU B 1 191 ? 6.789 29.375 15.328 1 96.88 191 GLU B CA 1
ATOM 3738 C C . GLU B 1 191 ? 6.594 27.891 15.016 1 96.88 191 GLU B C 1
ATOM 3740 O O . GLU B 1 191 ? 6.887 27.031 15.852 1 96.88 191 GLU B O 1
ATOM 3745 N N . MET B 1 192 ? 6.145 27.625 13.875 1 97.69 192 MET B N 1
ATOM 3746 C CA . MET B 1 192 ? 5.73 26.266 13.539 1 97.69 192 MET B CA 1
ATOM 3747 C C . MET B 1 192 ? 6.945 25.359 13.352 1 97.69 192 MET B C 1
ATOM 3749 O O . MET B 1 192 ? 7.98 25.797 12.852 1 97.69 192 MET B O 1
ATOM 3753 N N . VAL B 1 193 ? 6.797 24.141 13.828 1 97.25 193 VAL B N 1
ATOM 3754 C CA . VAL B 1 193 ? 7.723 23.047 13.578 1 97.25 193 VAL B CA 1
ATOM 3755 C C . VAL B 1 193 ? 7.02 21.938 12.805 1 97.25 193 VAL B C 1
ATOM 3757 O O . VAL B 1 193 ? 5.871 21.594 13.102 1 97.25 193 VAL B O 1
ATOM 3760 N N . PHE B 1 194 ? 7.688 21.469 11.812 1 97.94 194 PHE B N 1
ATOM 3761 C CA . PHE B 1 194 ? 7.125 20.406 10.977 1 97.94 194 PHE B CA 1
ATOM 3762 C C . PHE B 1 194 ? 7.902 19.109 11.156 1 97.94 194 PHE B C 1
ATOM 3764 O O . PHE B 1 194 ? 9 18.953 10.609 1 97.94 194 PHE B O 1
ATOM 3771 N N . PRO B 1 195 ? 7.309 18.219 11.867 1 97.44 195 PRO B N 1
ATOM 3772 C CA . PRO B 1 195 ? 7.977 16.906 11.953 1 97.44 195 PRO B CA 1
ATOM 3773 C C . PRO B 1 195 ? 7.91 16.125 10.641 1 97.44 195 PRO B C 1
ATOM 3775 O O . PRO B 1 195 ? 6.906 16.203 9.93 1 97.44 195 PRO B O 1
ATOM 3778 N N . LEU B 1 196 ? 8.953 15.438 10.344 1 97.56 196 LEU B N 1
ATOM 3779 C CA . LEU B 1 196 ? 9.102 14.555 9.188 1 97.56 196 LEU B CA 1
ATOM 3780 C C . LEU B 1 196 ? 9.672 13.203 9.609 1 97.56 196 LEU B C 1
ATOM 3782 O O . LEU B 1 196 ? 10.508 13.125 10.516 1 97.56 196 LEU B O 1
ATOM 3786 N N . ILE B 1 197 ? 9.188 12.18 8.938 1 97.62 197 ILE B N 1
ATOM 3787 C CA . ILE B 1 197 ? 9.719 10.867 9.266 1 97.62 197 ILE B CA 1
ATOM 3788 C C . ILE B 1 197 ? 10.258 10.188 8.008 1 97.62 197 ILE B C 1
ATOM 3790 O O . ILE B 1 197 ? 9.594 10.203 6.965 1 97.62 197 ILE B O 1
ATOM 3794 N N . TYR B 1 198 ? 11.414 9.672 8.156 1 96.06 198 TYR B N 1
ATOM 3795 C CA . TYR B 1 198 ? 12.023 8.797 7.156 1 96.06 198 TYR B CA 1
ATOM 3796 C C . TYR B 1 198 ? 12.156 7.375 7.688 1 96.06 198 TYR B C 1
ATOM 3798 O O . TYR B 1 198 ? 12.625 7.164 8.805 1 96.06 198 TYR B O 1
ATOM 3806 N N . VAL B 1 199 ? 11.648 6.43 6.863 1 97.12 199 VAL B N 1
ATOM 3807 C CA . VAL B 1 199 ? 11.758 5.023 7.234 1 97.12 199 VAL B CA 1
ATOM 3808 C C . VAL B 1 199 ? 12.602 4.277 6.199 1 97.12 199 VAL B C 1
ATOM 3810 O O . VAL B 1 199 ? 12.359 4.395 4.992 1 97.12 199 VAL B O 1
ATOM 3813 N N . GLN B 1 200 ? 13.562 3.643 6.672 1 95.81 200 GLN B N 1
ATOM 3814 C CA . GLN B 1 200 ? 14.305 2.707 5.832 1 95.81 200 GLN B CA 1
ATOM 3815 C C . GLN B 1 200 ? 14.148 1.273 6.336 1 95.81 200 GLN B C 1
ATOM 3817 O O . GLN B 1 200 ? 14.797 0.878 7.305 1 95.81 200 GLN B O 1
ATOM 3822 N N . SER B 1 201 ? 13.344 0.468 5.609 1 96.06 201 SER B N 1
ATOM 3823 C CA . SER B 1 201 ? 13.023 -0.89 6.039 1 96.06 201 SER B CA 1
ATOM 3824 C C . SER B 1 201 ? 12.523 -0.912 7.48 1 96.06 201 SER B C 1
ATOM 3826 O O . SER B 1 201 ? 11.445 -0.407 7.773 1 96.06 201 SER B O 1
ATOM 3828 N N . ALA B 1 202 ? 13.398 -1.312 8.375 1 97.62 202 ALA B N 1
ATOM 3829 C CA . ALA B 1 202 ? 12.938 -1.487 9.75 1 97.62 202 ALA B CA 1
ATOM 3830 C C . ALA B 1 202 ? 13.227 -0.244 10.586 1 97.62 202 ALA B C 1
ATOM 3832 O O . ALA B 1 202 ? 12.688 -0.087 11.68 1 97.62 202 ALA B O 1
ATOM 3833 N N . LYS B 1 203 ? 13.984 0.676 10.133 1 96.5 203 LYS B N 1
ATOM 3834 C CA . LYS B 1 203 ? 14.484 1.784 10.938 1 96.5 203 LYS B CA 1
ATOM 3835 C C . LYS B 1 203 ? 13.688 3.059 10.68 1 96.5 203 LYS B C 1
ATOM 3837 O O . LYS B 1 203 ? 13.461 3.432 9.523 1 96.5 203 LYS B O 1
ATOM 3842 N N . TRP B 1 204 ? 13.312 3.736 11.734 1 97.38 204 TRP B N 1
ATOM 3843 C CA . TRP B 1 204 ? 12.516 4.957 11.672 1 97.38 204 TRP B CA 1
ATOM 3844 C C . TRP B 1 204 ? 13.305 6.148 12.211 1 97.38 204 TRP B C 1
ATOM 3846 O O . TRP B 1 204 ? 13.875 6.078 13.305 1 97.38 204 TRP B O 1
ATOM 3856 N N . SER B 1 205 ? 13.281 7.199 11.477 1 96.25 205 SER B N 1
ATOM 3857 C CA . SER B 1 205 ? 13.969 8.422 11.883 1 96.25 205 SER B CA 1
ATOM 3858 C C . SER B 1 205 ? 13.039 9.625 11.828 1 96.25 205 SER B C 1
ATOM 3860 O O . SER B 1 205 ? 12.219 9.742 10.922 1 96.25 205 SER B O 1
ATOM 3862 N N . LEU B 1 206 ? 13.227 10.453 12.812 1 96.62 206 LEU B N 1
ATOM 3863 C CA . LEU B 1 206 ? 12.438 11.672 12.914 1 96.62 206 LEU B CA 1
ATOM 3864 C C . LEU B 1 206 ? 13.289 12.898 12.602 1 96.62 206 LEU B C 1
ATOM 3866 O O . LEU B 1 206 ? 14.414 13.016 13.094 1 96.62 206 LEU B O 1
ATOM 3870 N N . LEU B 1 207 ? 12.781 13.719 11.75 1 96.12 207 LEU B N 1
ATOM 3871 C CA . LEU B 1 207 ? 13.367 15.016 11.43 1 96.12 207 LEU B CA 1
ATOM 3872 C C . LEU B 1 207 ? 12.414 16.141 11.766 1 96.12 207 LEU B C 1
ATOM 3874 O O . LEU B 1 207 ? 11.211 15.922 11.945 1 96.12 207 LEU B O 1
ATOM 3878 N N . PHE B 1 208 ? 13.008 17.328 11.906 1 96.19 208 PHE B N 1
ATOM 3879 C CA . PHE B 1 208 ? 12.211 18.531 12.125 1 96.19 208 PHE B CA 1
ATOM 3880 C C . PHE B 1 208 ? 12.562 19.609 11.102 1 96.19 208 PHE B C 1
ATOM 3882 O O . PHE B 1 208 ? 13.734 19.797 10.773 1 96.19 208 PHE B O 1
ATOM 3889 N N . ALA B 1 209 ? 11.555 20.172 10.594 1 96.94 209 ALA B N 1
ATOM 3890 C CA . ALA B 1 209 ? 11.75 21.281 9.672 1 96.94 209 ALA B CA 1
ATOM 3891 C C . ALA B 1 209 ? 11.148 22.578 10.219 1 96.94 209 ALA B C 1
ATOM 3893 O O . ALA B 1 209 ? 10.117 22.547 10.891 1 96.94 209 ALA B O 1
ATOM 3894 N N . ARG B 1 210 ? 11.797 23.688 9.922 1 96.5 210 ARG B N 1
ATOM 3895 C CA . ARG B 1 210 ? 11.305 25.016 10.305 1 96.5 210 ARG B CA 1
ATOM 3896 C C . ARG B 1 210 ? 11.438 26 9.148 1 96.5 210 ARG B C 1
ATOM 3898 O O . ARG B 1 210 ? 12.445 25.984 8.43 1 96.5 210 ARG B O 1
ATOM 3905 N N . PRO B 1 211 ? 10.461 26.75 9.008 1 95.94 211 PRO B N 1
ATOM 3906 C CA . PRO B 1 211 ? 10.547 27.828 8.016 1 95.94 211 PRO B CA 1
ATOM 3907 C C . PRO B 1 211 ? 11.188 29.094 8.57 1 95.94 211 PRO B C 1
ATOM 3909 O O . PRO B 1 211 ? 11.008 29.406 9.75 1 95.94 211 PRO B O 1
ATOM 3912 N N . PHE B 1 212 ? 11.922 29.734 7.684 1 93.12 212 PHE B N 1
ATOM 3913 C CA . PHE B 1 212 ? 12.508 31.031 7.965 1 93.12 212 PHE B CA 1
ATOM 3914 C C . PHE B 1 212 ? 12.297 31.984 6.793 1 93.12 212 PHE B C 1
ATOM 3916 O O . PHE B 1 212 ? 12.297 31.562 5.637 1 93.12 212 PHE B O 1
ATOM 3923 N N . PHE B 1 213 ? 12.062 33.188 7.176 1 91.38 213 PHE B N 1
ATOM 3924 C CA . PHE B 1 213 ? 11.953 34.219 6.145 1 91.38 213 PHE B CA 1
ATOM 3925 C C . PHE B 1 213 ? 13.188 35.125 6.141 1 91.38 213 PHE B C 1
ATOM 3927 O O . PHE B 1 213 ? 13.664 35.531 7.199 1 91.38 213 PHE B O 1
ATOM 3934 N N . ARG B 1 214 ? 13.664 35.25 4.949 1 88.69 214 ARG B N 1
ATOM 3935 C CA . ARG B 1 214 ? 14.812 36.125 4.762 1 88.69 214 ARG B CA 1
ATOM 3936 C C . ARG B 1 214 ? 14.586 37.062 3.588 1 88.69 214 ARG B C 1
ATOM 3938 O O . ARG B 1 214 ? 13.797 36.781 2.688 1 88.69 214 ARG B O 1
ATOM 3945 N N . LEU B 1 215 ? 15.203 38.25 3.676 1 86.94 215 LEU B N 1
ATOM 3946 C CA . LEU B 1 215 ? 15.164 39.188 2.549 1 86.94 215 LEU B CA 1
ATOM 3947 C C . LEU B 1 215 ? 16.234 38.844 1.523 1 86.94 215 LEU B C 1
ATOM 3949 O O . LEU B 1 215 ? 17.359 38.469 1.889 1 86.94 215 LEU B O 1
ATOM 3953 N N . ASP B 1 216 ? 15.773 38.75 0.318 1 83.06 216 ASP B N 1
ATOM 3954 C CA . ASP B 1 216 ? 16.781 38.531 -0.723 1 83.06 216 ASP B CA 1
ATOM 3955 C C . ASP B 1 216 ? 17.453 39.844 -1.095 1 83.06 216 ASP B C 1
ATOM 3957 O O . ASP B 1 216 ? 17.266 40.875 -0.425 1 83.06 216 ASP B O 1
ATOM 3961 N N . ALA B 1 217 ? 18.359 39.719 -2.148 1 86.69 217 ALA B N 1
ATOM 3962 C CA . ALA B 1 217 ? 19.156 40.875 -2.557 1 86.69 217 ALA B CA 1
ATOM 3963 C C . ALA B 1 217 ? 18.266 42.031 -3.018 1 86.69 217 ALA B C 1
ATOM 3965 O O . ALA B 1 217 ? 18.641 43.188 -2.895 1 86.69 217 ALA B O 1
ATOM 3966 N N . LYS B 1 218 ? 17.125 41.812 -3.5 1 89.56 218 LYS B N 1
ATOM 3967 C CA . LYS B 1 218 ? 16.203 42.812 -4.031 1 89.56 218 LYS B CA 1
ATOM 3968 C C . LYS B 1 218 ? 15.219 43.281 -2.963 1 89.56 218 LYS B C 1
ATOM 3970 O O . LYS B 1 218 ? 14.328 44.094 -3.24 1 89.56 218 LYS B O 1
ATOM 3975 N N . GLY B 1 219 ? 15.297 42.75 -1.807 1 82.06 219 GLY B N 1
ATOM 3976 C CA . GLY B 1 219 ? 14.438 43.156 -0.707 1 82.06 219 GLY B CA 1
ATOM 3977 C C . GLY B 1 219 ? 13.148 42.344 -0.633 1 82.06 219 GLY B C 1
ATOM 3978 O O . GLY B 1 219 ? 12.25 42.688 0.133 1 82.06 219 GLY B O 1
ATOM 3979 N N . SER B 1 220 ? 13.109 41.281 -1.488 1 81.25 220 SER B N 1
ATOM 3980 C CA . SER B 1 220 ? 11.906 40.469 -1.461 1 81.25 220 SER B CA 1
ATOM 3981 C C . SER B 1 220 ? 12.023 39.344 -0.415 1 81.25 220 SER B C 1
ATOM 3983 O O . SER B 1 220 ? 13.094 38.781 -0.231 1 81.25 220 SER B O 1
ATOM 3985 N N . GLU B 1 221 ? 10.984 39.094 0.241 1 80.5 221 GLU B N 1
ATOM 3986 C CA . GLU B 1 221 ? 10.969 38.031 1.251 1 80.5 221 GLU B CA 1
ATOM 3987 C C . GLU B 1 221 ? 10.984 36.656 0.606 1 80.5 221 GLU B C 1
ATOM 3989 O O . GLU B 1 221 ? 10.164 36.375 -0.27 1 80.5 221 GLU B O 1
ATOM 3994 N N . VAL B 1 222 ? 12.039 35.875 1.084 1 85.88 222 VAL B N 1
ATOM 3995 C CA . VAL B 1 222 ? 12.172 34.531 0.555 1 85.88 222 VAL B CA 1
ATOM 3996 C C . VAL B 1 222 ? 12.008 33.5 1.686 1 85.88 222 VAL B C 1
ATOM 3998 O O . VAL B 1 222 ? 12.57 33.688 2.77 1 85.88 222 VAL B O 1
ATOM 4001 N N . LEU B 1 223 ? 11.188 32.531 1.403 1 88.81 223 LEU B N 1
ATOM 4002 C CA . LEU B 1 223 ? 10.961 31.438 2.352 1 88.81 223 LEU B CA 1
ATOM 4003 C C . LEU B 1 223 ? 12.086 30.406 2.273 1 88.81 223 LEU B C 1
ATOM 4005 O O . LEU B 1 223 ? 12.406 29.922 1.189 1 88.81 223 LEU B O 1
ATOM 4009 N N . HIS B 1 224 ? 12.727 30.172 3.455 1 90.5 224 HIS B N 1
ATOM 4010 C CA . HIS B 1 224 ? 13.742 29.125 3.59 1 90.5 224 HIS B CA 1
ATOM 4011 C C . HIS B 1 224 ? 13.289 28.047 4.57 1 90.5 224 HIS B C 1
ATOM 4013 O O . HIS B 1 224 ? 12.688 28.359 5.602 1 90.5 224 HIS B O 1
ATOM 4019 N N . ILE B 1 225 ? 13.594 26.812 4.133 1 93.94 225 ILE B N 1
ATOM 4020 C CA . ILE B 1 225 ? 13.281 25.688 5.012 1 93.94 225 ILE B CA 1
ATOM 4021 C C . ILE B 1 225 ? 14.57 25.062 5.523 1 93.94 225 ILE B C 1
ATOM 4023 O O . ILE B 1 225 ? 15.469 24.75 4.738 1 93.94 225 ILE B O 1
ATOM 4027 N N . VAL B 1 226 ? 14.711 24.906 6.801 1 94 226 VAL B N 1
ATOM 4028 C CA . VAL B 1 226 ? 15.828 24.188 7.402 1 94 226 VAL B CA 1
ATOM 4029 C C . VAL B 1 226 ? 15.344 22.875 8.008 1 94 226 VAL B C 1
ATOM 4031 O O . VAL B 1 226 ? 14.391 22.859 8.789 1 94 226 VAL B O 1
ATOM 4034 N N . ILE B 1 227 ? 15.969 21.797 7.613 1 94.06 227 ILE B N 1
ATOM 4035 C CA . ILE B 1 227 ? 15.664 20.484 8.18 1 94.06 227 ILE B CA 1
ATOM 4036 C C . ILE B 1 227 ? 16.781 20.062 9.117 1 94.06 227 ILE B C 1
ATOM 4038 O O . ILE B 1 227 ? 17.953 19.984 8.703 1 94.06 227 ILE B O 1
ATOM 4042 N N . TYR B 1 228 ? 16.453 19.828 10.32 1 90.75 228 TYR B N 1
ATOM 4043 C CA . TYR B 1 228 ? 17.422 19.453 11.328 1 90.75 228 TYR B CA 1
ATOM 4044 C C . TYR B 1 228 ? 17.578 17.938 11.398 1 90.75 228 TYR B C 1
ATOM 4046 O O . TYR B 1 228 ? 16.641 17.203 11.086 1 90.75 228 TYR B O 1
ATOM 4054 N N . HIS B 1 229 ? 18.703 17.5 11.82 1 74.94 229 HIS B N 1
ATOM 4055 C CA . HIS B 1 229 ? 19.141 16.109 11.789 1 74.94 229 HIS B CA 1
ATOM 4056 C C . HIS B 1 229 ? 18.188 15.219 12.586 1 74.94 229 HIS B C 1
ATOM 4058 O O . HIS B 1 229 ? 17.5 15.695 13.492 1 74.94 229 HIS B O 1
ATOM 4064 N N . ASP B 1 230 ? 18.516 13.938 12.312 1 75.56 230 ASP B N 1
ATOM 4065 C CA . ASP B 1 230 ? 17.547 12.883 12.602 1 75.56 230 ASP B CA 1
ATOM 4066 C C . ASP B 1 230 ? 17.766 12.305 14 1 75.56 230 ASP B C 1
ATOM 4068 O O . ASP B 1 230 ? 18.891 12.297 14.5 1 75.56 230 ASP B O 1
ATOM 4072 N N . ILE B 1 231 ? 16.719 12.164 14.633 1 90.12 231 ILE B N 1
ATOM 4073 C CA . ILE B 1 231 ? 16.609 11.367 15.852 1 90.12 231 ILE B CA 1
ATOM 4074 C C . ILE B 1 231 ? 16.078 9.969 15.516 1 90.12 231 ILE B C 1
ATOM 4076 O O . ILE B 1 231 ? 15.125 9.828 14.75 1 90.12 231 ILE B O 1
ATOM 4080 N N . SER B 1 232 ? 16.766 9.008 16.062 1 93.12 232 SER B N 1
ATOM 4081 C CA . SER B 1 232 ? 16.25 7.648 15.906 1 93.12 232 SER B CA 1
ATOM 4082 C C . SER B 1 232 ? 14.977 7.441 16.719 1 93.12 232 SER B C 1
ATOM 4084 O O . SER B 1 232 ? 14.969 7.637 17.938 1 93.12 232 SER B O 1
ATOM 4086 N N . LEU B 1 233 ? 13.945 7.07 16.047 1 95.38 233 LEU B N 1
ATOM 4087 C CA . LEU B 1 233 ? 12.664 6.859 16.719 1 95.38 233 LEU B CA 1
ATOM 4088 C C . LEU B 1 233 ? 12.547 5.426 17.219 1 95.38 233 LEU B C 1
ATOM 4090 O O . LEU B 1 233 ? 11.867 5.168 18.219 1 95.38 233 LEU B O 1
ATOM 4094 N N . GLY B 1 234 ? 13.07 4.5 16.469 1 96.56 234 GLY B N 1
ATOM 4095 C CA . GLY B 1 234 ? 12.953 3.08 16.766 1 96.56 234 GLY B CA 1
ATOM 4096 C C . GLY B 1 234 ? 13.062 2.199 15.539 1 96.56 234 GLY B C 1
ATOM 4097 O O . GLY B 1 234 ? 13.484 2.66 14.477 1 96.56 234 GLY B O 1
ATOM 4098 N N . GLU B 1 235 ? 12.758 0.926 15.805 1 98 235 GLU B N 1
ATOM 4099 C CA . GLU B 1 235 ? 12.828 -0.044 14.711 1 98 235 GLU B CA 1
ATOM 4100 C C . GLU B 1 235 ? 11.828 -1.178 14.914 1 98 235 GLU B C 1
ATOM 4102 O O . GLU B 1 235 ? 11.367 -1.411 16.031 1 98 235 GLU B O 1
ATOM 4107 N N . THR B 1 236 ? 11.57 -1.833 13.836 1 98.62 236 THR B N 1
ATOM 4108 C CA . THR B 1 236 ? 10.539 -2.859 13.898 1 98.62 236 THR B CA 1
ATOM 4109 C C . THR B 1 236 ? 11.164 -4.25 14.016 1 98.62 236 THR B C 1
ATOM 4111 O O . THR B 1 236 ? 10.445 -5.25 14.109 1 98.62 236 THR B O 1
ATOM 4114 N N . SER B 1 237 ? 12.484 -4.316 14.094 1 97.62 237 SER B N 1
ATOM 4115 C CA . SER B 1 237 ? 13.148 -5.613 14.133 1 97.62 237 SER B CA 1
ATOM 4116 C C . SER B 1 237 ? 13.234 -6.145 15.555 1 97.62 237 SER B C 1
ATOM 4118 O O . SER B 1 237 ? 13.617 -7.297 15.773 1 97.62 237 SER B O 1
ATOM 4120 N N . SER B 1 238 ? 12.891 -5.324 16.547 1 98.06 238 SER B N 1
ATOM 4121 C CA . SER B 1 238 ? 12.93 -5.75 17.938 1 98.06 238 SER B CA 1
ATOM 4122 C C . SER B 1 238 ? 11.719 -5.242 18.703 1 98.06 238 SER B C 1
ATOM 4124 O O . SER B 1 238 ? 11.133 -4.219 18.344 1 98.06 238 SER B O 1
ATOM 4126 N N . ILE B 1 239 ? 11.414 -5.953 19.766 1 98 239 ILE B N 1
ATOM 4127 C CA . ILE B 1 239 ? 10.273 -5.574 20.578 1 98 239 ILE B CA 1
ATOM 4128 C C . ILE B 1 239 ? 10.547 -4.242 21.281 1 98 239 ILE B C 1
ATOM 4130 O O . ILE B 1 239 ? 9.672 -3.373 21.344 1 98 239 ILE B O 1
ATOM 4134 N N . ASP B 1 240 ? 11.734 -4.121 21.734 1 97.56 240 ASP B N 1
ATOM 4135 C CA . ASP B 1 240 ? 12.109 -2.865 22.375 1 97.56 240 ASP B CA 1
ATOM 4136 C C . ASP B 1 240 ? 11.992 -1.695 21.406 1 97.56 240 ASP B C 1
ATOM 4138 O O . ASP B 1 240 ? 11.516 -0.622 21.766 1 97.56 240 ASP B O 1
ATOM 4142 N N . GLY B 1 241 ? 12.469 -1.89 20.234 1 98.06 241 GLY B N 1
ATOM 4143 C CA . GLY B 1 241 ? 12.352 -0.87 19.203 1 98.06 241 GLY B CA 1
ATOM 4144 C C . GLY B 1 241 ? 10.914 -0.51 18.875 1 98.06 241 GLY B C 1
ATOM 4145 O O . GLY B 1 241 ? 10.594 0.663 18.672 1 98.06 241 GLY B O 1
ATOM 4146 N N . LEU B 1 242 ? 10.117 -1.478 18.906 1 98.56 242 LEU B N 1
ATOM 4147 C CA . LEU B 1 242 ? 8.703 -1.277 18.609 1 98.56 242 LEU B CA 1
ATOM 4148 C C . LEU B 1 242 ? 8.016 -0.49 19.719 1 98.56 242 LEU B C 1
ATOM 4150 O O . LEU B 1 242 ? 7.168 0.362 19.453 1 98.56 242 LEU B O 1
ATOM 4154 N N . TYR B 1 243 ? 8.375 -0.773 20.891 1 97.75 243 TYR B N 1
ATOM 4155 C CA . TYR B 1 243 ? 7.781 -0.016 22 1 97.75 243 TYR B CA 1
ATOM 4156 C C . TYR B 1 243 ? 8.25 1.436 21.969 1 97.75 243 TYR B C 1
ATOM 4158 O O . TYR B 1 243 ? 7.488 2.344 22.312 1 97.75 243 TYR B O 1
ATOM 4166 N N . ARG B 1 244 ? 9.438 1.658 21.578 1 97.5 244 ARG B N 1
ATOM 4167 C CA . ARG B 1 244 ? 9.922 3.025 21.422 1 97.5 244 ARG B CA 1
ATOM 4168 C C . ARG B 1 244 ? 9.133 3.768 20.359 1 97.5 244 ARG B C 1
ATOM 4170 O O . ARG B 1 244 ? 8.766 4.93 20.547 1 97.5 244 ARG B O 1
ATOM 4177 N N . LEU B 1 245 ? 8.891 3.092 19.297 1 97.94 245 LEU B N 1
ATOM 4178 C CA . LEU B 1 245 ? 8.102 3.676 18.219 1 97.94 245 LEU B CA 1
ATOM 4179 C C . LEU B 1 245 ? 6.699 4.043 18.703 1 97.94 245 LEU B C 1
ATOM 4181 O O . LEU B 1 245 ? 6.203 5.133 18.422 1 97.94 245 LEU B O 1
ATOM 4185 N N . LEU B 1 246 ? 6.141 3.119 19.438 1 97.19 246 LEU B N 1
ATOM 4186 C CA . LEU B 1 246 ? 4.789 3.354 19.922 1 97.19 246 LEU B CA 1
ATOM 4187 C C . LEU B 1 246 ? 4.746 4.562 20.859 1 97.19 246 LEU B C 1
ATOM 4189 O O . LEU B 1 246 ? 3.82 5.371 20.781 1 97.19 246 LEU B O 1
ATOM 4193 N N . GLN B 1 247 ? 5.723 4.625 21.672 1 96.81 247 GLN B N 1
ATOM 4194 C CA . GLN B 1 247 ? 5.781 5.758 22.594 1 96.81 247 GLN B CA 1
ATOM 4195 C C . GLN B 1 247 ? 5.988 7.07 21.828 1 96.81 247 GLN B C 1
ATOM 4197 O O . GLN B 1 247 ? 5.367 8.086 22.156 1 96.81 247 GLN B O 1
ATOM 4202 N N . ALA B 1 248 ? 6.816 7.035 20.875 1 97.25 248 ALA B N 1
ATOM 4203 C CA . ALA B 1 248 ? 7.062 8.219 20.047 1 97.25 248 ALA B CA 1
ATOM 4204 C C . ALA B 1 248 ? 5.785 8.672 19.344 1 97.25 248 ALA B C 1
ATOM 4206 O O . ALA B 1 248 ? 5.477 9.867 19.328 1 97.25 248 ALA B O 1
ATOM 4207 N N . PHE B 1 249 ? 5.02 7.754 18.859 1 97.88 249 PHE B N 1
ATOM 4208 C CA . PHE B 1 249 ? 3.812 8.102 18.125 1 97.88 249 PHE B CA 1
ATOM 4209 C C . PHE B 1 249 ? 2.725 8.602 19.062 1 97.88 249 PHE B C 1
ATOM 4211 O O . PHE B 1 249 ? 1.894 9.422 18.672 1 97.88 249 PHE B O 1
ATOM 4218 N N . ARG B 1 250 ? 2.771 8.148 20.312 1 95.56 250 ARG B N 1
ATOM 4219 C CA . ARG B 1 250 ? 1.854 8.703 21.297 1 95.56 250 ARG B CA 1
ATOM 4220 C C . ARG B 1 250 ? 2.154 10.18 21.562 1 95.56 250 ARG B C 1
ATOM 4222 O O . ARG B 1 250 ? 1.237 10.992 21.672 1 95.56 250 ARG B O 1
ATOM 4229 N N . ILE B 1 251 ? 3.379 10.453 21.609 1 97 251 ILE B N 1
ATOM 4230 C CA . ILE B 1 251 ? 3.807 11.836 21.812 1 97 251 ILE B CA 1
ATOM 4231 C C . ILE B 1 251 ? 3.436 12.672 20.578 1 97 251 ILE B C 1
ATOM 4233 O O . ILE B 1 251 ? 2.908 13.781 20.719 1 97 251 ILE B O 1
ATOM 4237 N N . ILE B 1 252 ? 3.633 12.125 19.422 1 97.31 252 ILE B N 1
ATOM 4238 C CA . ILE B 1 252 ? 3.334 12.82 18.172 1 97.31 252 ILE B CA 1
ATOM 4239 C C . ILE B 1 252 ? 1.831 13.062 18.062 1 97.31 252 ILE B C 1
ATOM 4241 O O . ILE B 1 252 ? 1.397 14.141 17.656 1 97.31 252 ILE B O 1
ATOM 4245 N N . ARG B 1 253 ? 1.093 12.078 18.422 1 97.06 253 ARG B N 1
ATOM 4246 C CA . ARG B 1 253 ? -0.362 12.195 18.406 1 97.06 253 ARG B CA 1
ATOM 4247 C C . ARG B 1 253 ? -0.824 13.352 19.281 1 97.06 253 ARG B C 1
ATOM 4249 O O . ARG B 1 253 ? -1.62 14.188 18.859 1 97.06 253 ARG B O 1
ATOM 4256 N N . LYS B 1 254 ? -0.341 13.359 20.469 1 96.31 254 LYS B N 1
ATOM 4257 C CA . LYS B 1 254 ? -0.706 14.422 21.406 1 96.31 254 LYS B CA 1
ATOM 4258 C C . LYS B 1 254 ? -0.25 15.789 20.891 1 96.31 254 LYS B C 1
ATOM 4260 O O . LYS B 1 254 ? -1.007 16.75 20.938 1 96.31 254 LYS B O 1
ATOM 4265 N N . TRP B 1 255 ? 0.963 15.836 20.484 1 97.31 255 TRP B N 1
ATOM 4266 C CA . TRP B 1 255 ? 1.534 17.078 19.969 1 97.31 255 TRP B CA 1
ATOM 4267 C C . TRP B 1 255 ? 0.726 17.594 18.781 1 97.31 255 TRP B C 1
ATOM 4269 O O . TRP B 1 255 ? 0.402 18.781 18.719 1 97.31 255 TRP B O 1
ATOM 4279 N N . GLY B 1 256 ? 0.371 16.734 17.828 1 97 256 GLY B N 1
ATOM 4280 C CA . GLY B 1 256 ? -0.452 17.109 16.688 1 97 256 GLY B CA 1
ATOM 4281 C C . GLY B 1 256 ? -1.82 17.625 17.078 1 97 256 GLY B C 1
ATOM 4282 O O . GLY B 1 256 ? -2.303 18.625 16.531 1 97 256 GLY B O 1
ATOM 4283 N N . GLY B 1 257 ? -2.398 17 18.016 1 94.62 257 GLY B N 1
ATOM 4284 C CA . GLY B 1 257 ? -3.752 17.312 18.453 1 94.62 257 GLY B CA 1
ATOM 4285 C C . GLY B 1 257 ? -3.824 18.562 19.312 1 94.62 257 GLY B C 1
ATOM 4286 O O . GLY B 1 257 ? -4.91 19.094 19.547 1 94.62 257 GLY B O 1
ATOM 4287 N N . THR B 1 258 ? -2.684 19.016 19.766 1 95.25 258 THR B N 1
ATOM 4288 C CA . THR B 1 258 ? -2.701 20.172 20.656 1 95.25 258 THR B CA 1
ATOM 4289 C C . THR B 1 258 ? -1.907 21.328 20.062 1 95.25 258 THR B C 1
ATOM 4291 O O . THR B 1 258 ? -2.486 22.312 19.609 1 95.25 258 THR B O 1
ATOM 4294 N N . VAL B 1 259 ? -0.648 21.094 19.875 1 97.12 259 VAL B N 1
ATOM 4295 C CA . VAL B 1 259 ? 0.238 22.188 19.453 1 97.12 259 VAL B CA 1
ATOM 4296 C C . VAL B 1 259 ? -0.02 22.531 18 1 97.12 259 VAL B C 1
ATOM 4298 O O . VAL B 1 259 ? -0.336 23.672 17.672 1 97.12 259 VAL B O 1
ATOM 4301 N N . PHE B 1 260 ? 0.081 21.562 17.156 1 97.38 260 PHE B N 1
ATOM 4302 C CA . PHE B 1 260 ? -0.099 21.844 15.734 1 97.38 260 PHE B CA 1
ATOM 4303 C C . PHE B 1 260 ? -1.518 22.328 15.453 1 97.38 260 PHE B C 1
ATOM 4305 O O . PHE B 1 260 ? -1.72 23.25 14.664 1 97.38 260 PHE B O 1
ATOM 4312 N N . ARG B 1 261 ? -2.438 21.641 16.016 1 95.75 261 ARG B N 1
ATOM 4313 C CA . ARG B 1 261 ? -3.824 22.078 15.914 1 95.75 261 ARG B CA 1
ATOM 4314 C C . ARG B 1 261 ? -3.965 23.531 16.359 1 95.75 261 ARG B C 1
ATOM 4316 O O . ARG B 1 261 ? -4.727 24.297 15.758 1 95.75 261 ARG B O 1
ATOM 4323 N N . GLY B 1 262 ? -3.307 23.891 17.406 1 94.75 262 GLY B N 1
ATOM 4324 C CA . GLY B 1 262 ? -3.326 25.266 17.891 1 94.75 262 GLY B CA 1
ATOM 4325 C C . GLY B 1 262 ? -2.805 26.266 16.859 1 94.75 262 GLY B C 1
ATOM 4326 O O . GLY B 1 262 ? -3.363 27.344 16.703 1 94.75 262 GLY B O 1
ATOM 4327 N N . TRP B 1 263 ? -1.749 25.906 16.188 1 96.69 263 TRP B N 1
ATOM 4328 C CA . TRP B 1 263 ? -1.228 26.766 15.133 1 96.69 263 TRP B CA 1
ATOM 4329 C C . TRP B 1 263 ? -2.256 26.953 14.023 1 96.69 263 TRP B C 1
ATOM 4331 O O . TRP B 1 263 ? -2.424 28.047 13.5 1 96.69 263 TRP B O 1
ATOM 4341 N N . TRP B 1 264 ? -2.977 25.938 13.672 1 94.56 264 TRP B N 1
ATOM 4342 C CA . TRP B 1 264 ? -3.969 26.031 12.609 1 94.56 264 TRP B CA 1
ATOM 4343 C C . TRP B 1 264 ? -5.164 26.859 13.047 1 94.56 264 TRP B C 1
ATOM 4345 O O . TRP B 1 264 ? -5.773 27.562 12.242 1 94.56 264 TRP B O 1
ATOM 4355 N N . ARG B 1 265 ? -5.484 26.75 14.305 1 92.5 265 ARG B N 1
ATOM 4356 C CA . ARG B 1 265 ? -6.52 27.641 14.812 1 92.5 265 ARG B CA 1
ATOM 4357 C C . ARG B 1 265 ? -6.137 29.094 14.609 1 92.5 265 ARG B C 1
ATOM 4359 O O . ARG B 1 265 ? -6.957 29.906 14.156 1 92.5 265 ARG B O 1
ATOM 4366 N N . ARG B 1 266 ? -4.953 29.391 14.922 1 93.44 266 ARG B N 1
ATOM 4367 C CA . ARG B 1 266 ? -4.465 30.766 14.758 1 93.44 266 ARG B CA 1
ATOM 4368 C C . ARG B 1 266 ? -4.418 31.156 13.281 1 93.44 266 ARG B C 1
ATOM 4370 O O . ARG B 1 266 ? -4.773 32.281 12.922 1 93.44 266 ARG B O 1
ATOM 4377 N N . ILE B 1 267 ? -3.994 30.266 12.43 1 93.25 267 ILE B N 1
ATOM 4378 C CA . ILE B 1 267 ? -3.926 30.516 10.992 1 93.25 267 ILE B CA 1
ATOM 4379 C C . ILE B 1 267 ? -5.32 30.828 10.461 1 93.25 267 ILE B C 1
ATOM 4381 O O . ILE B 1 267 ? -5.508 31.797 9.727 1 93.25 267 ILE B O 1
ATOM 4385 N N . LEU B 1 268 ? -6.254 30.047 10.852 1 90.06 268 LEU B N 1
ATOM 4386 C CA . LEU B 1 268 ? -7.613 30.219 10.352 1 90.06 268 LEU B CA 1
ATOM 4387 C C . LEU B 1 268 ? -8.219 31.516 10.883 1 90.06 268 LEU B C 1
ATOM 4389 O O . LEU B 1 268 ? -8.992 32.188 10.188 1 90.06 268 LEU B O 1
ATOM 4393 N N . GLU B 1 269 ? -7.906 31.859 12.07 1 88.12 269 GLU B N 1
ATOM 4394 C CA . GLU B 1 269 ? -8.344 33.125 12.625 1 88.12 269 GLU B CA 1
ATOM 4395 C C . GLU B 1 269 ? -7.797 34.312 11.812 1 88.12 269 GLU B C 1
ATOM 4397 O O . GLU B 1 269 ? -8.508 35.281 11.57 1 88.12 269 GLU B O 1
ATOM 4402 N N . ILE B 1 270 ? -6.594 34.125 11.445 1 89.19 270 ILE B N 1
ATOM 4403 C CA . ILE B 1 270 ? -5.941 35.188 10.672 1 89.19 270 ILE B CA 1
ATOM 4404 C C . ILE B 1 270 ? -6.598 35.281 9.297 1 89.19 270 ILE B C 1
ATOM 4406 O O . ILE B 1 270 ? -6.902 36.406 8.844 1 89.19 270 ILE B O 1
ATOM 4410 N N . ILE B 1 271 ? -6.809 34.188 8.695 1 84.31 271 ILE B N 1
ATOM 4411 C CA . ILE B 1 271 ? -7.293 34.188 7.316 1 84.31 271 ILE B CA 1
ATOM 4412 C C . ILE B 1 271 ? -8.773 34.562 7.289 1 84.31 271 ILE B C 1
ATOM 4414 O O . ILE B 1 271 ? -9.234 35.219 6.355 1 84.31 271 ILE B O 1
ATOM 4418 N N . TYR B 1 272 ? -9.586 34.094 8.18 1 79.62 272 TYR B N 1
ATOM 4419 C CA . TYR B 1 272 ? -11.023 34.375 8.188 1 79.62 272 TYR B CA 1
ATOM 4420 C C . TYR B 1 272 ? -11.328 35.719 8.789 1 79.62 272 TYR B C 1
ATOM 4422 O O . TYR B 1 272 ? -12.383 36.312 8.531 1 79.62 272 TYR B O 1
ATOM 4430 N N . GLU B 1 273 ? -10.578 36.281 9.703 1 66.88 273 GLU B N 1
ATOM 4431 C CA . GLU B 1 273 ? -10.898 37.594 10.266 1 66.88 273 GLU B CA 1
ATOM 4432 C C . GLU B 1 273 ? -11.305 38.562 9.172 1 66.88 273 GLU B C 1
ATOM 4434 O O . GLU B 1 273 ? -10.578 38.75 8.195 1 66.88 273 GLU B O 1
ATOM 4439 N N . ALA B 1 274 ? -12.672 38.562 8.875 1 52.62 274 ALA B N 1
ATOM 4440 C CA . ALA B 1 274 ? -13.406 39.531 8.078 1 52.62 274 ALA B CA 1
ATOM 4441 C C . ALA B 1 274 ? -12.805 40.938 8.219 1 52.62 274 ALA B C 1
ATOM 4443 O O . ALA B 1 274 ? -12.258 41.281 9.273 1 52.62 274 ALA B O 1
ATOM 4444 N N . ASP B 1 275 ? -12.336 41.5 7.078 1 48.06 275 ASP B N 1
ATOM 4445 C CA . ASP B 1 275 ? -12.062 42.938 7.012 1 48.06 275 ASP B CA 1
ATOM 4446 C C . ASP B 1 275 ? -13.062 43.719 7.863 1 48.06 275 ASP B C 1
ATOM 4448 O O . ASP B 1 275 ? -14.172 44 7.422 1 48.06 275 ASP B O 1
ATOM 4452 N N . VAL B 1 276 ? -13.328 43.531 8.984 1 40.62 276 VAL B N 1
ATOM 4453 C CA . VAL B 1 276 ? -14.133 44.531 9.711 1 40.62 276 VAL B CA 1
ATOM 4454 C C . VAL B 1 276 ? -13.562 45.938 9.484 1 40.62 276 VAL B C 1
ATOM 4456 O O . VAL B 1 276 ? -14.164 46.906 9.898 1 40.62 276 VAL B O 1
ATOM 4459 N N . SER B 1 277 ? -12.336 46.188 9.336 1 37.84 277 SER B N 1
ATOM 4460 C CA . SER B 1 277 ? -12.062 47.625 9.25 1 37.84 277 SER B CA 1
ATOM 4461 C C . SER B 1 277 ? -12.656 48.219 7.984 1 37.84 277 SER B C 1
ATOM 4463 O O . SER B 1 277 ? -12.648 49.438 7.809 1 37.84 277 SER B O 1
ATOM 4465 N N . SER B 1 278 ? -12.781 47.656 6.742 1 32.5 278 SER B N 1
ATOM 4466 C CA . SER B 1 278 ? -13.305 48.625 5.812 1 32.5 278 SER B CA 1
ATOM 4467 C C . SER B 1 278 ? -14.828 48.719 5.875 1 32.5 278 SER B C 1
ATOM 4469 O O . SER B 1 278 ? -15.492 47.688 6.062 1 32.5 278 SER B O 1
#